Protein 3ZPN (pdb70)

Solvent-accessible surface area: 20932 Å² total; per-residue (Å²): 140,98,1,34,1,19,3,28,142,69,90,78,10,128,31,40,5,47,9,85,25,24,61,38,148,117,2,57,32,2,60,0,61,3,63,0,43,6,0,70,20,24,31,113,24,127,117,155,49,106,1,0,18,0,47,14,132,78,33,77,13,58,12,212,76,26,82,65,75,117,50,71,61,59,43,0,0,8,72,2,29,23,40,0,178,29,52,134,72,4,61,38,0,8,100,0,21,46,31,6,7,55,58,26,19,20,35,220,107,129,0,25,2,17,3,27,136,70,82,72,10,118,9,32,3,27,11,96,31,22,71,30,133,115,2,39,36,4,66,0,36,1,32,0,65,60,0,93,15,26,102,154,29,128,121,156,44,102,1,0,18,0,43,14,132,77,34,72,11,52,10,190,70,27,39,41,8,66,37,72,52,126,40,19,0,4,49,0,22,23,38,0,177,32,34,143,66,6,61,33,2,9,102,0,30,46,46,6,6,60,60,29,17,21,87,172,0,28,1,15,5,70,132,65,95,70,9,126,23,34,3,30,20,82,24,25,67,36,138,116,3,61,33,4,59,0,50,1,31,0,45,49,0,106,15,19,104,110,59,90,106,141,34,86,0,0,24,0,38,16,144,84,32,82,13,61,12,147,72,22,28,31,4,44,34,88,56,126,24,19,3,0,30,0,18,23,44,0,182,31,54,129,70,8,56,38,1,12,100,0,32,49,58,8,10,62,65,27,7,22,80,176,0,32,3,10,6,59,118,61,102,76,15,131,32,43,5,54,11,92,38,25,62,32,151,119,7,67,26,4,61,0,71,6,67,0,51,5,0,62,26,20,26,130,20,115,114,158,28,100,1,0,56,0,32,11,138,80,34,92,14,55,10,196,92,22,76,49,81,125,50,72,62,37,47,2,0,2,54,3,27,26,48,0,178,30,46,129,77,8,55,34,1,15,95,0,28,46,56,12,6,55,67,30,17,19,98

B-factor: mean 29.53, std 12.61, range [10.84, 101.81]

Foldseek 3Di:
DFKFKDQDPPDGKPFDWDWDKAAPPVRQKIKIKTKGQQIPCVVVPDDDGQWMWIQGPVGTDIDRAKDQDDDPRDSRIMMGMDMGRDPVRVVVVVVSVCRVDVVVDDDD/DDKAKDQDPPDGKDFAWDWDKAADPVRQKIKIKTKGFQIPCQVCVPDDGQWMWTQDPVGTDIDRQKDFDDDPRGGGMMMTMDMGRDPVRVVVVVVSVVNVDVVVDDD/DKFKDLDPPDGKDFAWDWDKAADPVRQKIKIKTKGFQIPVQVVPDDDRQWMWTDDPVGIDIDRAKDFDDDPRGGGMMMTMDMGRDPVSVVVVVVSVVVVCVVVDPD/DKAKDQDPPDGKPFDWDWDKAADPVRQKIKIKTKTQQIPVVVPDDDDGQWMWIQDPVGIDIDRAKDFDDDPRRRRIIMGMDMDGDPVRVVVVVVSCVVVDVVVDDD

Structure (mmCIF, N/CA/C/O backbone):
data_3ZPN
#
_entry.id   3ZPN
#
_cell.length_a   57.060
_cell.length_b   57.060
_cell.length_c   183.320
_cell.angle_alpha   90.00
_cell.angle_beta   90.00
_cell.angle_gamma   90.00
#
_symmetry.space_group_name_H-M   'P 43'
#
loop_
_entity.id
_entity.type
_entity.pdbx_description
1 polymer 'PHOTOSYSTEM II REACTION CENTER PSB28 PROTEIN'
2 water water
#
loop_
_atom_site.group_PDB
_atom_site.id
_atom_site.type_symbol
_atom_site.label_atom_id
_atom_site.label_alt_id
_atom_site.label_comp_id
_atom_site.label_asym_id
_atom_site.label_entity_id
_atom_site.label_seq_id
_atom_site.pdbx_PDB_ins_code
_atom_site.Cartn_x
_atom_site.Cartn_y
_atom_site.Cartn_z
_atom_site.occupancy
_atom_site.B_iso_or_equiv
_atom_site.auth_seq_id
_atom_site.auth_comp_id
_atom_site.auth_asym_id
_atom_site.auth_atom_id
_atom_site.pdbx_PDB_model_num
ATOM 1 N N . ALA A 1 20 ? 2.573 -39.960 2.057 1.00 37.31 3 ALA A N 1
ATOM 2 C CA . ALA A 1 20 ? 3.693 -39.420 2.832 1.00 49.67 3 ALA A CA 1
ATOM 3 C C . ALA A 1 20 ? 4.023 -37.981 2.425 1.00 49.37 3 ALA A C 1
ATOM 4 O O . ALA A 1 20 ? 3.960 -37.608 1.246 1.00 49.58 3 ALA A O 1
ATOM 6 N N . MET A 1 21 ? 4.384 -37.187 3.424 1.00 43.76 4 MET A N 1
ATOM 7 C CA . MET A 1 21 ? 4.595 -35.762 3.253 1.00 43.13 4 MET A CA 1
ATOM 8 C C . MET A 1 21 ? 5.753 -35.360 2.316 1.00 36.81 4 MET A C 1
ATOM 9 O O . MET A 1 21 ? 5.516 -34.790 1.253 1.00 34.58 4 MET A O 1
ATOM 14 N N . ALA A 1 22 ? 6.992 -35.648 2.708 1.00 31.91 5 ALA A N 1
ATOM 15 C CA . ALA A 1 22 ? 8.152 -35.226 1.928 1.00 23.00 5 ALA A CA 1
ATOM 16 C C . ALA A 1 22 ? 9.318 -36.211 1.864 1.00 24.32 5 ALA A C 1
ATOM 17 O O . ALA A 1 22 ? 9.666 -36.835 2.861 1.00 25.92 5 ALA A O 1
ATOM 19 N N . GLU A 1 23 ? 9.922 -36.347 0.688 1.00 24.44 6 GLU A N 1
ATOM 20 C CA . GLU A 1 23 ? 11.088 -37.218 0.529 1.00 22.34 6 GLU A CA 1
ATOM 21 C C . GLU A 1 23 ? 12.220 -36.562 -0.294 1.00 18.63 6 GLU A C 1
ATOM 22 O O . GLU A 1 23 ? 11.998 -35.579 -1.008 1.00 17.77 6 GLU A O 1
ATOM 28 N N . ILE A 1 24 ? 13.419 -37.139 -0.208 1.00 16.45 7 ILE A N 1
ATOM 29 C CA . ILE A 1 24 ? 14.555 -36.750 -1.046 1.00 16.45 7 ILE A CA 1
ATOM 30 C C . ILE A 1 24 ? 14.866 -37.889 -2.016 1.00 15.41 7 ILE A C 1
ATOM 31 O O . ILE A 1 24 ? 14.908 -39.044 -1.607 1.00 17.04 7 ILE A O 1
ATOM 36 N N . GLN A 1 25 ? 15.081 -37.566 -3.294 1.00 14.64 8 GLN A N 1
ATOM 37 C CA . GLN A 1 25 ? 15.371 -38.577 -4.329 1.00 14.65 8 GLN A CA 1
ATOM 38 C C . GLN A 1 25 ? 16.644 -38.243 -5.136 1.00 20.04 8 GLN A C 1
ATOM 39 O O . GLN A 1 25 ? 16.852 -37.080 -5.515 1.00 23.35 8 GLN A O 1
ATOM 45 N N . PHE A 1 26 ? 17.527 -39.226 -5.336 1.00 18.70 9 PHE A N 1
ATOM 46 C CA . PHE A 1 26 ? 18.637 -39.107 -6.298 1.00 15.67 9 PHE A CA 1
ATOM 47 C C . PHE A 1 26 ? 18.291 -39.518 -7.742 1.00 17.55 9 PHE A C 1
ATOM 48 O O . PHE A 1 26 ? 18.915 -39.046 -8.713 1.00 22.73 9 PHE A O 1
ATOM 56 N N . ILE A 1 27 ? 17.366 -40.471 -7.856 1.00 15.63 10 ILE A N 1
ATOM 57 C CA . ILE A 1 27 ? 16.753 -40.906 -9.122 1.00 17.91 10 ILE A CA 1
ATOM 58 C C . ILE A 1 27 ? 15.274 -40.612 -8.968 1.00 18.50 10 ILE A C 1
ATOM 59 O O . ILE A 1 27 ? 14.705 -40.997 -7.947 1.00 20.35 10 ILE A O 1
ATOM 64 N N . ARG A 1 28 ? 14.651 -39.906 -9.914 1.00 14.58 11 ARG A N 1
ATOM 65 C CA . ARG A 1 28 ? 13.221 -39.575 -9.765 1.00 17.73 11 ARG A CA 1
ATOM 66 C C . ARG A 1 28 ? 12.335 -40.819 -9.578 1.00 21.48 11 ARG A C 1
ATOM 67 O O . ARG A 1 28 ? 12.431 -41.777 -10.358 1.00 24.87 11 ARG A O 1
ATOM 75 N N . GLY A 1 29 ? 11.480 -40.806 -8.551 1.00 23.20 12 GLY A N 1
ATOM 76 C CA . GLY A 1 29 ? 10.593 -41.933 -8.280 1.00 20.07 12 GLY A CA 1
ATOM 77 C C . GLY A 1 29 ? 11.101 -42.921 -7.243 1.00 23.41 12 GLY A C 1
ATOM 78 O O . GLY A 1 29 ? 10.348 -43.775 -6.794 1.00 27.04 12 GLY A O 1
ATOM 79 N N . ILE A 1 30 ? 12.362 -42.777 -6.833 1.00 23.13 13 ILE A N 1
ATOM 80 C CA . ILE A 1 30 ? 12.974 -43.639 -5.814 1.00 19.30 13 ILE A CA 1
ATOM 81 C C . ILE A 1 30 ? 13.341 -42.804 -4.581 1.00 21.16 13 ILE A C 1
ATOM 82 O O . ILE A 1 30 ? 14.205 -41.921 -4.663 1.00 21.87 13 ILE A O 1
ATOM 87 N N . ASN A 1 31 ? 12.683 -43.049 -3.452 1.00 16.32 14 ASN A N 1
ATOM 88 C CA . ASN A 1 31 ? 13.018 -42.315 -2.244 1.00 18.14 14 ASN A CA 1
ATOM 89 C C . ASN A 1 31 ? 14.298 -42.827 -1.625 1.00 22.90 14 ASN A C 1
ATOM 90 O O . ASN A 1 31 ? 14.509 -44.040 -1.528 1.00 21.38 14 ASN A O 1
ATOM 95 N N . GLU A 1 32 ? 15.186 -41.898 -1.272 1.00 21.67 15 GLU A N 1
ATOM 96 C CA . GLU A 1 32 ? 16.441 -42.264 -0.612 1.00 21.45 15 GLU A CA 1
ATOM 97 C C . GLU A 1 32 ? 16.183 -42.542 0.868 1.00 20.56 15 GLU A C 1
ATOM 98 O O . GLU A 1 32 ? 15.541 -41.733 1.532 1.00 17.57 15 GLU A O 1
ATOM 104 N N . GLU A 1 33 ? 16.674 -43.675 1.378 1.00 21.61 16 GLU A N 1
ATOM 105 C CA . GLU A 1 33 ? 16.470 -44.051 2.792 1.00 22.97 16 GLU A CA 1
ATOM 106 C C . GLU A 1 33 ? 17.407 -43.342 3.767 1.00 20.59 16 GLU A C 1
ATOM 107 O O . GLU A 1 33 ? 17.025 -43.040 4.909 1.00 19.86 16 GLU A O 1
ATOM 113 N N . VAL A 1 34 ? 18.643 -43.108 3.340 1.00 18.48 17 VAL A N 1
ATOM 114 C CA . VAL A 1 34 ? 19.606 -42.442 4.224 1.00 20.44 17 VAL A CA 1
ATOM 115 C C . VAL A 1 34 ? 19.247 -40.968 4.429 1.00 16.50 17 VAL A C 1
ATOM 116 O O . VAL A 1 34 ? 19.000 -40.233 3.469 1.00 14.10 17 VAL A O 1
ATOM 120 N N . VAL A 1 35 ? 19.209 -40.559 5.692 1.00 17.25 18 VAL A N 1
ATOM 121 C CA . VAL A 1 35 ? 18.907 -39.186 6.074 1.00 16.05 18 VAL A CA 1
ATOM 122 C C . VAL A 1 35 ? 20.225 -38.400 6.097 1.00 16.11 18 VAL A C 1
ATOM 123 O O . VAL A 1 35 ? 21.181 -38.831 6.731 1.00 21.04 18 VAL A O 1
ATOM 127 N N . PRO A 1 36 ? 20.292 -37.258 5.399 1.00 14.38 19 PRO A N 1
ATOM 128 C CA . PRO A 1 36 ? 21.554 -36.494 5.355 1.00 14.41 19 PRO A CA 1
ATOM 129 C C . PRO A 1 36 ? 21.831 -35.672 6.612 1.00 16.27 19 PRO A C 1
ATOM 130 O O . PRO A 1 36 ? 20.905 -35.427 7.385 1.00 19.28 19 PRO A O 1
ATOM 134 N N . ASP A 1 37 ? 23.091 -35.299 6.835 1.00 16.63 20 ASP A N 1
ATOM 135 C CA . ASP A 1 37 ? 23.402 -34.162 7.705 1.00 15.41 20 ASP A CA 1
ATOM 136 C C . ASP A 1 37 ? 23.089 -32.919 6.881 1.00 17.05 20 ASP A C 1
ATOM 137 O O . ASP A 1 37 ? 23.441 -32.869 5.697 1.00 16.59 20 ASP A O 1
ATOM 142 N N . VAL A 1 38 ? 22.472 -31.908 7.487 1.00 15.42 21 VAL A N 1
ATOM 143 C CA . VAL A 1 38 ? 2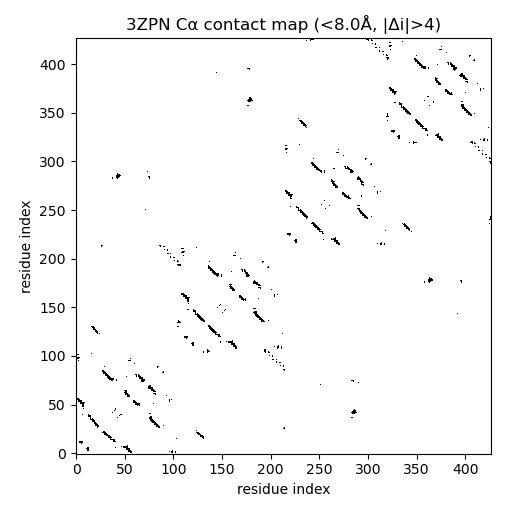2.066 -30.706 6.745 1.00 18.86 21 VAL A CA 1
ATOM 144 C C . VAL A 1 38 ? 22.627 -29.436 7.349 1.00 18.39 21 VAL A C 1
ATOM 145 O O . VAL A 1 38 ? 22.515 -29.223 8.544 1.00 19.08 21 VAL A O 1
ATOM 149 N N . ARG A 1 39 ? 23.270 -28.607 6.537 1.00 20.51 22 ARG A N 1
ATOM 150 C CA . ARG A 1 39 ? 23.742 -27.332 7.061 1.00 22.19 22 ARG A CA 1
ATOM 151 C C . ARG A 1 39 ? 23.057 -26.176 6.345 1.00 21.52 22 ARG A C 1
ATOM 152 O O . ARG A 1 39 ? 23.014 -26.113 5.115 1.00 20.70 22 ARG A O 1
ATOM 160 N N . LEU A 1 40 ? 22.529 -25.252 7.127 1.00 20.43 23 LEU A N 1
ATOM 161 C CA . LEU A 1 40 ? 21.757 -24.158 6.574 1.00 22.81 23 LEU A CA 1
ATOM 162 C C . LEU A 1 40 ? 22.446 -22.838 6.894 1.00 23.34 23 LEU A C 1
ATOM 163 O O . LEU A 1 40 ? 22.752 -22.552 8.062 1.00 23.03 23 LEU A O 1
ATOM 168 N N . THR A 1 41 ? 22.731 -22.060 5.851 1.00 19.59 24 THR A N 1
ATOM 169 C CA . THR A 1 41 ? 23.361 -20.753 6.034 1.00 20.30 24 THR A CA 1
ATOM 170 C C . THR A 1 41 ? 22.553 -19.640 5.379 1.00 20.74 24 THR A C 1
ATOM 171 O O . THR A 1 41 ? 21.740 -19.882 4.485 1.00 21.50 24 THR A O 1
ATOM 175 N N . ARG A 1 42 ? 22.817 -18.418 5.819 1.00 22.57 25 ARG A N 1
ATOM 176 C CA . ARG A 1 42 ? 22.188 -17.227 5.281 1.00 23.69 25 ARG A CA 1
ATOM 177 C C . ARG A 1 42 ? 23.288 -16.199 5.119 1.00 22.06 25 ARG A C 1
ATOM 178 O O . ARG A 1 42 ? 24.080 -16.013 6.028 1.00 21.35 25 ARG A O 1
ATOM 186 N N . ALA A 1 43 ? 23.356 -15.526 3.977 1.00 24.46 26 ALA A N 1
ATOM 187 C CA . ALA A 1 43 ? 24.379 -14.491 3.812 1.00 26.95 26 ALA A CA 1
ATOM 188 C C . ALA A 1 43 ? 24.116 -13.362 4.828 1.00 29.16 26 ALA A C 1
ATOM 189 O O . ALA A 1 43 ? 22.963 -13.130 5.194 1.00 34.26 26 ALA A O 1
ATOM 191 N N . ARG A 1 44 ? 25.158 -12.701 5.340 1.00 34.66 27 ARG A N 1
ATOM 192 C CA . ARG A 1 44 ? 24.924 -11.665 6.368 1.00 43.28 27 ARG A CA 1
ATOM 193 C C . ARG A 1 44 ? 24.000 -10.513 5.927 1.00 37.41 27 ARG A C 1
ATOM 194 O O . ARG A 1 44 ? 23.235 -9.991 6.741 1.00 41.30 27 ARG A O 1
ATOM 202 N N . ASP A 1 45 ? 24.025 -10.159 4.645 1.00 37.32 28 ASP A N 1
ATOM 203 C CA . ASP A 1 45 ? 23.199 -9.061 4.168 1.00 33.85 28 ASP A CA 1
ATOM 204 C C . ASP A 1 45 ? 21.784 -9.510 3.790 1.00 34.45 28 ASP A C 1
ATOM 205 O O . ASP A 1 45 ? 20.982 -8.689 3.341 1.00 31.90 28 ASP A O 1
ATOM 210 N N . GLY A 1 46 ? 21.493 -10.805 3.945 1.00 33.91 29 GLY A N 1
ATOM 211 C CA . GLY A 1 46 ? 20.169 -11.339 3.660 1.00 24.81 29 GLY A CA 1
ATOM 212 C C . GLY A 1 46 ? 19.873 -11.537 2.181 1.00 27.34 29 GLY A C 1
ATOM 213 O O . GLY A 1 46 ? 18.728 -11.786 1.810 1.00 27.43 29 GLY A O 1
ATOM 214 N N . SER A 1 47 ? 20.894 -11.441 1.329 1.00 31.11 30 SER A N 1
ATOM 215 C CA . SER A 1 47 ? 20.685 -11.536 -0.125 1.00 29.02 30 SER A CA 1
ATOM 216 C C . SER A 1 47 ? 20.513 -12.963 -0.658 1.00 28.93 30 SER A C 1
ATOM 217 O O . SER A 1 47 ? 19.805 -13.160 -1.636 1.00 30.76 30 SER A O 1
ATOM 220 N N . SER A 1 48 ? 21.188 -13.942 -0.054 1.00 25.70 31 SER A N 1
ATOM 221 C CA . SER A 1 48 ? 21.091 -15.345 -0.503 1.00 26.62 31 SER A CA 1
ATOM 222 C C . SER A 1 48 ? 21.146 -16.318 0.671 1.00 23.49 31 SER A C 1
ATOM 223 O O . SER A 1 48 ? 21.463 -15.931 1.791 1.00 25.53 31 SER A O 1
ATOM 226 N N . GLY A 1 49 ? 20.831 -17.580 0.412 1.00 21.74 32 GLY A N 1
ATOM 227 C CA . GLY A 1 49 ? 20.981 -18.604 1.424 1.00 18.02 32 GLY A CA 1
ATOM 228 C C . GLY A 1 49 ? 21.411 -19.913 0.795 1.00 19.00 32 GLY A C 1
ATOM 229 O O . GLY A 1 49 ? 21.296 -20.096 -0.415 1.00 20.97 32 GLY A O 1
ATOM 230 N N . GLN A 1 50 ? 21.922 -20.827 1.618 1.00 19.78 33 GLN A N 1
ATOM 231 C CA . GLN A 1 50 ? 22.408 -22.112 1.125 1.00 19.85 33 GLN A CA 1
ATOM 232 C C . GLN A 1 50 ? 22.101 -23.274 2.064 1.00 20.78 33 GLN A C 1
ATOM 233 O O . GLN A 1 50 ? 22.284 -23.166 3.280 1.00 20.92 33 GLN A O 1
ATOM 239 N N . ALA A 1 51 ? 21.677 -24.393 1.489 1.00 15.28 34 ALA A N 1
ATOM 240 C CA . ALA A 1 51 ? 21.561 -25.642 2.239 1.00 18.62 34 ALA A CA 1
ATOM 241 C C . ALA A 1 51 ? 22.521 -26.673 1.643 1.00 19.45 34 ALA A C 1
ATOM 242 O O . ALA A 1 51 ? 22.576 -26.862 0.427 1.00 17.91 34 ALA A O 1
ATOM 244 N N . MET A 1 52 ? 23.313 -27.291 2.509 1.00 17.97 35 MET A N 1
ATOM 245 C CA . MET A 1 52 ? 24.295 -28.289 2.106 1.00 19.53 35 MET A CA 1
ATOM 246 C C . MET A 1 52 ? 23.984 -29.626 2.738 1.00 16.93 35 MET A C 1
ATOM 247 O O . MET A 1 52 ? 23.687 -29.691 3.925 1.00 18.48 35 MET A O 1
ATOM 252 N N . PHE A 1 53 ? 24.091 -30.688 1.948 1.00 15.57 36 PHE A N 1
ATOM 253 C CA . PHE A 1 53 ? 23.640 -32.009 2.366 1.00 16.72 36 PHE A CA 1
ATOM 254 C C . PHE A 1 53 ? 24.772 -33.011 2.316 1.00 15.75 36 PHE A C 1
ATOM 255 O O . PHE A 1 53 ? 25.504 -33.082 1.338 1.00 19.72 36 PHE A O 1
ATOM 263 N N . TYR A 1 54 ? 24.911 -33.790 3.374 1.00 15.62 37 TYR A N 1
ATOM 264 C CA . TYR A 1 54 ? 25.891 -34.860 3.394 1.00 16.45 37 TYR A CA 1
ATOM 265 C C . TYR A 1 54 ? 25.207 -36.179 3.664 1.00 15.04 37 TYR A C 1
ATOM 266 O O . TYR A 1 54 ? 24.595 -36.354 4.705 1.00 15.64 37 TYR A O 1
ATOM 275 N N . PHE A 1 55 ? 25.321 -37.098 2.710 1.00 16.06 38 PHE A N 1
ATOM 276 C CA . PHE A 1 55 ? 24.751 -38.418 2.844 1.00 16.14 38 PHE A CA 1
ATOM 277 C C . PHE A 1 55 ? 25.871 -39.421 3.088 1.00 17.77 38 PHE A C 1
ATOM 278 O O . PHE A 1 55 ? 26.750 -39.582 2.232 1.00 17.23 38 PHE A O 1
ATOM 286 N N . ASP A 1 56 ? 25.798 -40.139 4.213 1.00 15.44 39 ASP A N 1
ATOM 287 C CA . ASP A 1 56 ? 26.786 -41.160 4.524 1.00 20.61 39 ASP A CA 1
ATOM 288 C C . ASP A 1 56 ? 26.331 -42.489 3.932 1.00 21.65 39 ASP A C 1
ATOM 289 O O . ASP A 1 56 ? 25.395 -43.101 4.440 1.00 24.82 39 ASP A O 1
ATOM 294 N N . ASN A 1 57 ? 27.032 -42.938 2.889 1.00 20.90 40 ASN A N 1
ATOM 295 C CA . ASN A 1 57 ? 26.701 -44.165 2.156 1.00 20.69 40 ASN A CA 1
ATOM 296 C C . ASN A 1 57 ? 25.216 -44.381 1.840 1.00 22.38 40 ASN A C 1
ATOM 297 O O . ASN A 1 57 ? 24.613 -45.347 2.323 1.00 20.70 40 ASN A O 1
ATOM 302 N N . PRO A 1 58 ? 24.624 -43.484 1.025 1.00 21.89 41 PRO A N 1
ATOM 303 C CA . PRO A 1 58 ? 23.191 -43.563 0.685 1.00 20.92 41 PRO A CA 1
ATOM 304 C C . PRO A 1 58 ? 22.887 -44.777 -0.189 1.00 20.93 41 PRO A C 1
ATOM 305 O O . PRO A 1 58 ? 23.733 -45.156 -0.997 1.00 21.62 41 PRO A O 1
ATOM 309 N N . LYS A 1 59 ? 21.688 -45.343 -0.064 1.00 23.82 42 LYS A N 1
ATOM 310 C CA . LYS A 1 59 ? 21.341 -46.578 -0.781 1.00 24.67 42 LYS A CA 1
ATOM 311 C C . LYS A 1 59 ? 21.636 -46.527 -2.273 1.00 27.26 42 LYS A C 1
ATOM 312 O O . LYS A 1 59 ? 22.072 -47.524 -2.854 1.00 32.58 42 LYS A O 1
ATOM 318 N N . ILE A 1 60 ? 21.447 -45.358 -2.878 1.00 24.79 43 ILE A N 1
ATOM 319 C CA . ILE A 1 60 ? 21.651 -45.200 -4.308 1.00 21.20 43 ILE A CA 1
ATOM 320 C C . ILE A 1 60 ? 23.102 -45.505 -4.695 1.00 21.26 43 ILE A C 1
ATOM 321 O O . ILE A 1 60 ? 23.380 -45.869 -5.831 1.00 24.98 43 ILE A O 1
ATOM 326 N N . VAL A 1 61 ? 24.027 -45.309 -3.757 1.00 23.56 44 VAL A N 1
ATOM 327 C CA . VAL A 1 61 ? 25.426 -45.651 -3.984 1.00 23.71 44 VAL A CA 1
ATOM 328 C C . VAL A 1 61 ? 25.695 -47.147 -3.709 1.00 23.86 44 VAL A C 1
ATOM 329 O O . VAL A 1 61 ? 26.409 -47.797 -4.457 1.00 26.18 44 VAL A O 1
ATOM 333 N N . GLN A 1 62 ? 25.037 -47.710 -2.701 1.00 23.43 45 GLN A N 1
ATOM 334 C CA . GLN A 1 62 ? 25.275 -49.098 -2.322 1.00 28.14 45 GLN A CA 1
ATOM 335 C C . GLN A 1 62 ? 24.823 -50.059 -3.414 1.00 34.54 45 GLN A C 1
ATOM 336 O O . GLN A 1 62 ? 25.500 -51.046 -3.707 1.00 37.61 45 GLN A O 1
ATOM 342 N N . GLU A 1 63 ? 23.683 -49.746 -4.019 1.00 33.38 46 GLU A N 1
ATOM 343 C CA . GLU A 1 63 ? 23.067 -50.563 -5.058 1.00 36.45 46 GLU A CA 1
ATOM 344 C C . GLU A 1 63 ? 23.725 -50.162 -6.367 1.00 37.54 46 GLU A C 1
ATOM 345 O O . GLU A 1 63 ? 23.878 -50.959 -7.286 1.00 46.48 46 GLU A O 1
ATOM 351 N N . GLY A 1 64 ? 24.019 -48.870 -6.453 1.00 39.08 47 GLY A N 1
ATOM 352 C CA . GLY A 1 64 ? 24.914 -48.287 -7.440 1.00 39.45 47 GLY A CA 1
ATOM 353 C C . GLY A 1 64 ? 24.762 -48.595 -8.908 1.00 46.15 47 GLY A C 1
ATOM 354 O O . GLY A 1 64 ? 25.757 -48.872 -9.586 1.00 53.00 47 GLY A O 1
ATOM 355 N N . ASN A 1 65 ? 23.551 -48.497 -9.436 1.00 46.65 48 ASN A N 1
ATOM 356 C CA . ASN A 1 65 ? 23.404 -48.686 -10.867 1.00 46.48 48 ASN A CA 1
ATOM 357 C C . ASN A 1 65 ? 23.276 -47.368 -11.607 1.00 45.64 48 ASN A C 1
ATOM 358 O O . ASN A 1 65 ? 24.248 -46.876 -12.194 1.00 47.51 48 ASN A O 1
ATOM 363 N N . LEU A 1 66 ? 22.089 -46.774 -11.530 1.00 38.08 49 LEU A N 1
ATOM 364 C CA . LEU A 1 66 ? 21.807 -45.550 -12.269 1.00 36.50 49 LEU A CA 1
ATOM 365 C C . LEU A 1 66 ? 22.683 -44.348 -11.867 1.00 28.26 49 LEU A C 1
ATOM 366 O O . LEU A 1 66 ? 22.952 -44.127 -10.693 1.00 32.79 49 LEU A O 1
ATOM 371 N N . GLU A 1 67 ? 23.144 -43.599 -12.861 1.00 24.26 50 GLU A N 1
ATOM 372 C CA . GLU A 1 67 ? 23.906 -42.365 -12.643 1.00 26.13 50 GLU A CA 1
ATOM 373 C C . GLU A 1 67 ? 23.071 -41.214 -12.089 1.00 23.97 50 GLU A C 1
ATOM 374 O O . GLU A 1 67 ? 22.036 -40.887 -12.651 1.00 23.75 50 GLU A O 1
ATOM 380 N N . VAL A 1 68 ? 23.527 -40.607 -10.993 1.00 19.75 51 VAL A N 1
ATOM 381 C CA . VAL A 1 68 ? 22.840 -39.463 -10.392 1.00 19.03 51 VAL A CA 1
ATOM 382 C C . VAL A 1 68 ? 23.213 -38.129 -11.039 1.00 21.51 51 VAL A C 1
ATOM 383 O O . VAL A 1 68 ? 24.388 -37.732 -11.051 1.00 20.75 51 VAL A O 1
ATOM 387 N N . THR A 1 69 ? 22.217 -37.493 -11.657 1.00 19.39 52 THR A N 1
ATOM 388 C CA . THR A 1 69 ? 22.355 -36.164 -12.259 1.00 17.50 52 THR A CA 1
ATOM 389 C C . THR A 1 69 ? 21.765 -35.003 -11.478 1.00 16.56 52 THR A C 1
ATOM 390 O O . THR A 1 69 ? 21.844 -33.857 -11.916 1.00 18.16 52 THR A O 1
ATOM 394 N N . GLY A 1 70 ? 21.095 -35.296 -10.377 1.00 19.32 53 GLY A N 1
ATOM 395 C CA . GLY A 1 70 ? 20.484 -34.244 -9.586 1.00 18.53 53 GLY A CA 1
ATOM 396 C C . GLY A 1 70 ? 19.915 -34.738 -8.263 1.00 20.75 53 GLY A C 1
ATOM 397 O O . GLY A 1 70 ? 19.808 -35.951 -8.027 1.00 19.07 53 GLY A O 1
ATOM 398 N N . MET A 1 71 ? 19.531 -33.791 -7.408 1.00 17.66 54 MET A N 1
ATOM 399 C CA . MET A 1 71 ? 18.838 -34.117 -6.171 1.00 15.65 54 MET A CA 1
ATOM 400 C C . MET A 1 71 ? 17.442 -33.456 -6.154 1.00 17.80 54 MET A C 1
ATOM 401 O O . MET A 1 71 ? 17.316 -32.237 -6.338 1.00 13.51 54 MET A O 1
ATOM 406 N N . TYR A 1 72 ? 16.414 -34.267 -5.897 1.00 15.60 55 TYR A N 1
ATOM 407 C CA . TYR A 1 72 ? 15.017 -33.838 -6.008 1.00 17.43 55 TYR A CA 1
ATOM 408 C C . TYR A 1 72 ? 14.324 -33.860 -4.647 1.00 16.88 55 TYR A C 1
ATOM 409 O O . TYR A 1 72 ? 14.208 -34.906 -4.004 1.00 16.91 55 TYR A O 1
ATOM 418 N N . MET A 1 73 ? 13.881 -32.695 -4.205 1.00 16.44 56 MET A N 1
ATOM 419 C CA . MET A 1 73 ? 13.173 -32.575 -2.941 1.00 18.61 56 MET A CA 1
ATOM 420 C C . MET A 1 73 ? 11.673 -32.580 -3.190 1.00 19.68 56 MET A C 1
ATOM 421 O O . MET A 1 73 ? 11.128 -31.636 -3.766 1.00 19.55 56 MET A O 1
ATOM 426 N N . VAL A 1 74 ? 11.002 -33.637 -2.768 1.00 18.24 57 VAL A N 1
ATOM 427 C CA . VAL A 1 74 ? 9.641 -33.858 -3.249 1.00 25.36 57 VAL A CA 1
ATOM 428 C C . VAL A 1 74 ? 8.595 -33.823 -2.142 1.00 24.95 57 VAL A C 1
ATOM 429 O O . VAL A 1 74 ? 8.679 -34.597 -1.185 1.00 27.41 57 VAL A O 1
ATOM 433 N N . ASP A 1 75 ? 7.599 -32.950 -2.283 1.00 23.81 58 ASP A N 1
ATOM 434 C CA . ASP A 1 75 ? 6.500 -32.885 -1.308 1.00 28.92 58 ASP A CA 1
ATOM 435 C C . ASP A 1 75 ? 5.138 -32.568 -1.958 1.00 32.30 58 ASP A C 1
ATOM 436 O O . ASP A 1 75 ? 5.008 -32.608 -3.195 1.00 29.28 58 ASP A O 1
ATOM 441 N N . GLU A 1 76 ? 4.131 -32.245 -1.146 1.00 27.54 59 GLU A N 1
ATOM 442 C CA . GLU A 1 76 ? 2.790 -32.072 -1.709 1.00 33.62 59 GLU A CA 1
ATOM 443 C C . GLU A 1 76 ? 2.721 -30.929 -2.728 1.00 29.26 59 GLU A C 1
ATOM 444 O O . GLU A 1 76 ? 1.852 -30.936 -3.598 1.00 29.63 59 GLU A O 1
ATOM 450 N N . GLU A 1 77 ? 3.653 -29.977 -2.662 1.00 31.31 60 GLU A N 1
ATOM 451 C CA . GLU A 1 77 ? 3.591 -28.835 -3.566 1.00 26.34 60 GLU A CA 1
ATOM 452 C C . GLU A 1 77 ? 4.316 -29.097 -4.869 1.00 24.21 60 GLU A C 1
ATOM 453 O O . GLU A 1 77 ? 4.196 -28.320 -5.806 1.00 33.29 60 GLU A O 1
ATOM 459 N N . GLY A 1 78 ? 5.093 -30.166 -4.936 1.00 26.73 61 GLY A N 1
ATOM 460 C CA . GLY A 1 78 ? 5.940 -30.347 -6.104 1.00 27.20 61 GLY A CA 1
ATOM 461 C C . GLY A 1 78 ? 7.365 -30.699 -5.695 1.00 24.29 61 GLY A C 1
ATOM 462 O O . GLY A 1 78 ? 7.614 -31.147 -4.573 1.00 24.16 61 GLY A O 1
ATOM 463 N N . GLU A 1 79 ? 8.306 -30.477 -6.606 1.00 22.07 62 GLU A N 1
ATOM 464 C CA . GLU A 1 79 ? 9.710 -30.734 -6.322 1.00 23.25 62 GLU A CA 1
ATOM 465 C C . GLU A 1 79 ? 10.542 -29.455 -6.252 1.00 23.48 62 GLU A C 1
ATOM 466 O O . GLU A 1 79 ? 10.212 -28.441 -6.867 1.00 25.75 62 GLU A O 1
ATOM 472 N N . ILE A 1 80 ? 11.623 -29.522 -5.484 1.00 20.96 63 ILE A N 1
ATOM 473 C CA . ILE A 1 80 ? 12.676 -28.527 -5.545 1.00 13.63 63 ILE A CA 1
ATOM 474 C C . ILE A 1 80 ? 13.901 -29.308 -6.030 1.00 18.36 63 ILE A C 1
ATOM 475 O O . ILE A 1 80 ? 14.145 -30.461 -5.618 1.00 17.22 63 ILE A O 1
ATOM 480 N N . VAL A 1 81 ? 14.656 -28.697 -6.934 1.00 18.40 64 VAL A N 1
ATOM 481 C CA . VAL A 1 81 ? 15.726 -29.390 -7.640 1.00 16.47 64 VAL A CA 1
ATOM 482 C C . VAL A 1 81 ? 17.048 -28.638 -7.499 1.00 16.12 64 VAL A C 1
ATOM 483 O O . VAL A 1 81 ? 17.060 -27.412 -7.416 1.00 13.85 64 VAL A O 1
ATOM 487 N N . THR A 1 82 ? 18.134 -29.393 -7.331 1.00 15.36 65 THR A N 1
ATOM 488 C CA . THR A 1 82 ? 19.484 -28.870 -7.500 1.00 12.80 65 THR A CA 1
ATOM 489 C C . THR A 1 82 ? 20.338 -29.795 -8.367 1.00 15.23 65 THR A C 1
ATOM 490 O O . THR A 1 82 ? 20.287 -31.026 -8.228 1.00 16.48 65 THR A O 1
ATOM 494 N N . ARG A 1 83 ? 21.138 -29.214 -9.251 1.00 15.93 66 ARG A N 1
ATOM 495 C CA . ARG A 1 83 ? 22.041 -30.021 -10.057 1.00 16.61 66 ARG A CA 1
ATOM 496 C C . ARG A 1 83 ? 23.425 -30.047 -9.429 1.00 17.11 66 ARG A C 1
ATOM 497 O O . ARG A 1 83 ? 24.324 -30.724 -9.929 1.00 16.06 66 ARG A O 1
ATOM 505 N N . ASP A 1 84 ? 23.593 -29.353 -8.306 1.00 16.66 67 ASP A N 1
ATOM 506 C CA . ASP A 1 84 ? 24.918 -29.289 -7.719 1.00 18.07 67 ASP A CA 1
ATOM 507 C C . ASP A 1 84 ? 25.015 -30.442 -6.715 1.00 20.66 67 ASP A C 1
ATOM 508 O O . ASP A 1 84 ? 24.754 -30.264 -5.517 1.00 16.96 67 ASP A O 1
ATOM 513 N N . VAL A 1 85 ? 25.554 -31.570 -7.199 1.00 20.67 68 VAL A N 1
ATOM 514 C CA . VAL A 1 85 ? 25.521 -32.863 -6.512 1.00 16.95 68 VAL A CA 1
ATOM 515 C C . VAL A 1 85 ? 26.802 -33.553 -6.913 1.00 20.26 68 VAL A C 1
ATOM 516 O O . VAL A 1 85 ? 27.101 -33.633 -8.099 1.00 19.27 68 VAL A O 1
ATOM 520 N N . ASN A 1 86 ? 27.513 -34.132 -5.953 1.00 23.48 69 ASN A N 1
ATOM 521 C CA . ASN A 1 86 ? 28.845 -34.686 -6.211 1.00 20.54 69 ASN A CA 1
ATOM 522 C C . ASN A 1 86 ? 29.106 -35.948 -5.461 1.00 17.28 69 ASN A C 1
ATOM 523 O O . ASN A 1 86 ? 28.676 -36.085 -4.312 1.00 18.65 69 ASN A O 1
ATOM 528 N N . ALA A 1 87 ? 29.844 -36.859 -6.079 1.00 17.42 70 ALA A N 1
ATOM 529 C CA . ALA A 1 87 ? 30.277 -38.017 -5.330 1.00 18.46 70 ALA A CA 1
ATOM 530 C C . ALA A 1 87 ? 31.305 -37.494 -4.335 1.00 18.10 70 ALA A C 1
ATOM 531 O O . ALA A 1 87 ? 32.102 -36.614 -4.649 1.00 20.53 70 ALA A O 1
ATOM 533 N N . LYS A 1 88 ? 31.277 -38.022 -3.125 1.00 17.79 71 LYS A N 1
ATOM 534 C CA . LYS A 1 88 ? 32.253 -37.653 -2.119 1.00 19.68 71 LYS A CA 1
ATOM 535 C C . LYS A 1 88 ? 33.174 -38.850 -1.782 1.00 22.29 71 LYS A C 1
ATOM 536 O O . LYS A 1 88 ? 32.702 -39.931 -1.444 1.00 22.40 71 LYS A O 1
ATOM 542 N N . PHE A 1 89 ? 34.487 -38.640 -1.843 1.00 26.50 72 PHE A N 1
ATOM 543 C CA . PHE A 1 89 ? 35.444 -39.732 -1.658 1.00 26.68 72 PHE A CA 1
ATOM 544 C C . PHE A 1 89 ? 35.969 -39.787 -0.246 1.00 28.24 72 PHE A C 1
ATOM 545 O O . PHE A 1 89 ? 36.258 -38.753 0.367 1.00 26.63 72 PHE A O 1
ATOM 553 N N . ILE A 1 90 ? 36.070 -41.013 0.261 1.00 23.34 73 ILE A N 1
ATOM 554 C CA . ILE A 1 90 ? 36.702 -41.279 1.535 1.00 26.89 73 ILE A CA 1
ATOM 555 C C . ILE A 1 90 ? 37.704 -42.395 1.313 1.00 29.33 73 ILE A C 1
ATOM 556 O O . ILE A 1 90 ? 37.338 -43.473 0.843 1.00 29.32 73 ILE A O 1
ATOM 561 N N . ASN A 1 91 ? 38.970 -42.114 1.613 1.00 27.11 74 ASN A N 1
ATOM 562 C CA . ASN A 1 91 ? 40.079 -43.030 1.347 1.00 22.72 74 ASN A CA 1
ATOM 563 C C . ASN A 1 91 ? 40.106 -43.601 -0.075 1.00 23.72 74 ASN A C 1
ATOM 564 O O . ASN A 1 91 ? 40.415 -44.774 -0.266 1.00 27.53 74 ASN A O 1
ATOM 569 N N . GLY A 1 92 ? 39.815 -42.748 -1.062 1.00 26.01 75 GLY A N 1
ATOM 570 C CA . GLY A 1 92 ? 39.896 -43.100 -2.473 1.00 18.44 75 GLY A CA 1
ATOM 571 C C . GLY A 1 92 ? 38.646 -43.727 -3.056 1.00 27.12 75 GLY A C 1
ATOM 572 O O . GLY A 1 92 ? 38.615 -44.087 -4.235 1.00 29.25 75 GLY A O 1
ATOM 573 N N . GLN A 1 93 ? 37.627 -43.878 -2.215 1.00 22.10 76 GLN A N 1
ATOM 574 C CA . GLN A 1 93 ? 36.383 -44.556 -2.569 1.00 24.81 76 GLN A CA 1
ATOM 575 C C . GLN A 1 93 ? 35.149 -43.628 -2.562 1.00 24.96 76 GLN A C 1
ATOM 576 O O . GLN A 1 93 ? 34.877 -42.970 -1.550 1.00 25.73 76 GLN A O 1
ATOM 582 N N . PRO A 1 94 ? 34.398 -43.571 -3.683 1.00 24.14 77 PRO A N 1
ATOM 583 C CA . PRO A 1 94 ? 33.177 -42.752 -3.818 1.00 22.78 77 PRO A CA 1
ATOM 584 C C . PRO A 1 94 ? 32.011 -43.337 -3.030 1.00 22.32 77 PRO A C 1
ATOM 585 O O . PRO A 1 94 ? 31.054 -43.843 -3.614 1.00 19.93 77 PRO A O 1
ATOM 589 N N . VAL A 1 95 ? 32.061 -43.179 -1.718 1.00 23.48 78 VAL A N 1
ATOM 590 C CA . VAL A 1 95 ? 31.112 -43.794 -0.813 1.00 21.23 78 VAL A CA 1
ATOM 591 C C . VAL A 1 95 ? 29.979 -42.845 -0.383 1.00 21.26 78 VAL A C 1
ATOM 592 O O . VAL A 1 95 ? 28.976 -43.266 0.181 1.00 24.55 78 VAL A O 1
ATOM 596 N N . ALA A 1 96 ? 30.068 -41.575 -0.743 1.00 19.25 79 ALA A N 1
ATOM 597 C CA . ALA A 1 96 ? 29.121 -40.623 -0.191 1.00 20.06 79 ALA A CA 1
ATOM 598 C C . ALA A 1 96 ? 28.754 -39.552 -1.209 1.00 19.34 79 ALA A C 1
ATOM 599 O O . ALA A 1 96 ? 29.373 -39.435 -2.260 1.00 19.63 79 ALA A O 1
ATOM 601 N N . ILE A 1 97 ? 27.706 -38.802 -0.907 1.00 20.37 80 ILE A N 1
ATOM 602 C CA . ILE A 1 97 ? 27.261 -37.735 -1.792 1.00 19.03 80 ILE A CA 1
ATOM 603 C C . ILE A 1 97 ? 27.148 -36.407 -1.052 1.00 15.72 80 ILE A C 1
ATOM 604 O O . ILE A 1 97 ? 26.714 -36.374 0.092 1.00 16.33 80 ILE A O 1
ATOM 609 N N . GLU A 1 98 ? 27.596 -35.329 -1.689 1.00 19.46 81 GLU A N 1
ATOM 610 C CA . GLU A 1 98 ? 27.383 -33.967 -1.189 1.00 18.92 81 GLU A CA 1
ATOM 611 C C . GLU A 1 98 ? 26.478 -33.255 -2.177 1.00 17.26 81 GLU A C 1
ATOM 612 O O . GLU A 1 98 ? 26.538 -33.505 -3.379 1.00 18.13 81 GLU A O 1
ATOM 618 N N . ALA A 1 99 ? 25.601 -32.410 -1.656 1.00 15.75 82 ALA A N 1
ATOM 619 C CA . ALA A 1 99 ? 24.720 -31.615 -2.496 1.00 16.93 82 ALA A CA 1
ATOM 620 C C . ALA A 1 99 ? 24.614 -30.201 -1.958 1.00 16.76 82 ALA A C 1
ATOM 621 O O . ALA A 1 99 ? 24.705 -29.984 -0.751 1.00 16.82 82 ALA A O 1
ATOM 623 N N . THR A 1 100 ? 24.474 -29.229 -2.847 1.00 15.35 83 THR A N 1
ATOM 624 C CA . THR A 1 100 ? 24.244 -27.868 -2.404 1.00 16.41 83 THR A CA 1
ATOM 625 C C . THR A 1 100 ? 23.036 -27.267 -3.137 1.00 17.17 83 THR A C 1
ATOM 626 O O . THR A 1 100 ? 22.927 -27.369 -4.358 1.00 12.47 83 THR A O 1
ATOM 630 N N . TYR A 1 101 ? 22.131 -26.656 -2.379 1.00 18.50 84 TYR A N 1
ATOM 631 C CA . TYR A 1 101 ? 20.997 -25.955 -2.953 1.00 15.51 84 TYR A CA 1
ATOM 632 C C . TYR A 1 101 ? 21.078 -24.483 -2.553 1.00 19.72 84 TYR A C 1
ATOM 633 O O . TYR A 1 101 ? 21.109 -24.143 -1.366 1.00 18.69 84 TYR A O 1
ATOM 642 N N . THR A 1 102 ? 21.146 -23.617 -3.557 1.00 17.74 85 THR A N 1
ATOM 643 C CA . THR A 1 102 ? 21.312 -22.192 -3.334 1.00 22.59 85 THR A CA 1
ATOM 644 C C . THR A 1 102 ? 20.015 -21.453 -3.566 1.00 19.08 85 THR A C 1
ATOM 645 O O . THR A 1 102 ? 19.374 -21.659 -4.585 1.00 21.27 85 THR A O 1
ATOM 649 N N . MET A 1 103 ? 19.645 -20.584 -2.633 1.00 20.18 86 MET A N 1
ATOM 650 C CA . MET A 1 103 ? 18.411 -19.818 -2.739 1.00 20.98 86 MET A CA 1
ATOM 651 C C . MET A 1 103 ? 18.744 -18.354 -2.971 1.00 21.08 86 MET A C 1
ATOM 652 O O . MET A 1 103 ? 19.522 -17.765 -2.210 1.00 21.92 86 MET A O 1
ATOM 657 N N . ARG A 1 104 ? 18.258 -17.793 -4.074 1.00 24.99 87 ARG A N 1
ATOM 658 C CA . ARG A 1 104 ? 18.495 -16.374 -4.348 1.00 23.80 87 ARG A CA 1
ATOM 659 C C . ARG A 1 104 ? 17.345 -15.396 -4.127 1.00 28.00 87 ARG A C 1
ATOM 660 O O . ARG A 1 104 ? 17.482 -14.207 -4.384 1.00 27.61 87 ARG A O 1
ATOM 668 N N . SER A 1 105 ? 16.208 -15.892 -3.665 1.00 29.48 88 SER A N 1
ATOM 669 C CA . SER A 1 105 ? 15.042 -15.034 -3.480 1.00 26.76 88 SER A CA 1
ATOM 670 C C . SER A 1 105 ? 14.247 -15.464 -2.261 1.00 29.09 88 SER A C 1
ATOM 671 O O . SER A 1 105 ? 14.352 -16.617 -1.822 1.00 28.46 88 SER A O 1
ATOM 674 N N . PRO A 1 106 ? 13.458 -14.536 -1.703 1.00 23.53 89 PRO A N 1
ATOM 675 C CA . PRO A 1 106 ? 12.517 -14.825 -0.614 1.00 29.92 89 PRO A CA 1
ATOM 676 C C . PRO A 1 106 ? 11.555 -15.974 -0.929 1.00 29.32 89 PRO A C 1
ATOM 677 O O . PRO A 1 106 ? 11.262 -16.786 -0.044 1.00 32.98 89 PRO A O 1
ATOM 681 N N . GLN A 1 107 ? 11.082 -16.042 -2.168 1.00 28.24 90 GLN A N 1
ATOM 682 C CA . GLN A 1 107 ? 10.167 -17.094 -2.600 1.00 25.80 90 GLN A CA 1
ATOM 683 C C . GLN A 1 107 ? 10.817 -18.489 -2.477 1.00 26.16 90 GLN A C 1
ATOM 684 O O . GLN A 1 107 ? 10.204 -19.457 -1.985 1.00 20.82 90 GLN A O 1
ATOM 690 N N . GLU A 1 108 ? 12.078 -18.563 -2.906 1.00 24.25 91 GLU A N 1
ATOM 691 C CA . GLU A 1 108 ? 12.843 -19.807 -2.914 1.00 25.79 91 GLU A CA 1
ATOM 692 C C . GLU A 1 108 ? 13.148 -20.281 -1.495 1.00 24.89 91 GLU A C 1
ATOM 693 O O . GLU A 1 108 ? 13.054 -21.487 -1.198 1.00 25.03 91 GLU A O 1
ATOM 699 N N . TRP A 1 109 ? 13.510 -19.326 -0.632 1.00 22.11 92 TRP A N 1
ATOM 700 C CA . TRP A 1 109 ? 13.750 -19.595 0.787 1.00 20.54 92 TRP A CA 1
ATOM 701 C C . TRP A 1 109 ? 12.496 -20.107 1.499 1.00 24.42 92 TRP A C 1
ATOM 702 O O . TRP A 1 109 ? 12.537 -21.141 2.175 1.00 22.56 92 TRP A O 1
ATOM 713 N N . ASP A 1 110 ? 11.380 -19.399 1.329 1.00 21.47 93 ASP A N 1
ATOM 714 C CA . ASP A 1 110 ? 10.148 -19.764 2.031 1.00 23.66 93 ASP A CA 1
ATOM 715 C C . ASP A 1 110 ? 9.654 -21.137 1.617 1.00 23.64 93 ASP A C 1
ATOM 716 O O . ASP A 1 110 ? 9.205 -21.914 2.467 1.00 24.01 93 ASP A O 1
ATOM 721 N N . ARG A 1 111 ? 9.756 -21.425 0.313 1.00 26.48 94 ARG A N 1
ATOM 722 C CA . ARG A 1 111 ? 9.357 -22.712 -0.280 1.00 17.27 94 ARG A CA 1
ATOM 723 C C . ARG A 1 111 ? 10.249 -23.835 0.232 1.00 20.37 94 ARG A C 1
ATOM 724 O O . ARG A 1 111 ? 9.778 -24.947 0.454 1.00 20.97 94 ARG A O 1
ATOM 732 N N . PHE A 1 112 ? 11.541 -23.546 0.403 1.00 18.94 95 PHE A N 1
ATOM 733 C CA . PHE A 1 112 ? 12.471 -24.570 0.848 1.00 22.83 95 PHE A CA 1
ATOM 734 C C . PHE A 1 112 ? 12.253 -24.894 2.324 1.00 21.51 95 PHE A C 1
ATOM 735 O O . PHE A 1 112 ? 12.332 -26.061 2.741 1.00 18.51 95 PHE A O 1
ATOM 743 N N . ILE A 1 113 ? 11.962 -23.864 3.108 1.00 16.40 96 ILE A N 1
ATOM 744 C CA . ILE A 1 113 ? 11.696 -24.077 4.515 1.00 18.58 96 ILE A CA 1
ATOM 745 C C . ILE A 1 113 ? 10.457 -24.939 4.662 1.00 17.57 96 ILE A C 1
ATOM 746 O O . ILE A 1 113 ? 10.416 -25.782 5.544 1.00 20.87 96 ILE A O 1
ATOM 751 N N . ARG A 1 114 ? 9.458 -24.745 3.798 1.00 20.11 97 ARG A N 1
ATOM 752 C CA . ARG A 1 114 ? 8.249 -25.598 3.820 1.00 20.23 97 ARG A CA 1
ATOM 753 C C . ARG A 1 114 ? 8.608 -27.061 3.563 1.00 19.92 97 ARG A C 1
ATOM 754 O O . ARG A 1 114 ? 8.115 -27.953 4.260 1.00 21.51 97 ARG A O 1
ATOM 762 N N . PHE A 1 115 ? 9.475 -27.311 2.578 1.00 18.45 98 PHE A N 1
ATOM 763 C CA . PHE A 1 115 ? 9.913 -28.686 2.330 1.00 19.00 98 PHE A CA 1
ATOM 764 C C . PHE A 1 115 ? 10.656 -29.234 3.538 1.00 19.18 98 PHE A C 1
ATOM 765 O O . PHE A 1 115 ? 10.342 -30.318 4.030 1.00 20.95 98 PHE A O 1
ATOM 773 N N . MET A 1 116 ? 11.616 -28.465 4.034 1.00 16.81 99 MET A N 1
ATOM 774 C CA . MET A 1 116 ? 12.484 -28.942 5.102 1.00 18.55 99 MET A CA 1
ATOM 775 C C . MET A 1 116 ? 11.693 -29.284 6.378 1.00 23.23 99 MET A C 1
ATOM 776 O O . MET A 1 116 ? 12.015 -30.256 7.065 1.00 23.34 99 MET A O 1
ATOM 781 N N . ASP A 1 117 ? 10.653 -28.505 6.678 1.00 20.57 100 ASP A N 1
ATOM 782 C CA . ASP A 1 117 ? 9.787 -28.804 7.805 1.00 20.98 100 ASP A CA 1
ATOM 783 C C . ASP A 1 117 ? 9.139 -30.166 7.638 1.00 24.29 100 ASP A C 1
ATOM 784 O O . ASP A 1 117 ? 9.208 -31.015 8.537 1.00 25.11 100 ASP A O 1
ATOM 789 N N . ARG A 1 118 ? 8.544 -30.379 6.470 1.00 24.14 101 ARG A N 1
ATOM 790 C CA . ARG A 1 118 ? 7.842 -31.622 6.186 1.00 22.65 101 ARG A CA 1
ATOM 791 C C . ARG A 1 118 ? 8.792 -32.814 6.183 1.00 24.14 101 ARG A C 1
ATOM 792 O O . ARG A 1 118 ? 8.453 -33.914 6.663 1.00 22.73 101 ARG A O 1
ATOM 800 N N . TYR A 1 119 ? 9.990 -32.591 5.648 1.00 23.47 102 TYR A N 1
ATOM 801 C CA . TYR A 1 119 ? 10.963 -33.662 5.585 1.00 19.65 102 TYR A CA 1
ATOM 802 C C . TYR A 1 119 ? 11.441 -34.011 6.987 1.00 20.30 102 TYR A C 1
ATOM 803 O O . TYR A 1 119 ? 11.410 -35.182 7.392 1.00 20.03 102 TYR A O 1
ATOM 812 N N . ALA A 1 120 ? 11.877 -32.993 7.725 1.00 20.14 103 ALA A N 1
ATOM 813 C CA . ALA A 1 120 ? 12.421 -33.219 9.053 1.00 19.49 103 ALA A CA 1
ATOM 814 C C . ALA A 1 120 ? 11.365 -33.775 10.008 1.00 23.14 103 ALA A C 1
ATOM 815 O O . ALA A 1 120 ? 11.663 -34.666 10.812 1.00 26.37 103 ALA A O 1
ATOM 817 N N . ALA A 1 121 ? 10.117 -33.333 9.849 1.00 26.38 104 ALA A N 1
ATOM 818 C CA . ALA A 1 121 ? 9.019 -33.830 10.681 1.00 23.64 104 ALA A CA 1
ATOM 819 C C . ALA A 1 121 ? 8.681 -35.292 10.394 1.00 21.66 104 ALA A C 1
ATOM 820 O O . ALA A 1 121 ? 8.263 -35.994 11.296 1.00 24.02 104 ALA A O 1
ATOM 822 N N . SER A 1 122 ? 8.854 -35.746 9.147 1.00 25.79 105 SER A N 1
ATOM 823 C CA . SER A 1 122 ? 8.557 -37.149 8.799 1.00 23.07 105 SER A CA 1
ATOM 824 C C . SER A 1 122 ? 9.781 -38.068 8.857 1.00 23.43 105 SER A C 1
ATOM 825 O O . SER A 1 122 ? 9.696 -39.264 8.618 1.00 25.19 105 SER A O 1
ATOM 828 N N . HIS A 1 123 ? 10.934 -37.470 9.075 1.00 24.77 106 HIS A N 1
ATOM 829 C CA . HIS A 1 123 ? 12.203 -38.173 9.275 1.00 22.92 106 HIS A CA 1
ATOM 830 C C . HIS A 1 123 ? 12.744 -38.210 10.717 1.00 24.51 106 HIS A C 1
ATOM 831 O O . HIS A 1 123 ? 13.964 -38.189 10.911 1.00 22.01 106 HIS A O 1
ATOM 838 N N . GLY A 1 124 ? 11.867 -38.000 11.697 1.00 20.90 107 GLY A N 1
ATOM 839 C CA . GLY A 1 124 ? 12.284 -37.874 13.090 1.00 20.15 107 GLY A CA 1
ATOM 840 C C . GLY A 1 124 ? 12.757 -39.113 13.844 1.00 21.38 107 GLY A C 1
ATOM 841 O O . GLY A 1 124 ? 13.156 -40.114 13.246 1.00 20.04 107 GLY A O 1
ATOM 842 N N . LEU A 1 125 ? 12.791 -38.994 15.174 1.00 24.93 108 LEU A N 1
ATOM 843 C CA . LEU A 1 125 ? 13.353 -40.013 16.070 1.00 23.89 108 LEU A CA 1
ATOM 844 C C . LEU A 1 125 ? 12.445 -41.195 16.445 1.00 31.15 108 LEU A C 1
ATOM 845 O O . LEU A 1 125 ? 11.206 -41.091 16.449 1.00 25.79 108 LEU A O 1
ATOM 850 N N . GLY A 1 126 ? 13.096 -42.312 16.777 1.00 32.49 109 GLY A N 1
ATOM 851 C CA . GLY A 1 126 ? 12.439 -43.494 17.318 1.00 35.62 109 GLY A CA 1
ATOM 852 C C . GLY A 1 126 ? 12.859 -43.654 18.772 1.00 43.22 109 GLY A C 1
ATOM 853 O O . GLY A 1 126 ? 13.247 -42.669 19.404 1.00 45.77 109 GLY A O 1
ATOM 854 N N . PHE A 1 127 ? 12.801 -44.869 19.317 1.00 61.08 110 PHE A N 1
ATOM 855 C CA . PHE A 1 127 ? 13.164 -45.055 20.729 1.00 57.67 110 PHE A CA 1
ATOM 856 C C . PHE A 1 127 ? 14.461 -45.820 20.937 1.00 53.68 110 PHE A C 1
ATOM 857 O O . PHE A 1 127 ? 15.363 -45.330 21.613 1.00 52.28 110 PHE A O 1
ATOM 865 N N . ALA B 1 20 ? 4.275 -17.441 14.066 1.00 44.41 3 ALA B N 1
ATOM 866 C CA . ALA B 1 20 ? 4.544 -16.004 14.104 1.00 51.26 3 ALA B CA 1
ATOM 867 C C . ALA B 1 20 ? 5.967 -15.700 14.598 1.00 46.04 3 ALA B C 1
ATOM 868 O O . ALA B 1 20 ? 6.948 -15.998 13.910 1.00 33.26 3 ALA B O 1
ATOM 870 N N . MET B 1 21 ? 6.053 -15.056 15.764 1.00 43.42 4 MET B N 1
ATOM 871 C CA . MET B 1 21 ? 7.326 -14.655 16.360 1.00 37.32 4 MET B CA 1
ATOM 872 C C . MET B 1 21 ? 8.156 -15.820 16.937 1.00 39.93 4 MET B C 1
ATOM 873 O O . MET B 1 21 ? 7.707 -16.539 17.835 1.00 40.13 4 MET B O 1
ATOM 878 N N . ALA B 1 22 ? 9.378 -15.976 16.456 1.00 29.17 5 ALA B N 1
ATOM 879 C CA . ALA B 1 22 ? 10.264 -16.990 16.984 1.00 25.69 5 ALA B CA 1
ATOM 880 C C . ALA B 1 22 ? 11.632 -16.344 17.072 1.00 25.51 5 ALA B C 1
ATOM 881 O O . ALA B 1 22 ? 12.107 -15.773 16.086 1.00 25.09 5 ALA B O 1
ATOM 883 N N . GLU B 1 23 ? 12.275 -16.428 18.232 1.00 21.45 6 GLU B N 1
ATOM 884 C CA . GLU B 1 23 ? 13.583 -15.796 18.375 1.00 19.23 6 GLU B CA 1
ATOM 885 C C . GLU B 1 23 ? 14.586 -16.644 19.163 1.00 20.55 6 GLU B C 1
ATOM 886 O O . GLU B 1 23 ? 14.213 -17.590 19.857 1.00 16.58 6 GLU B O 1
ATOM 892 N N . ILE B 1 24 ? 15.863 -16.283 19.046 1.00 19.73 7 ILE B N 1
ATOM 893 C CA . ILE B 1 24 ? 16.922 -16.872 19.835 1.00 16.04 7 ILE B CA 1
ATOM 894 C C . ILE B 1 24 ? 17.509 -15.806 20.752 1.00 18.67 7 ILE B C 1
ATOM 895 O O . ILE B 1 24 ? 17.779 -14.690 20.307 1.00 18.49 7 ILE B O 1
ATOM 900 N N . GLN B 1 25 ? 17.707 -16.153 22.022 1.00 16.90 8 GLN B N 1
ATOM 901 C CA . GLN B 1 25 ? 18.248 -15.224 23.015 1.00 13.35 8 GLN B CA 1
ATOM 902 C C . GLN B 1 25 ? 19.425 -15.846 23.775 1.00 18.18 8 GLN B C 1
ATOM 903 O O . GLN B 1 25 ? 19.384 -17.035 24.132 1.00 18.67 8 GLN B O 1
ATOM 909 N N . PHE B 1 26 ? 20.509 -15.091 23.936 1.00 15.92 9 PHE B N 1
ATOM 910 C CA . PHE B 1 26 ? 21.573 -15.460 24.878 1.00 15.86 9 PHE B CA 1
ATOM 911 C C . PHE B 1 26 ? 21.355 -14.964 26.324 1.00 18.76 9 PHE B C 1
ATOM 912 O O . PHE B 1 26 ? 21.811 -15.601 27.281 1.00 20.39 9 PHE B O 1
ATOM 920 N N . ILE B 1 27 ? 20.716 -13.808 26.473 1.00 12.56 10 ILE B N 1
ATOM 921 C CA . ILE B 1 27 ? 20.259 -13.338 27.770 1.00 15.54 10 ILE B CA 1
ATOM 922 C C . ILE B 1 27 ? 18.737 -13.252 27.633 1.00 21.81 10 ILE B C 1
ATOM 923 O O . ILE B 1 27 ? 18.242 -12.747 26.622 1.00 24.33 10 ILE B O 1
ATOM 928 N N . ARG B 1 28 ? 17.987 -13.808 28.580 1.00 17.38 11 ARG B N 1
ATOM 929 C CA . ARG B 1 28 ? 16.520 -13.764 28.478 1.00 19.73 11 ARG B CA 1
ATOM 930 C C . ARG B 1 28 ? 15.944 -12.342 28.327 1.00 20.75 11 ARG B C 1
ATOM 931 O O . ARG B 1 28 ? 16.339 -11.418 29.049 1.00 19.14 11 ARG B O 1
ATOM 939 N N . GLY B 1 29 ? 15.031 -12.166 27.377 1.00 20.95 12 GLY B N 1
ATOM 940 C CA . GLY B 1 29 ? 14.405 -10.871 27.186 1.00 17.46 12 GLY B CA 1
ATOM 941 C C . GLY B 1 29 ? 15.089 -10.049 26.109 1.00 21.34 12 GLY B C 1
ATOM 942 O O . GLY B 1 29 ? 14.613 -8.980 25.720 1.00 21.27 12 GLY B O 1
ATOM 943 N N . ILE B 1 30 ? 16.229 -10.530 25.638 1.00 19.31 13 ILE B N 1
ATOM 944 C CA . ILE B 1 30 ? 16.947 -9.843 24.572 1.00 17.46 13 ILE B CA 1
ATOM 945 C C . ILE B 1 30 ? 17.057 -10.729 23.341 1.00 20.97 13 ILE B C 1
ATOM 946 O O . ILE B 1 30 ? 17.680 -11.802 23.390 1.00 21.32 13 ILE B O 1
ATOM 951 N N . ASN B 1 31 ? 16.422 -10.321 22.249 1.00 19.34 14 ASN B N 1
ATOM 952 C CA . ASN B 1 31 ? 16.526 -11.083 21.012 1.00 17.75 14 ASN B CA 1
ATOM 953 C C . ASN B 1 31 ? 17.885 -10.823 20.296 1.00 21.85 14 ASN B C 1
ATOM 954 O O . ASN B 1 31 ? 18.298 -9.675 20.075 1.00 25.11 14 ASN B O 1
ATOM 959 N N . GLU B 1 32 ? 18.568 -11.897 19.926 1.00 19.98 15 GLU B N 1
ATOM 960 C CA . GLU B 1 32 ? 19.822 -11.810 19.186 1.00 19.77 15 GLU B CA 1
ATOM 961 C C . GLU B 1 32 ? 19.562 -11.494 17.709 1.00 20.80 15 GLU B C 1
ATOM 962 O O . GLU B 1 32 ? 18.706 -12.107 17.068 1.00 21.51 15 GLU B O 1
ATOM 968 N N . GLU B 1 33 ? 20.280 -10.511 17.184 1.00 21.19 16 GLU B N 1
ATOM 969 C CA . GLU B 1 33 ? 20.086 -10.058 15.809 1.00 24.28 16 GLU B CA 1
ATOM 970 C C . GLU B 1 33 ? 20.788 -10.912 14.763 1.00 22.60 16 GLU B C 1
ATOM 971 O O . GLU B 1 33 ? 20.260 -11.166 13.672 1.00 19.86 16 GLU B O 1
ATOM 977 N N . VAL B 1 34 ? 21.969 -11.388 15.121 1.00 22.54 17 VAL B N 1
ATOM 978 C CA . VAL B 1 34 ? 22.778 -12.186 14.216 1.00 21.58 17 VAL B CA 1
ATOM 979 C C . VAL B 1 34 ? 22.090 -13.520 14.008 1.00 19.74 17 VAL B C 1
ATOM 980 O O . VAL B 1 34 ? 21.575 -14.087 14.963 1.00 20.27 17 VAL B O 1
ATOM 984 N N . VAL B 1 35 ? 21.979 -13.947 12.753 1.00 18.32 18 VAL B N 1
ATOM 985 C CA . VAL B 1 35 ? 21.423 -15.246 12.402 1.00 16.79 18 VAL B CA 1
ATOM 986 C C . VAL B 1 35 ? 22.556 -16.261 12.335 1.00 20.56 18 VAL B C 1
ATOM 987 O O . VAL B 1 35 ? 23.574 -16.001 11.691 1.00 21.51 18 VAL B O 1
ATOM 991 N N . PRO B 1 36 ? 22.414 -17.396 13.034 1.00 14.61 19 PRO B N 1
ATOM 992 C CA . PRO B 1 36 ? 23.462 -18.421 13.078 1.00 15.08 19 PRO B CA 1
ATOM 993 C C . PRO B 1 36 ? 23.503 -19.313 11.834 1.00 19.23 19 PRO B C 1
ATOM 994 O O . PRO B 1 36 ? 22.541 -19.322 11.064 1.00 19.96 19 PRO B O 1
ATOM 998 N N . ASP B 1 37 ? 24.626 -19.992 11.606 1.00 16.74 20 ASP B N 1
ATOM 999 C CA . ASP B 1 37 ? 24.632 -21.180 10.750 1.00 18.91 20 ASP B CA 1
ATOM 1000 C C . ASP B 1 37 ? 24.047 -22.329 11.570 1.00 19.07 20 ASP B C 1
ATOM 1001 O O . ASP B 1 37 ? 24.322 -22.460 12.753 1.00 17.25 20 ASP B O 1
ATOM 1006 N N . VAL B 1 38 ? 23.231 -23.161 10.955 1.00 19.80 21 VAL B N 1
ATOM 1007 C CA . VAL B 1 38 ? 22.601 -24.213 11.717 1.00 19.82 21 VAL B CA 1
ATOM 1008 C C . VAL B 1 38 ? 22.926 -25.544 11.056 1.00 21.12 21 VAL B C 1
ATOM 1009 O O . VAL B 1 38 ? 22.772 -25.708 9.845 1.00 23.65 21 VAL B O 1
ATOM 1013 N N . ARG B 1 39 ? 23.424 -26.478 11.846 1.00 15.48 22 ARG B N 1
ATOM 1014 C CA . ARG B 1 39 ? 23.671 -27.824 11.362 1.00 19.01 22 ARG B CA 1
ATOM 1015 C C . ARG B 1 39 ? 22.784 -28.836 12.103 1.00 18.02 22 ARG B C 1
ATOM 1016 O O . ARG B 1 39 ? 22.678 -28.822 13.330 1.00 13.80 22 ARG B O 1
ATOM 1024 N N . LEU B 1 40 ? 22.116 -29.688 11.340 1.00 17.42 23 LEU B N 1
ATOM 1025 C CA . LEU B 1 40 ? 21.179 -30.632 11.915 1.00 17.13 23 LEU B CA 1
ATOM 1026 C C . LEU B 1 40 ? 21.620 -32.053 11.577 1.00 14.97 23 LEU B C 1
ATOM 1027 O O . LEU B 1 40 ? 21.857 -32.384 10.425 1.00 13.46 23 LEU B O 1
ATOM 1032 N N . THR B 1 41 ? 21.775 -32.874 12.602 1.00 16.04 24 THR B N 1
ATOM 1033 C CA . THR B 1 41 ? 22.170 -34.253 12.397 1.00 15.54 24 THR B CA 1
ATOM 1034 C C . THR B 1 41 ? 21.180 -35.188 13.065 1.00 16.71 24 THR B C 1
ATOM 1035 O O . THR B 1 41 ? 20.536 -34.823 14.036 1.00 18.23 24 THR B O 1
ATOM 1039 N N . ARG B 1 42 ? 21.136 -36.426 12.595 1.00 18.65 25 ARG B N 1
ATOM 1040 C CA . ARG B 1 42 ? 20.262 -37.451 13.150 1.00 19.83 25 ARG B CA 1
ATOM 1041 C C . ARG B 1 42 ? 21.129 -38.708 13.320 1.00 18.99 25 ARG B C 1
ATOM 1042 O O . ARG B 1 42 ? 21.926 -39.049 12.445 1.00 19.45 25 ARG B O 1
ATOM 1050 N N . ALA B 1 43 ? 20.996 -39.366 14.465 1.00 18.46 26 ALA B N 1
ATOM 1051 C CA . ALA B 1 43 ? 21.775 -40.561 14.751 1.00 20.53 26 ALA B CA 1
ATOM 1052 C C . ALA B 1 43 ? 21.423 -41.661 13.771 1.00 22.79 26 ALA B C 1
ATOM 1053 O O . ALA B 1 43 ? 20.306 -41.710 13.238 1.00 21.60 26 ALA B O 1
ATOM 1055 N N . ARG B 1 44 ? 22.400 -42.508 13.484 1.00 27.97 27 ARG B N 1
ATOM 1056 C CA . ARG B 1 44 ? 22.227 -43.561 12.492 1.00 30.17 27 ARG B CA 1
ATOM 1057 C C . ARG B 1 44 ? 21.040 -44.495 12.805 1.00 26.07 27 ARG B C 1
ATOM 1058 O O . ARG B 1 44 ? 20.302 -44.914 11.902 1.00 22.22 27 ARG B O 1
ATOM 1066 N N . ASP B 1 45 ? 20.839 -44.775 14.087 1.00 21.58 28 ASP B N 1
ATOM 1067 C CA . ASP B 1 45 ? 19.795 -45.694 14.496 1.00 28.19 28 ASP B CA 1
ATOM 1068 C C . ASP B 1 45 ? 18.490 -44.960 14.752 1.00 26.77 28 ASP B C 1
ATOM 1069 O O . ASP B 1 45 ? 17.505 -45.574 15.137 1.00 27.16 28 ASP B O 1
ATOM 1074 N N . GLY B 1 46 ? 18.505 -43.644 14.564 1.00 24.86 29 GLY B N 1
ATOM 1075 C CA . GLY B 1 46 ? 17.323 -42.819 14.744 1.00 22.12 29 GLY B CA 1
ATOM 1076 C C . GLY B 1 46 ? 16.995 -42.561 16.205 1.00 21.04 29 GLY B C 1
ATOM 1077 O O . GLY B 1 46 ? 15.920 -42.062 16.524 1.00 24.78 29 GLY B O 1
ATOM 1078 N N . SER B 1 47 ? 17.922 -42.901 17.094 1.00 22.57 30 SER B N 1
ATOM 1079 C CA . SER B 1 47 ? 17.703 -42.793 18.541 1.00 25.03 30 SER B CA 1
ATOM 1080 C C . SER B 1 47 ? 17.832 -41.368 19.099 1.00 25.59 30 SER B C 1
ATOM 1081 O O . SER B 1 47 ? 17.150 -41.007 20.063 1.00 27.23 30 SER B O 1
ATOM 1084 N N . SER B 1 48 ? 18.715 -40.572 18.496 1.00 24.57 31 SER B N 1
ATOM 1085 C CA . SER B 1 48 ? 18.978 -39.195 18.939 1.00 25.65 31 SER B CA 1
ATOM 1086 C C . SER B 1 48 ? 19.257 -38.234 17.766 1.00 22.19 31 SER B C 1
ATOM 1087 O O . SER B 1 48 ? 19.512 -38.675 16.644 1.00 20.09 31 SER B O 1
ATOM 1090 N N . GLY B 1 49 ? 19.238 -36.929 18.038 1.00 18.28 32 GLY B N 1
ATOM 1091 C CA . GLY B 1 49 ? 19.601 -35.923 17.049 1.00 15.88 32 GLY B CA 1
ATOM 1092 C C . GLY B 1 49 ? 20.312 -34.710 17.673 1.00 20.64 32 GLY B C 1
ATOM 1093 O O . GLY B 1 49 ? 20.304 -34.531 18.901 1.00 20.33 32 GLY B O 1
ATOM 1094 N N . GLN B 1 50 ? 20.950 -33.885 16.839 1.00 19.55 33 GLN B N 1
ATOM 1095 C CA . GLN B 1 50 ? 21.666 -32.705 17.327 1.00 19.58 33 GLN B CA 1
ATOM 1096 C C . GLN B 1 50 ? 21.475 -31.487 16.418 1.00 18.38 33 GLN B C 1
ATOM 1097 O O . GLN B 1 50 ? 21.598 -31.562 15.193 1.00 16.76 33 GLN B O 1
ATOM 1103 N N . ALA B 1 51 ? 21.254 -30.344 17.038 1.00 13.01 34 ALA B N 1
ATOM 1104 C CA . ALA B 1 51 ? 21.263 -29.100 16.300 1.00 17.45 34 ALA B CA 1
ATOM 1105 C C . ALA B 1 51 ? 22.442 -28.259 16.791 1.00 17.97 34 ALA B C 1
ATOM 1106 O O . ALA B 1 51 ? 22.587 -28.014 17.992 1.00 16.26 34 ALA B O 1
ATOM 1108 N N . MET B 1 52 ? 23.272 -27.811 15.857 1.00 15.63 35 MET B N 1
ATOM 1109 C CA . MET B 1 52 ? 24.430 -27.005 16.192 1.00 14.80 35 MET B CA 1
ATOM 1110 C C . MET B 1 52 ? 24.265 -25.603 15.607 1.00 13.98 35 MET B C 1
ATOM 1111 O O . MET B 1 52 ? 23.887 -25.449 14.456 1.00 17.87 35 MET B O 1
ATOM 1116 N N . PHE B 1 53 ? 24.558 -24.582 16.397 1.00 16.03 36 PHE B N 1
ATOM 1117 C CA . PHE B 1 53 ? 24.371 -23.187 15.981 1.00 15.79 36 PHE B CA 1
ATOM 1118 C C . PHE B 1 53 ? 25.719 -22.501 16.048 1.00 18.03 36 PHE B C 1
ATOM 1119 O O . PHE B 1 53 ? 26.425 -22.624 17.054 1.00 17.21 36 PHE B O 1
ATOM 1127 N N . TYR B 1 54 ? 26.100 -21.783 14.996 1.00 14.74 37 TYR B N 1
ATOM 1128 C CA . TYR B 1 54 ? 27.351 -21.050 15.092 1.00 17.14 37 TYR B CA 1
ATOM 1129 C C . TYR B 1 54 ? 27.087 -19.591 14.759 1.00 17.98 37 TYR B C 1
ATOM 1130 O O . TYR B 1 54 ? 26.662 -19.272 13.643 1.00 19.17 37 TYR B O 1
ATOM 1139 N N . PHE B 1 55 ? 27.346 -18.710 15.724 1.00 16.81 38 PHE B N 1
ATOM 1140 C CA . PHE B 1 55 ? 27.084 -17.279 15.560 1.00 16.80 38 PHE B CA 1
ATOM 1141 C C . PHE B 1 55 ? 28.380 -16.526 15.335 1.00 22.45 38 PHE B C 1
ATOM 1142 O O . PHE B 1 55 ? 29.291 -16.596 16.170 1.00 18.96 38 PHE B O 1
ATOM 1150 N N . ASP B 1 56 ? 28.434 -15.797 14.220 1.00 21.69 39 ASP B N 1
ATOM 1151 C CA . ASP B 1 56 ? 29.568 -14.954 13.841 1.00 24.01 39 ASP B CA 1
ATOM 1152 C C . ASP B 1 56 ? 29.384 -13.531 14.396 1.00 23.42 39 ASP B C 1
ATOM 1153 O O . ASP B 1 56 ? 28.457 -12.820 14.016 1.00 20.47 39 ASP B O 1
ATOM 1158 N N . ASN B 1 57 ? 30.257 -13.144 15.320 1.00 21.75 40 ASN B N 1
ATOM 1159 C CA . ASN B 1 57 ? 30.157 -11.847 15.998 1.00 26.67 40 ASN B CA 1
ATOM 1160 C C . ASN B 1 57 ? 28.752 -11.446 16.458 1.00 24.33 40 ASN B C 1
ATOM 1161 O O . ASN B 1 57 ? 28.237 -10.417 16.031 1.00 27.20 40 ASN B O 1
ATOM 1166 N N . PRO B 1 58 ? 28.145 -12.243 17.358 1.00 25.30 41 PRO B N 1
ATOM 1167 C CA . PRO B 1 58 ? 26.792 -11.923 17.801 1.00 21.25 41 PRO B CA 1
ATOM 1168 C C . PRO B 1 58 ? 26.796 -10.680 18.648 1.00 25.88 41 PRO B C 1
ATOM 1169 O O . PRO B 1 58 ? 27.802 -10.407 19.323 1.00 24.05 41 PRO B O 1
ATOM 1173 N N . LYS B 1 59 ? 25.674 -9.957 18.602 1.00 27.72 42 LYS B N 1
ATOM 1174 C CA . LYS B 1 59 ? 2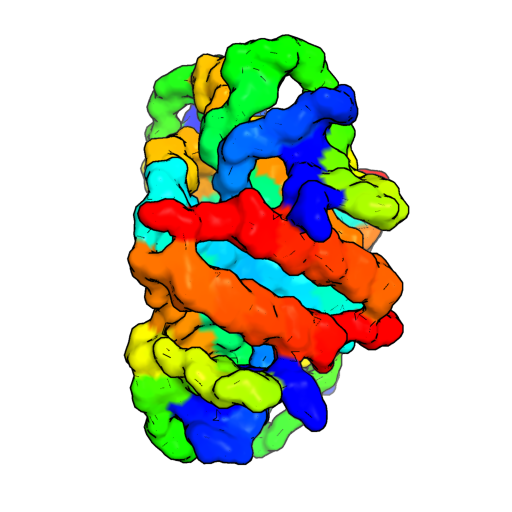5.488 -8.704 19.320 1.00 26.57 42 LYS B CA 1
ATOM 1175 C C . LYS B 1 59 ? 25.763 -8.820 20.820 1.00 29.68 42 LYS B C 1
ATOM 1176 O O . LYS B 1 59 ? 26.272 -7.884 21.434 1.00 38.53 42 LYS B O 1
ATOM 1182 N N . ILE B 1 60 ? 25.418 -9.968 21.404 1.00 26.21 43 ILE B N 1
ATOM 1183 C CA . ILE B 1 60 ? 25.558 -10.196 22.842 1.00 26.29 43 ILE B CA 1
ATOM 1184 C C . ILE B 1 60 ? 27.018 -10.162 23.344 1.00 33.22 43 ILE B C 1
ATOM 1185 O O . ILE B 1 60 ? 27.277 -9.958 24.526 1.00 32.94 43 ILE B O 1
ATOM 1190 N N . VAL B 1 61 ? 27.947 -10.429 22.432 1.00 31.67 44 VAL B N 1
ATOM 1191 C CA . VAL B 1 61 ? 29.394 -10.358 22.661 1.00 36.44 44 VAL B CA 1
ATOM 1192 C C . VAL B 1 61 ? 29.956 -8.923 22.562 1.00 46.73 44 VAL B C 1
ATOM 1193 O O . VAL B 1 61 ? 31.001 -8.601 23.146 1.00 49.98 44 VAL B O 1
ATOM 1197 N N . GLN B 1 62 ? 29.205 -8.060 21.877 1.00 48.78 45 GLN B N 1
ATOM 1198 C CA . GLN B 1 62 ? 29.529 -6.652 21.586 1.00 52.10 45 GLN B CA 1
ATOM 1199 C C . GLN B 1 62 ? 29.432 -5.835 22.897 1.00 58.18 45 GLN B C 1
ATOM 1200 O O . GLN B 1 62 ? 29.092 -4.645 22.858 1.00 58.40 45 GLN B O 1
ATOM 1206 N N . GLU B 1 63 ? 29.672 -6.519 24.033 1.00 60.30 46 GLU B N 1
ATOM 1207 C CA . GLU B 1 63 ? 29.402 -6.103 25.429 1.00 63.54 46 GLU B CA 1
ATOM 1208 C C . GLU B 1 63 ? 27.922 -6.199 25.759 1.00 64.54 46 GLU B C 1
ATOM 1209 O O . GLU B 1 63 ? 27.177 -5.212 25.789 1.00 65.82 46 GLU B O 1
ATOM 1215 N N . GLY B 1 64 ? 27.536 -7.452 25.993 1.00 63.74 47 GLY B N 1
ATOM 1216 C CA . GLY B 1 64 ? 26.200 -7.847 26.389 1.00 52.75 47 GLY B CA 1
ATOM 1217 C C . GLY B 1 64 ? 25.445 -7.057 27.432 1.00 59.64 47 GLY B C 1
ATOM 1218 O O . GLY B 1 64 ? 24.270 -6.789 27.181 1.00 61.23 47 GLY B O 1
ATOM 1219 N N . ASN B 1 65 ? 26.024 -6.694 28.583 1.00 57.86 48 ASN B N 1
ATOM 1220 C CA . ASN B 1 65 ? 27.359 -7.049 29.058 1.00 49.36 48 ASN B CA 1
ATOM 1221 C C . ASN B 1 65 ? 27.330 -8.276 29.979 1.00 44.80 48 ASN B C 1
ATOM 1222 O O . ASN B 1 65 ? 28.375 -8.815 30.358 1.00 43.50 48 ASN B O 1
ATOM 1227 N N . LEU B 1 66 ? 26.120 -8.697 30.340 1.00 42.14 49 LEU B N 1
ATOM 1228 C CA . LEU B 1 66 ? 25.886 -9.802 31.274 1.00 31.59 49 LEU B CA 1
ATOM 1229 C C . LEU B 1 66 ? 26.448 -11.145 30.775 1.00 26.02 49 LEU B C 1
ATOM 1230 O O . LEU B 1 66 ? 26.398 -11.446 29.587 1.00 25.33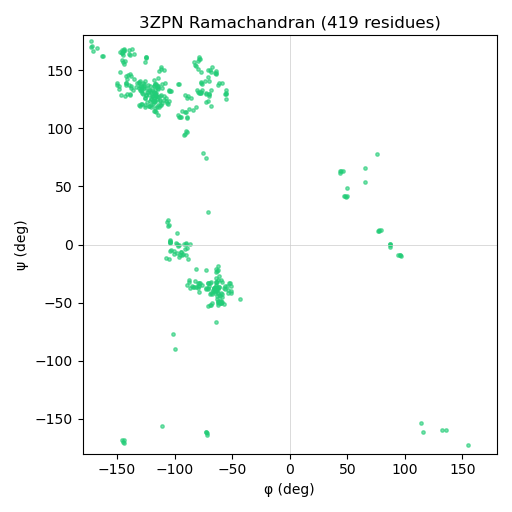 49 LEU B O 1
ATOM 1235 N N . GLU B 1 67 ? 27.051 -11.907 31.677 1.00 25.49 50 GLU B N 1
ATOM 1236 C CA . GLU B 1 67 ? 27.520 -13.273 31.395 1.00 27.57 50 GLU B CA 1
ATOM 1237 C C . GLU B 1 67 ? 26.437 -14.250 30.854 1.00 21.68 50 GLU B C 1
ATOM 1238 O O . GLU B 1 67 ? 25.377 -14.420 31.455 1.00 20.02 50 GLU B O 1
ATOM 1244 N N . VAL B 1 68 ? 26.717 -14.864 29.709 1.00 21.97 51 VAL B N 1
ATOM 1245 C CA . VAL B 1 68 ? 25.816 -15.829 29.085 1.00 19.39 51 VAL B CA 1
ATOM 1246 C C . VAL B 1 68 ? 25.925 -17.224 29.687 1.00 19.02 51 VAL B C 1
ATOM 1247 O O . VAL B 1 68 ? 27.000 -17.795 29.707 1.00 19.61 51 VAL B O 1
ATOM 1251 N N . THR B 1 69 ? 24.828 -17.716 30.272 1.00 20.07 52 THR B N 1
ATOM 1252 C CA . THR B 1 69 ? 24.758 -19.089 30.814 1.00 19.19 52 THR B CA 1
ATOM 1253 C C . THR B 1 69 ? 23.984 -20.162 29.993 1.00 19.65 52 THR B C 1
ATOM 1254 O O . THR B 1 69 ? 23.973 -21.349 30.345 1.00 17.53 52 THR B O 1
ATOM 1258 N N . GLY B 1 70 ? 23.338 -19.746 28.910 1.00 16.17 53 GLY B N 1
ATOM 1259 C CA . GLY B 1 70 ? 22.539 -20.658 28.111 1.00 17.51 53 GLY B CA 1
ATOM 1260 C C . GLY B 1 70 ? 22.062 -19.992 26.832 1.00 16.32 53 GLY B C 1
ATOM 1261 O O . GLY B 1 70 ? 22.342 -18.819 26.614 1.00 17.84 53 GLY B O 1
ATOM 1262 N N . MET B 1 71 ? 21.401 -20.756 25.967 1.00 11.56 54 MET B N 1
ATOM 1263 C CA . MET B 1 71 ? 20.717 -20.232 24.778 1.00 13.13 54 MET B CA 1
ATOM 1264 C C . MET B 1 71 ? 19.207 -20.547 24.835 1.00 15.55 54 MET B C 1
ATOM 1265 O O . MET B 1 71 ? 18.810 -21.648 25.172 1.00 17.37 54 MET B O 1
ATOM 1270 N N . TYR B 1 72 ? 18.369 -19.565 24.555 1.00 16.04 55 TYR B N 1
ATOM 1271 C CA . TYR B 1 72 ? 16.943 -19.744 24.723 1.00 12.35 55 TYR B CA 1
ATOM 1272 C C . TYR B 1 72 ? 16.222 -19.626 23.382 1.00 15.45 55 TYR B C 1
ATOM 1273 O O . TYR B 1 72 ? 16.254 -18.577 22.742 1.00 16.36 55 TYR B O 1
ATOM 1282 N N . MET B 1 73 ? 15.575 -20.715 22.969 1.00 17.12 56 MET B N 1
ATOM 1283 C CA . MET B 1 73 ? 14.788 -20.741 21.746 1.00 16.01 56 MET B CA 1
ATOM 1284 C C . MET B 1 73 ? 13.336 -20.449 22.144 1.00 20.69 56 MET B C 1
ATOM 1285 O O . MET B 1 73 ? 12.676 -21.287 22.765 1.00 20.30 56 MET B O 1
ATOM 1290 N N . VAL B 1 74 ? 12.852 -19.265 21.765 1.00 15.68 57 VAL B N 1
ATOM 1291 C CA . VAL B 1 74 ? 11.616 -18.706 22.298 1.00 18.37 57 VAL B CA 1
ATOM 1292 C C . VAL B 1 74 ? 10.546 -18.507 21.206 1.00 23.10 57 VAL B C 1
ATOM 1293 O O . VAL B 1 74 ? 10.789 -17.789 20.219 1.00 22.19 57 VAL B O 1
ATOM 1297 N N . ASP B 1 75 ? 9.374 -19.131 21.400 1.00 20.25 58 ASP B N 1
ATOM 1298 C CA . ASP B 1 75 ? 8.235 -19.024 20.479 1.00 20.65 58 ASP B CA 1
ATOM 1299 C C . ASP B 1 75 ? 6.895 -19.065 21.233 1.00 22.98 58 ASP B C 1
ATOM 1300 O O . ASP B 1 75 ? 6.864 -18.978 22.464 1.00 21.24 58 ASP B O 1
ATOM 1305 N N . GLU B 1 76 ? 5.796 -19.216 20.499 1.00 21.55 59 GLU B N 1
ATOM 1306 C CA . GLU B 1 76 ? 4.461 -19.188 21.109 1.00 25.69 59 GLU B CA 1
ATOM 1307 C C . GLU B 1 76 ? 4.229 -20.315 22.135 1.00 27.28 59 GLU B C 1
ATOM 1308 O O . GLU B 1 76 ? 3.306 -20.242 22.947 1.00 26.77 59 GLU B O 1
ATOM 1314 N N . GLU B 1 77 ? 5.043 -21.367 22.079 1.00 26.57 60 GLU B N 1
ATOM 1315 C CA . GLU B 1 77 ? 4.904 -22.520 22.977 1.00 22.20 60 GLU B CA 1
ATOM 1316 C C . GLU B 1 77 ? 5.719 -22.388 24.257 1.00 23.99 60 GLU B C 1
ATOM 1317 O O . GLU B 1 77 ? 5.624 -23.256 25.128 1.00 26.14 60 GLU B O 1
ATOM 1323 N N . GLY B 1 78 ? 6.510 -21.322 24.391 1.00 18.11 61 GLY B N 1
ATOM 1324 C CA . GLY B 1 78 ? 7.467 -21.302 25.478 1.00 20.35 61 GLY B CA 1
ATOM 1325 C C . GLY B 1 78 ? 8.902 -21.329 24.985 1.00 25.25 61 GLY B C 1
ATOM 1326 O O . GLY B 1 78 ? 9.215 -20.822 23.906 1.00 24.55 61 GLY B O 1
ATOM 1327 N N . GLU B 1 79 ? 9.790 -21.842 25.826 1.00 24.52 62 GLU B N 1
ATOM 1328 C CA . GLU B 1 79 ? 11.215 -21.926 25.531 1.00 19.56 62 GLU B CA 1
ATOM 1329 C C . GLU B 1 79 ? 11.762 -23.322 25.269 1.00 22.54 62 GLU B C 1
ATOM 1330 O O . GLU B 1 79 ? 11.285 -24.294 25.839 1.00 23.92 62 GLU B O 1
ATOM 1336 N N . ILE B 1 80 ? 12.805 -23.403 24.447 1.00 21.87 63 ILE B N 1
ATOM 1337 C CA . ILE B 1 80 ? 13.654 -24.587 24.424 1.00 18.72 63 ILE B CA 1
ATOM 1338 C C . ILE B 1 80 ? 15.034 -24.082 24.831 1.00 18.47 63 ILE B C 1
ATOM 1339 O O . ILE B 1 80 ? 15.505 -23.023 24.357 1.00 15.23 63 ILE B O 1
ATOM 1344 N N . VAL B 1 81 ? 15.676 -24.849 25.710 1.00 19.78 64 VAL B N 1
ATOM 1345 C CA . VAL B 1 81 ? 16.891 -24.416 26.401 1.00 17.39 64 VAL B CA 1
ATOM 1346 C C . VAL B 1 81 ? 18.061 -25.408 26.266 1.00 19.80 64 VAL B C 1
ATOM 1347 O O . VAL B 1 81 ? 17.914 -26.633 26.433 1.00 16.52 64 VAL B O 1
ATOM 1351 N N . THR B 1 82 ? 19.236 -24.866 25.984 1.00 18.40 65 THR B N 1
ATOM 1352 C CA . THR B 1 82 ? 20.462 -25.644 26.073 1.00 15.78 65 THR B CA 1
ATOM 1353 C C . THR B 1 82 ? 21.517 -24.889 26.870 1.00 16.48 65 THR B C 1
ATOM 1354 O O . THR B 1 82 ? 21.626 -23.656 26.773 1.00 14.34 65 THR B O 1
ATOM 1358 N N . ARG B 1 83 ? 22.248 -25.625 27.696 1.00 13.96 66 ARG B N 1
ATOM 1359 C CA . ARG B 1 83 ? 23.345 -25.034 28.425 1.00 15.40 66 ARG B CA 1
ATOM 1360 C C . ARG B 1 83 ? 24.665 -25.283 27.716 1.00 17.37 66 ARG B C 1
ATOM 1361 O O . ARG B 1 83 ? 25.708 -24.805 28.172 1.00 15.54 66 ARG B O 1
ATOM 1369 N N . ASP B 1 84 ? 24.651 -26.002 26.593 1.00 16.16 67 ASP B N 1
ATOM 1370 C CA . ASP B 1 84 ? 25.944 -26.285 25.994 1.00 16.34 67 ASP B CA 1
ATOM 1371 C C . ASP B 1 84 ? 26.207 -25.150 25.010 1.00 17.79 67 ASP B C 1
ATOM 1372 O O . ASP B 1 84 ? 25.870 -25.207 23.821 1.00 14.75 67 ASP B O 1
ATOM 1377 N N . VAL B 1 85 ? 26.939 -24.171 25.518 1.00 13.76 68 VAL B N 1
ATOM 1378 C CA . VAL B 1 85 ? 27.085 -22.893 24.873 1.00 16.55 68 VAL B CA 1
ATOM 1379 C C . VAL B 1 85 ? 28.482 -22.433 25.197 1.00 17.40 68 VAL B C 1
ATOM 1380 O O . VAL B 1 85 ? 28.832 -22.356 26.370 1.00 15.93 68 VAL B O 1
ATOM 1384 N N . ASN B 1 86 ? 29.250 -22.043 24.184 1.00 16.72 69 ASN B N 1
ATOM 1385 C CA . ASN B 1 86 ? 30.625 -21.613 24.404 1.00 16.12 69 ASN B CA 1
ATOM 1386 C C . ASN B 1 86 ? 31.024 -20.457 23.498 1.00 19.82 69 ASN B C 1
ATOM 1387 O O . ASN B 1 86 ? 30.924 -20.550 22.272 1.00 16.82 69 ASN B O 1
ATOM 1392 N N . ALA B 1 87 ? 31.546 -19.397 24.113 1.00 19.02 70 ALA B N 1
ATOM 1393 C CA . ALA B 1 87 ? 32.113 -18.276 23.390 1.00 18.30 70 ALA B CA 1
ATOM 1394 C C . ALA B 1 87 ? 33.499 -18.651 22.860 1.00 19.41 70 ALA B C 1
ATOM 1395 O O . ALA B 1 87 ? 34.184 -19.456 23.482 1.00 18.64 70 ALA B O 1
ATOM 1397 N N . LYS B 1 88 ? 33.884 -18.090 21.706 1.00 21.35 71 LYS B N 1
ATOM 1398 C CA . LYS B 1 88 ? 35.214 -18.280 21.122 1.00 18.21 71 LYS B CA 1
ATOM 1399 C C . LYS B 1 88 ? 36.016 -16.983 21.235 1.00 25.68 71 LYS B C 1
ATOM 1400 O O . LYS B 1 88 ? 35.535 -15.891 20.896 1.00 22.90 71 LYS B O 1
ATOM 1406 N N . PHE B 1 89 ? 37.215 -17.112 21.789 1.00 24.67 72 PHE B N 1
ATOM 1407 C CA . PHE B 1 89 ? 38.095 -15.986 22.039 1.00 20.86 72 PHE B CA 1
ATOM 1408 C C . PHE B 1 89 ? 39.338 -15.961 21.154 1.00 21.07 72 PHE B C 1
ATOM 1409 O O . PHE B 1 89 ? 39.998 -16.977 20.978 1.00 21.32 72 PHE B O 1
ATOM 1417 N N . ILE B 1 90 ? 39.688 -14.783 20.663 1.00 22.13 73 ILE B N 1
ATOM 1418 C CA . ILE B 1 90 ? 40.967 -14.569 19.989 1.00 24.95 73 ILE B CA 1
ATOM 1419 C C . ILE B 1 90 ? 41.614 -13.375 20.644 1.00 21.70 73 ILE B C 1
ATOM 1420 O O . ILE B 1 90 ? 41.005 -12.311 20.719 1.00 21.22 73 ILE B O 1
ATOM 1425 N N . ASN B 1 91 ? 42.805 -13.576 21.195 1.00 26.47 74 ASN B N 1
ATOM 1426 C CA . ASN B 1 91 ? 43.487 -12.514 21.917 1.00 26.67 74 ASN B CA 1
ATOM 1427 C C . ASN B 1 91 ? 42.625 -11.774 22.947 1.00 23.87 74 ASN B C 1
ATOM 1428 O O . ASN B 1 91 ? 42.664 -10.551 23.027 1.00 21.38 74 ASN B O 1
ATOM 1433 N N . GLY B 1 92 ? 41.821 -12.505 23.707 1.00 22.82 75 GLY B N 1
ATOM 1434 C CA . GLY B 1 92 ? 41.022 -11.897 24.760 1.00 19.25 75 GLY B CA 1
ATOM 1435 C C . GLY B 1 92 ? 39.668 -11.352 24.344 1.00 23.30 75 GLY B C 1
ATOM 1436 O O . GLY B 1 92 ? 38.942 -10.834 25.186 1.00 26.27 75 GLY B O 1
ATOM 1437 N N . GLN B 1 93 ? 39.321 -11.460 23.061 1.00 24.25 76 GLN B N 1
ATOM 1438 C CA . GLN B 1 93 ? 38.038 -10.934 22.560 1.00 27.03 76 GLN B CA 1
ATOM 1439 C C . GLN B 1 93 ? 37.084 -12.036 22.108 1.00 25.47 76 GLN B C 1
ATOM 1440 O O . GLN B 1 93 ? 37.448 -12.867 21.256 1.00 19.96 76 GLN B O 1
ATOM 1446 N N . PRO B 1 94 ? 35.861 -12.058 22.682 1.00 29.33 77 PRO B N 1
ATOM 1447 C CA . PRO B 1 94 ? 34.902 -13.062 22.201 1.00 26.75 77 PRO B CA 1
ATOM 1448 C C . PRO B 1 94 ? 34.518 -12.670 20.781 1.00 26.05 77 PRO B C 1
ATOM 1449 O O . PRO B 1 94 ? 34.128 -11.538 20.521 1.00 27.90 77 PRO B O 1
ATOM 1453 N N . VAL B 1 95 ? 34.804 -13.565 19.853 1.00 25.25 78 VAL B N 1
ATOM 1454 C CA . VAL B 1 95 ? 34.546 -13.346 18.447 1.00 25.80 78 VAL B CA 1
ATOM 1455 C C . VAL B 1 95 ? 33.354 -14.170 17.855 1.00 28.49 78 VAL B C 1
ATOM 1456 O O . VAL B 1 95 ? 32.918 -13.959 16.715 1.00 27.82 78 VAL B O 1
ATOM 1460 N N . ALA B 1 96 ? 32.870 -15.146 18.619 1.00 22.31 79 ALA B N 1
ATOM 1461 C CA . ALA B 1 96 ? 31.837 -16.069 18.124 1.00 25.39 79 ALA B CA 1
ATOM 1462 C C . ALA B 1 96 ? 31.131 -16.824 19.248 1.00 21.32 79 ALA B C 1
ATOM 1463 O O . ALA B 1 96 ? 31.652 -16.894 20.359 1.00 19.81 79 ALA B O 1
ATOM 1465 N N . ILE B 1 97 ? 29.965 -17.398 18.961 1.00 16.74 80 ILE B N 1
ATOM 1466 C CA . ILE B 1 97 ? 29.345 -18.330 19.901 1.00 18.35 80 ILE B CA 1
ATOM 1467 C C . ILE B 1 97 ? 28.908 -19.633 19.208 1.00 18.55 80 ILE B C 1
ATOM 1468 O O . ILE B 1 97 ? 28.268 -19.617 18.138 1.00 15.06 80 ILE B O 1
ATOM 1473 N N . GLU B 1 98 ? 29.223 -20.754 19.840 1.00 14.61 81 GLU B N 1
ATOM 1474 C CA . GLU B 1 98 ? 28.739 -22.039 19.370 1.00 16.93 81 GLU B CA 1
ATOM 1475 C C . GLU B 1 98 ? 27.781 -22.651 20.388 1.00 15.08 81 GLU B C 1
ATOM 1476 O O . GLU B 1 98 ? 28.056 -22.656 21.577 1.00 15.38 81 GLU B O 1
ATOM 1482 N N . ALA B 1 99 ? 26.675 -23.205 19.913 1.00 15.70 82 ALA B N 1
ATOM 1483 C CA . ALA B 1 99 ? 25.725 -23.846 20.811 1.00 14.17 82 ALA B CA 1
ATOM 1484 C C . ALA B 1 99 ? 25.277 -25.169 20.239 1.00 16.44 82 ALA B C 1
ATOM 1485 O O . ALA B 1 99 ? 25.010 -25.279 19.050 1.00 18.03 82 ALA B O 1
ATOM 1487 N N . THR B 1 100 ? 25.106 -26.148 21.112 1.00 13.95 83 THR B N 1
ATOM 1488 C CA . THR B 1 100 ? 24.649 -27.458 20.697 1.00 18.92 83 THR B CA 1
ATOM 1489 C C . THR B 1 100 ? 23.394 -27.819 21.490 1.00 18.64 83 THR B C 1
ATOM 1490 O O . THR B 1 100 ? 23.360 -27.644 22.714 1.00 18.57 83 THR B O 1
ATOM 1494 N N . TYR B 1 101 ? 22.357 -28.274 20.784 1.00 16.15 84 TYR B N 1
ATOM 1495 C CA . TYR B 1 101 ? 21.126 -28.745 21.429 1.00 15.37 84 TYR B CA 1
ATOM 1496 C C . TYR B 1 101 ? 20.895 -30.201 21.047 1.00 13.75 84 TYR B C 1
ATOM 1497 O O . TYR B 1 101 ? 20.747 -30.530 19.869 1.00 15.12 84 TYR B O 1
ATOM 1506 N N . THR B 1 102 ? 20.885 -31.074 22.046 1.00 13.46 85 THR B N 1
ATOM 1507 C CA . THR B 1 102 ? 20.755 -32.517 21.808 1.00 18.34 85 THR B CA 1
ATOM 1508 C C . THR B 1 102 ? 19.336 -32.999 22.137 1.00 13.72 85 THR B C 1
ATOM 1509 O O . THR B 1 102 ? 18.788 -32.658 23.164 1.00 14.02 85 THR B O 1
ATOM 1513 N N . MET B 1 103 ? 18.757 -33.769 21.232 1.00 15.75 86 MET B N 1
ATOM 1514 C CA . MET B 1 103 ? 17.404 -34.278 21.364 1.00 16.25 86 MET B CA 1
ATOM 1515 C C . MET B 1 103 ? 17.424 -35.779 21.555 1.00 19.47 86 MET B C 1
ATOM 1516 O O . MET B 1 103 ? 17.980 -36.516 20.724 1.00 19.47 86 MET B O 1
ATOM 1521 N N . ARG B 1 104 ? 16.880 -36.228 22.681 1.00 22.47 87 ARG B N 1
ATOM 1522 C CA . ARG B 1 104 ? 16.831 -37.655 22.996 1.00 21.72 87 ARG B CA 1
ATOM 1523 C C . ARG B 1 104 ? 15.480 -38.388 22.844 1.00 25.31 87 ARG B C 1
ATOM 1524 O O . ARG B 1 104 ? 15.379 -39.559 23.189 1.00 24.52 87 ARG B O 1
ATOM 1532 N N . SER B 1 105 ? 14.438 -37.699 22.387 1.00 21.98 88 SER B N 1
ATOM 1533 C CA . SER B 1 105 ? 13.124 -38.335 22.217 1.00 20.06 88 SER B CA 1
ATOM 1534 C C . SER B 1 105 ? 12.380 -37.761 21.015 1.00 23.21 88 SER B C 1
ATOM 1535 O O . SER B 1 105 ? 12.696 -36.665 20.551 1.00 22.24 88 SER B O 1
ATOM 1538 N N . PRO B 1 106 ? 11.408 -38.521 20.480 1.00 26.74 89 PRO B N 1
ATOM 1539 C CA . PRO B 1 106 ? 10.530 -38.024 19.409 1.00 21.69 89 PRO B CA 1
ATOM 1540 C C . PRO B 1 106 ? 9.886 -36.670 19.719 1.00 23.05 89 PRO B C 1
ATOM 1541 O O . PRO B 1 106 ? 9.834 -35.793 18.856 1.00 27.26 89 PRO B O 1
ATOM 1545 N N . GLN B 1 107 ? 9.440 -36.495 20.955 1.00 25.30 90 GLN B N 1
ATOM 1546 C CA . GLN B 1 107 ? 8.818 -35.255 21.396 1.00 22.47 90 GLN B CA 1
ATOM 1547 C C . GLN B 1 107 ? 9.788 -34.070 21.310 1.00 21.42 90 GLN B C 1
ATOM 1548 O O . GLN B 1 107 ? 9.405 -32.976 20.911 1.00 22.01 90 GLN B O 1
ATOM 1554 N N . GLU B 1 108 ? 11.038 -34.280 21.709 1.00 21.81 91 GLU B N 1
ATOM 1555 C CA . GLU B 1 108 ? 12.029 -33.204 21.669 1.00 22.57 91 GLU B CA 1
ATOM 1556 C C . GLU B 1 108 ? 12.366 -32.808 20.220 1.00 20.63 91 GLU B C 1
ATOM 1557 O O . GLU B 1 108 ? 12.418 -31.613 19.881 1.00 20.45 91 GLU B O 1
ATOM 1563 N N . TRP B 1 109 ? 12.530 -33.812 19.366 1.00 15.28 92 TRP B N 1
ATOM 1564 C CA . TRP B 1 109 ? 12.755 -33.584 17.949 1.00 16.74 92 TRP B CA 1
ATOM 1565 C C . TRP B 1 109 ? 11.587 -32.815 17.327 1.00 19.74 92 TRP B C 1
ATOM 1566 O O . TRP B 1 109 ? 11.814 -31.834 16.614 1.00 19.12 92 TRP B O 1
ATOM 1577 N N . ASP B 1 110 ? 10.351 -33.254 17.590 1.00 17.64 93 ASP B N 1
ATOM 1578 C CA . ASP B 1 110 ? 9.181 -32.580 17.030 1.00 19.88 93 ASP B CA 1
ATOM 1579 C C . ASP B 1 110 ? 9.017 -31.138 17.554 1.00 20.09 93 ASP B C 1
ATOM 1580 O O . ASP B 1 110 ? 8.668 -30.223 16.796 1.00 20.31 93 ASP B O 1
ATOM 1585 N N . ARG B 1 111 ? 9.289 -30.939 18.840 1.00 18.65 94 AR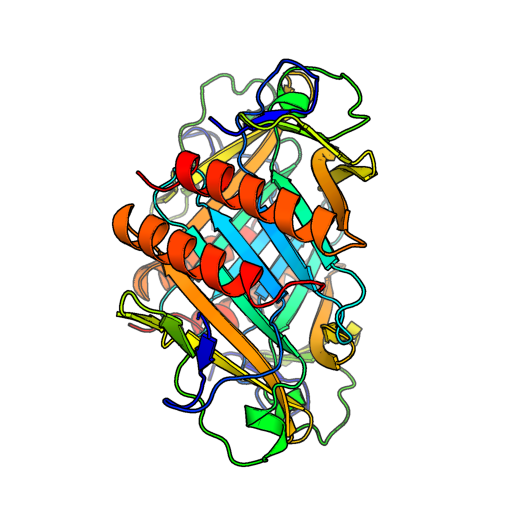G B N 1
ATOM 1586 C CA . ARG B 1 111 ? 9.191 -29.620 19.449 1.00 17.04 94 ARG B CA 1
ATOM 1587 C C . ARG B 1 111 ? 10.208 -28.705 18.805 1.00 17.75 94 ARG B C 1
ATOM 1588 O O . ARG B 1 111 ? 9.924 -27.539 18.528 1.00 17.35 94 ARG B O 1
ATOM 1596 N N . PHE B 1 112 ? 11.391 -29.248 18.536 1.00 19.63 95 PHE B N 1
ATOM 1597 C CA . PHE B 1 112 ? 12.454 -28.415 18.005 1.00 19.49 95 PHE B CA 1
ATOM 1598 C C . PHE B 1 112 ? 12.245 -28.015 16.569 1.00 16.28 95 PHE B C 1
ATOM 1599 O O . PHE B 1 112 ? 12.590 -26.901 16.172 1.00 19.68 95 PHE B O 1
ATOM 1607 N N . ILE B 1 113 ? 11.708 -28.926 15.781 1.00 18.22 96 ILE B N 1
ATOM 1608 C CA . ILE B 1 113 ? 11.441 -28.614 14.388 1.00 17.83 96 ILE B CA 1
ATOM 1609 C C . ILE B 1 113 ? 10.377 -27.549 14.258 1.00 18.06 96 ILE B C 1
ATOM 1610 O O . ILE B 1 113 ? 10.499 -26.658 13.417 1.00 21.74 96 ILE B O 1
ATOM 1615 N N . ARG B 1 114 ? 9.372 -27.601 15.128 1.00 18.47 97 ARG B N 1
ATOM 1616 C CA . ARG B 1 114 ? 8.346 -26.565 15.136 1.00 22.83 97 ARG B CA 1
ATOM 1617 C C . ARG B 1 114 ? 8.965 -25.195 15.387 1.00 18.61 97 ARG B C 1
ATOM 1618 O O . ARG B 1 114 ? 8.671 -24.246 14.665 1.00 24.18 97 ARG B O 1
ATOM 1626 N N . PHE B 1 115 ? 9.872 -25.105 16.357 1.00 17.93 98 PHE B N 1
ATOM 1627 C CA . PHE B 1 115 ? 10.546 -23.834 16.616 1.00 20.84 98 PHE B CA 1
ATOM 1628 C C . PHE B 1 115 ? 11.339 -23.353 15.392 1.00 20.64 98 PHE B C 1
ATOM 1629 O O . PHE B 1 115 ? 11.235 -22.197 14.975 1.00 20.43 98 PHE B O 1
ATOM 1637 N N . MET B 1 116 ? 12.124 -24.265 14.825 1.00 18.26 99 MET B N 1
ATOM 1638 C CA . MET B 1 116 ? 13.019 -23.937 13.731 1.00 19.53 99 MET B CA 1
ATOM 1639 C C . MET B 1 116 ? 12.274 -23.438 12.504 1.00 19.52 99 MET B C 1
ATOM 1640 O O . MET B 1 116 ? 12.747 -22.552 11.790 1.00 19.43 99 MET B O 1
ATOM 1645 N N . ASP B 1 117 ? 11.110 -24.022 12.261 1.00 21.46 100 ASP B N 1
ATOM 1646 C CA . ASP B 1 117 ? 10.251 -23.572 11.184 1.00 22.56 100 ASP B CA 1
ATOM 1647 C C . ASP B 1 117 ? 9.837 -22.123 11.378 1.00 21.24 100 ASP B C 1
ATOM 1648 O O . ASP B 1 117 ? 9.985 -21.304 10.467 1.00 24.81 100 ASP B O 1
ATOM 1653 N N . ARG B 1 118 ? 9.348 -21.807 12.570 1.00 18.42 101 ARG B N 1
ATOM 1654 C CA . ARG B 1 118 ? 8.905 -20.457 12.865 1.00 18.52 101 ARG B CA 1
ATOM 1655 C C . ARG B 1 118 ? 10.093 -19.523 12.782 1.00 21.66 101 ARG B C 1
ATOM 1656 O O . ARG B 1 118 ? 9.954 -18.369 12.374 1.00 23.63 101 ARG B O 1
ATOM 1664 N N . TYR B 1 119 ? 11.260 -20.011 13.201 1.00 19.34 102 TYR B N 1
ATOM 1665 C CA . TYR B 1 119 ? 12.443 -19.161 13.177 1.00 22.15 102 TYR B CA 1
ATOM 1666 C C . TYR B 1 119 ? 12.938 -18.877 11.760 1.00 21.00 102 TYR B C 1
ATOM 1667 O O . TYR B 1 119 ? 13.129 -17.715 11.396 1.00 21.96 102 TYR B O 1
ATOM 1676 N N . ALA B 1 120 ? 13.145 -19.931 10.972 1.00 21.18 103 ALA B N 1
ATOM 1677 C CA . ALA B 1 120 ? 13.668 -19.785 9.607 1.00 22.69 103 ALA B CA 1
ATOM 1678 C C . ALA B 1 120 ? 12.716 -19.006 8.692 1.00 25.23 103 ALA B C 1
ATOM 1679 O O . ALA B 1 120 ? 13.158 -18.268 7.793 1.00 22.66 103 ALA B O 1
ATOM 1681 N N . ALA B 1 121 ? 11.415 -19.150 8.932 1.00 20.52 104 ALA B N 1
ATOM 1682 C CA . ALA B 1 121 ? 10.434 -18.408 8.151 1.00 22.97 104 ALA B CA 1
ATOM 1683 C C . ALA B 1 121 ? 10.418 -16.888 8.425 1.00 24.97 104 ALA B C 1
ATOM 1684 O O . ALA B 1 121 ? 10.156 -16.110 7.515 1.00 28.54 104 ALA B O 1
ATOM 1686 N N . SER B 1 122 ? 10.697 -16.476 9.665 1.00 25.40 105 SER B N 1
ATOM 1687 C CA . SER B 1 122 ? 10.715 -15.055 10.053 1.00 22.16 105 SER B CA 1
ATOM 1688 C C . SER B 1 122 ? 12.116 -14.440 9.979 1.00 23.90 105 SER B C 1
ATOM 1689 O O . SER B 1 122 ? 12.335 -13.266 10.306 1.00 20.03 105 SER B O 1
ATOM 1692 N N . HIS B 1 123 ? 13.079 -15.304 9.712 1.00 21.87 106 HIS B N 1
ATOM 1693 C CA . HIS B 1 123 ? 14.472 -14.941 9.449 1.00 19.62 106 HIS B CA 1
ATOM 1694 C C . HIS B 1 123 ? 14.990 -15.034 8.004 1.00 22.15 106 HIS B C 1
ATOM 1695 O O . HIS B 1 123 ? 16.179 -15.296 7.799 1.00 27.73 106 HIS B O 1
ATOM 1702 N N . GLY B 1 124 ? 14.078 -15.041 7.033 1.00 22.67 107 GLY B N 1
ATOM 1703 C CA . GLY B 1 124 ? 14.415 -15.276 5.636 1.00 24.11 107 GLY B CA 1
ATOM 1704 C C . GLY B 1 124 ? 15.141 -14.188 4.851 1.00 26.67 107 GLY B C 1
ATOM 1705 O O . GLY B 1 124 ? 15.848 -13.360 5.426 1.00 27.42 107 GLY B O 1
ATOM 1706 N N . LEU B 1 125 ? 15.072 -14.295 3.522 1.00 24.94 108 LEU B N 1
ATOM 1707 C CA . LEU B 1 125 ? 15.800 -13.436 2.569 1.00 28.21 108 LEU B CA 1
ATOM 1708 C C . LEU B 1 125 ? 15.150 -12.068 2.237 1.00 34.07 108 LEU B C 1
ATOM 1709 O O . LEU B 1 125 ? 13.936 -11.883 2.378 1.00 27.99 108 LEU B O 1
ATOM 1714 N N . GLY B 1 126 ? 15.970 -11.118 1.791 1.00 32.11 109 GLY B N 1
ATOM 1715 C CA . GLY B 1 126 ? 15.477 -9.839 1.303 1.00 37.39 109 GLY B CA 1
ATOM 1716 C C . GLY B 1 126 ? 15.731 -9.636 -0.188 1.00 49.75 109 GLY B C 1
ATOM 1717 O O . GLY B 1 126 ? 16.841 -9.288 -0.622 1.00 47.95 109 GLY B O 1
ATOM 1718 N N . MET C 1 21 ? 50.298 -59.502 22.495 1.00 50.32 4 MET C N 1
ATOM 1719 C CA . MET C 1 21 ? 49.080 -59.883 21.769 1.00 60.30 4 MET C CA 1
ATOM 1720 C C . MET C 1 21 ? 47.843 -59.011 21.968 1.00 53.04 4 MET C C 1
ATOM 1721 O O . MET C 1 21 ? 47.212 -59.014 23.030 1.00 50.46 4 MET C O 1
ATOM 1726 N N . ALA C 1 22 ? 47.530 -58.246 20.928 1.00 46.57 5 ALA C N 1
ATOM 1727 C CA . ALA C 1 22 ? 46.296 -57.483 20.864 1.00 36.55 5 ALA C CA 1
ATOM 1728 C C . ALA C 1 22 ? 45.800 -57.550 19.430 1.00 35.45 5 ALA C C 1
ATOM 1729 O O . ALA C 1 22 ? 46.544 -57.266 18.491 1.00 36.94 5 ALA C O 1
ATOM 1731 N N . GLU C 1 23 ? 44.539 -57.913 19.252 1.00 36.00 6 GLU C N 1
ATOM 1732 C CA . GLU C 1 23 ? 43.997 -58.027 17.911 1.00 33.32 6 GLU C CA 1
ATOM 1733 C C . GLU C 1 23 ? 42.594 -57.452 17.848 1.00 31.48 6 GLU C C 1
ATOM 1734 O O . GLU C 1 23 ? 41.941 -57.226 18.874 1.00 30.42 6 GLU C O 1
ATOM 1740 N N . ILE C 1 24 ? 42.153 -57.197 16.627 1.00 31.59 7 ILE C N 1
ATOM 1741 C CA . ILE C 1 24 ? 40.803 -56.757 16.363 1.00 27.32 7 ILE C CA 1
ATOM 1742 C C . ILE C 1 24 ? 40.127 -57.823 15.519 1.00 29.87 7 ILE C C 1
ATOM 1743 O O . ILE C 1 24 ? 40.707 -58.307 14.531 1.00 25.96 7 ILE C O 1
ATOM 1748 N N . GLN C 1 25 ? 38.907 -58.188 15.906 1.00 30.45 8 GLN C N 1
ATOM 1749 C CA . GLN C 1 25 ? 38.154 -59.204 15.187 1.00 37.08 8 GLN C CA 1
ATOM 1750 C C . GLN C 1 25 ? 36.752 -58.729 14.859 1.00 38.95 8 GLN C C 1
ATOM 1751 O O . GLN C 1 25 ? 36.094 -58.125 15.707 1.00 35.01 8 GLN C O 1
ATOM 1757 N N . PHE C 1 26 ? 36.345 -58.940 13.607 1.00 41.25 9 PHE C N 1
ATOM 1758 C CA . PHE C 1 26 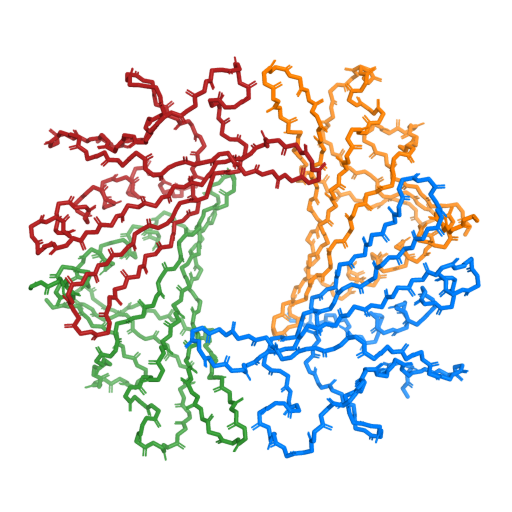? 34.944 -58.824 13.180 1.00 42.82 9 PHE C CA 1
ATOM 1759 C C . PHE C 1 26 ? 34.133 -60.116 13.371 1.00 45.16 9 PHE C C 1
ATOM 1760 O O . PHE C 1 26 ? 32.949 -60.078 13.722 1.00 46.16 9 PHE C O 1
ATOM 1768 N N . ILE C 1 27 ? 34.806 -61.245 13.127 1.00 44.96 10 ILE C N 1
ATOM 1769 C CA . ILE C 1 27 ? 34.309 -62.595 13.404 1.00 43.13 10 ILE C CA 1
ATOM 1770 C C . ILE C 1 27 ? 35.240 -63.221 14.435 1.00 40.95 10 ILE C C 1
ATOM 1771 O O . ILE C 1 27 ? 36.438 -63.362 14.184 1.00 39.76 10 ILE C O 1
ATOM 1776 N N . ARG C 1 28 ? 34.684 -63.653 15.561 1.00 39.48 11 ARG C N 1
ATOM 1777 C CA . ARG C 1 28 ? 35.487 -64.160 16.671 1.00 36.58 11 ARG C CA 1
ATOM 1778 C C . ARG C 1 28 ? 36.426 -65.316 16.278 1.00 40.36 11 ARG C C 1
ATOM 1779 O O . ARG C 1 28 ? 36.018 -66.267 15.587 1.00 35.70 11 ARG C O 1
ATOM 1787 N N . GLY C 1 29 ? 37.697 -65.187 16.667 1.00 33.62 12 GLY C N 1
ATOM 1788 C CA . GLY C 1 29 ? 38.694 -66.188 16.362 1.00 25.34 12 GLY C CA 1
ATOM 1789 C C . GLY C 1 29 ? 39.445 -65.866 15.089 1.00 32.69 12 GLY C C 1
ATOM 1790 O O . GLY C 1 29 ? 40.451 -66.502 14.779 1.00 32.02 12 GLY C O 1
ATOM 1791 N N . ILE C 1 30 ? 38.979 -64.859 14.358 1.00 34.65 13 ILE C N 1
ATOM 1792 C CA . ILE C 1 30 ? 39.649 -64.458 13.123 1.00 33.52 13 ILE C CA 1
ATOM 1793 C C . ILE C 1 30 ? 40.221 -63.048 13.283 1.00 34.36 13 ILE C C 1
ATOM 1794 O O . ILE C 1 30 ? 39.491 -62.055 13.393 1.00 37.13 13 ILE C O 1
ATOM 1799 N N . ASN C 1 31 ? 41.540 -62.957 13.305 1.00 36.31 14 ASN C N 1
ATOM 1800 C CA . ASN C 1 31 ? 42.165 -61.657 13.448 1.00 37.27 14 ASN C CA 1
ATOM 1801 C C . ASN C 1 31 ? 42.139 -60.875 12.131 1.00 37.82 14 ASN C C 1
ATOM 1802 O O . ASN C 1 31 ? 42.514 -61.396 11.065 1.00 34.11 14 ASN C O 1
ATOM 1807 N N . GLU C 1 32 ? 41.683 -59.626 12.202 1.00 34.29 15 GLU C N 1
ATOM 1808 C CA . GLU C 1 32 ? 41.691 -58.778 11.016 1.00 34.79 15 GLU C CA 1
ATOM 1809 C C . GLU C 1 32 ? 43.107 -58.260 10.767 1.00 30.81 15 GLU C C 1
ATOM 1810 O O . GLU C 1 32 ? 43.766 -57.785 11.698 1.00 30.00 15 GLU C O 1
ATOM 1816 N N . GLU C 1 33 ? 43.575 -58.381 9.523 1.00 31.89 16 GLU C N 1
ATOM 1817 C CA . GLU C 1 33 ? 44.919 -57.933 9.163 1.00 35.56 16 GLU C CA 1
ATOM 1818 C C . GLU C 1 33 ? 45.034 -56.433 8.928 1.00 37.31 16 GLU C C 1
ATOM 1819 O O . GLU C 1 33 ? 46.049 -55.818 9.276 1.00 37.20 16 GLU C O 1
ATOM 1825 N N . VAL C 1 34 ? 44.004 -55.840 8.335 1.00 35.42 17 VAL C N 1
ATOM 1826 C CA . VAL C 1 34 ? 44.072 -54.424 8.023 1.00 28.26 17 VAL C CA 1
ATOM 1827 C C . VAL C 1 34 ? 44.023 -53.600 9.304 1.00 26.57 17 VAL C C 1
ATOM 1828 O O . VAL C 1 34 ? 43.147 -53.804 10.147 1.00 27.86 17 VAL C O 1
ATOM 1832 N N . VAL C 1 35 ? 44.979 -52.680 9.441 1.00 24.32 18 VAL C N 1
ATOM 1833 C CA . VAL C 1 35 ? 45.034 -51.761 10.570 1.00 26.85 18 VAL C CA 1
ATOM 1834 C C . VAL C 1 35 ? 44.142 -50.563 10.207 1.00 27.82 18 VAL C C 1
ATOM 1835 O O . VAL C 1 35 ? 44.310 -49.962 9.135 1.00 28.88 18 VAL C O 1
ATOM 1839 N N . PRO C 1 36 ? 43.173 -50.227 11.084 1.00 25.06 19 PRO C N 1
ATOM 1840 C CA . PRO C 1 36 ? 42.200 -49.169 10.777 1.00 23.13 19 PRO C CA 1
ATOM 1841 C C . PRO C 1 36 ? 42.777 -47.764 10.980 1.00 25.19 19 PRO C C 1
ATOM 1842 O O . PRO C 1 36 ? 43.734 -47.612 11.733 1.00 24.01 19 PRO C O 1
ATOM 1846 N N . ASP C 1 37 ? 42.176 -46.754 10.354 1.00 24.68 20 ASP C N 1
ATOM 1847 C CA . ASP C 1 37 ? 42.391 -45.386 10.793 1.00 23.04 20 ASP C CA 1
ATOM 1848 C C . ASP C 1 37 ? 41.614 -45.247 12.081 1.00 25.20 20 ASP C C 1
ATOM 1849 O O . ASP C 1 37 ? 40.515 -45.798 12.200 1.00 26.37 20 ASP C O 1
ATOM 1854 N N . VAL C 1 38 ? 42.194 -44.536 13.047 1.00 23.49 21 VAL C N 1
ATOM 1855 C CA . VAL C 1 38 ? 41.592 -44.372 14.361 1.00 21.74 21 VAL C CA 1
ATOM 1856 C C . VAL C 1 38 ? 41.456 -42.900 14.756 1.00 25.76 21 VAL C C 1
ATOM 1857 O O . VAL C 1 38 ? 42.429 -42.158 14.755 1.00 25.28 21 VAL C O 1
ATOM 1861 N N . ARG C 1 39 ? 40.247 -42.490 15.123 1.00 26.45 22 ARG C N 1
ATOM 1862 C CA . ARG C 1 39 ? 39.990 -41.135 15.612 1.00 23.34 22 ARG C CA 1
ATOM 1863 C C . ARG C 1 39 ? 39.508 -41.144 17.054 1.00 26.68 22 ARG C C 1
ATOM 1864 O O . ARG C 1 39 ? 38.543 -41.827 17.381 1.00 30.42 22 ARG C O 1
ATOM 1872 N N . LEU C 1 40 ? 40.147 -40.359 17.913 1.00 24.79 23 LEU C N 1
ATOM 1873 C CA . LEU C 1 40 ? 39.814 -40.377 19.328 1.00 22.02 23 LEU C CA 1
ATOM 1874 C C . LEU C 1 40 ? 39.377 -38.984 19.806 1.00 24.55 23 LEU C C 1
ATOM 1875 O O . LEU C 1 40 ? 40.109 -38.008 19.660 1.00 21.43 23 LEU C O 1
ATOM 1880 N N . THR C 1 41 ? 38.178 -38.901 20.381 1.00 25.74 24 THR C N 1
ATOM 1881 C CA . THR C 1 41 ? 37.640 -37.630 20.858 1.00 23.57 24 THR C CA 1
ATOM 1882 C C . THR C 1 41 ? 37.248 -37.722 22.322 1.00 24.10 24 THR C C 1
ATOM 1883 O O . THR C 1 41 ? 37.084 -38.810 22.871 1.00 22.54 24 THR C O 1
ATOM 1887 N N . ARG C 1 42 ? 37.123 -36.560 22.948 1.00 19.89 25 ARG C N 1
ATOM 1888 C CA . ARG C 1 42 ? 36.721 -36.457 24.332 1.00 23.02 25 ARG C CA 1
ATOM 1889 C C . ARG C 1 42 ? 35.730 -35.310 24.431 1.00 26.08 25 ARG C C 1
ATOM 1890 O O . ARG C 1 42 ? 35.948 -34.250 23.836 1.00 21.66 25 ARG C O 1
ATOM 1898 N N . ALA C 1 43 ? 34.631 -35.524 25.153 1.00 26.94 26 ALA C N 1
ATOM 1899 C CA . ALA C 1 43 ? 33.632 -34.477 25.330 1.00 27.48 26 ALA C CA 1
ATOM 1900 C C . ALA C 1 43 ? 34.255 -33.316 26.111 1.00 25.16 26 ALA C C 1
ATOM 1901 O O . ALA C 1 43 ? 35.113 -33.537 26.955 1.00 27.54 26 ALA C O 1
ATOM 1903 N N . ARG C 1 44 ? 33.830 -32.088 25.830 1.00 27.25 27 ARG C N 1
ATOM 1904 C CA . ARG C 1 44 ? 34.441 -30.896 26.434 1.00 29.90 27 ARG C CA 1
ATOM 1905 C C . ARG C 1 44 ? 34.427 -30.922 27.969 1.00 32.56 27 ARG C C 1
ATOM 1906 O O . ARG C 1 44 ? 35.373 -30.453 28.608 1.00 32.88 27 ARG C O 1
ATOM 1914 N N . ASP C 1 45 ? 33.367 -31.483 28.549 1.00 35.55 28 ASP C N 1
ATOM 1915 C CA . ASP C 1 45 ? 33.234 -31.552 30.001 1.00 34.64 28 ASP C CA 1
ATOM 1916 C C . ASP C 1 45 ? 33.839 -32.827 30.600 1.00 37.21 28 ASP C C 1
ATOM 1917 O O . ASP C 1 45 ? 33.719 -33.063 31.803 1.00 39.91 28 ASP C O 1
ATOM 1922 N N . GLY C 1 46 ? 34.419 -33.675 29.753 1.00 33.58 29 GLY C N 1
ATOM 1923 C CA . GLY C 1 46 ? 35.095 -34.875 30.219 1.00 33.14 29 GLY C CA 1
ATOM 1924 C C . GLY C 1 46 ? 34.207 -36.042 30.607 1.00 39.23 29 GLY C C 1
ATOM 1925 O O . GLY C 1 46 ? 34.682 -37.020 31.186 1.00 36.63 29 GLY C O 1
ATOM 1926 N N . SER C 1 47 ? 32.929 -35.964 30.255 1.00 37.15 30 SER C N 1
ATOM 1927 C CA . SER C 1 47 ? 31.960 -36.983 30.645 1.00 34.80 30 SER C CA 1
ATOM 1928 C C . SER C 1 47 ? 32.068 -38.268 29.830 1.00 34.44 30 SER C C 1
ATOM 1929 O O . SER C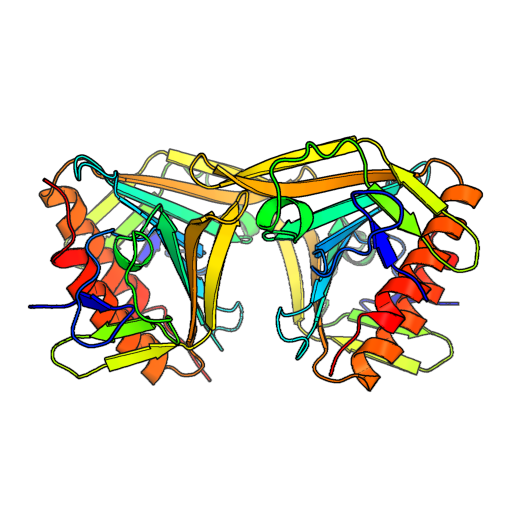 1 47 ? 31.853 -39.375 30.342 1.00 36.41 30 SER C O 1
ATOM 1932 N N . SER C 1 48 ? 32.407 -38.114 28.558 1.00 29.98 31 SER C N 1
ATOM 1933 C CA . SER C 1 48 ? 32.478 -39.250 27.650 1.00 31.73 31 SER C CA 1
ATOM 1934 C C . SER C 1 48 ? 33.600 -39.111 26.640 1.00 29.10 31 SER C C 1
ATOM 1935 O O . SER C 1 48 ? 34.155 -38.033 26.450 1.00 27.76 31 SER C O 1
ATOM 1938 N N . GLY C 1 49 ? 33.896 -40.205 25.961 1.00 26.11 32 GLY C N 1
ATOM 1939 C CA . GLY C 1 49 ? 34.859 -40.187 24.884 1.00 27.84 32 GLY C CA 1
ATOM 1940 C C . GLY C 1 49 ? 34.435 -41.165 23.804 1.00 27.90 32 GLY C C 1
ATOM 1941 O O . GLY C 1 49 ? 33.567 -42.016 24.014 1.00 31.46 32 GLY C O 1
ATOM 1942 N N . GLN C 1 50 ? 35.040 -41.043 22.633 1.00 29.10 33 GLN C N 1
ATOM 1943 C CA . GLN C 1 50 ? 34.665 -41.890 21.522 1.00 27.56 33 GLN C CA 1
ATOM 1944 C C . GLN C 1 50 ? 35.889 -42.299 20.701 1.00 24.68 33 GLN C C 1
ATOM 1945 O O . GLN C 1 50 ? 36.788 -41.494 20.473 1.00 31.23 33 GLN C O 1
ATOM 1951 N N . ALA C 1 51 ? 35.919 -43.555 20.278 1.00 21.85 34 ALA C N 1
ATOM 1952 C CA . ALA C 1 51 ? 36.897 -44.029 19.325 1.00 20.63 34 ALA C CA 1
ATOM 1953 C C . ALA C 1 51 ? 36.204 -44.532 18.069 1.00 23.24 34 ALA C C 1
ATOM 1954 O O . ALA C 1 51 ? 35.324 -45.392 18.155 1.00 26.94 34 ALA C O 1
ATOM 1956 N N . MET C 1 52 ? 36.628 -44.034 16.909 1.00 23.53 35 MET C N 1
ATOM 1957 C CA . MET C 1 52 ? 36.066 -44.460 15.630 1.00 25.97 35 MET C CA 1
ATOM 1958 C C . MET C 1 52 ? 37.123 -45.177 14.812 1.00 23.09 35 MET C C 1
ATOM 1959 O O . MET C 1 52 ? 38.252 -44.719 14.732 1.00 28.17 35 MET C O 1
ATOM 1964 N N . PHE C 1 53 ? 36.749 -46.285 14.186 1.00 20.72 36 PHE C N 1
ATOM 1965 C CA . PHE C 1 53 ? 37.687 -47.123 13.455 1.00 21.36 36 PHE C CA 1
ATOM 1966 C C . PHE C 1 53 ? 37.172 -47.164 12.031 1.00 23.22 36 PHE C C 1
ATOM 1967 O O . PHE C 1 53 ? 35.989 -47.401 11.811 1.00 26.75 36 PHE C O 1
ATOM 1975 N N . TYR C 1 54 ? 38.048 -46.921 11.061 1.00 22.75 37 TYR C N 1
ATOM 1976 C CA . TYR C 1 54 ? 37.650 -47.033 9.677 1.00 20.02 37 TYR C CA 1
ATOM 1977 C C . TYR C 1 54 ? 38.624 -47.985 8.999 1.00 19.97 37 TYR C C 1
ATOM 1978 O O . TYR C 1 54 ? 39.828 -47.739 8.983 1.00 22.75 37 TYR C O 1
ATOM 1987 N N . PHE C 1 55 ? 38.101 -49.080 8.462 1.00 21.63 38 PHE C N 1
ATOM 1988 C CA . PHE C 1 55 ? 38.925 -50.105 7.823 1.00 22.90 38 PHE C CA 1
ATOM 1989 C C . PHE C 1 55 ? 38.756 -49.994 6.325 1.00 26.72 38 PHE C C 1
ATOM 1990 O O . PHE C 1 55 ? 37.654 -50.139 5.792 1.00 26.68 38 PHE C O 1
ATOM 1998 N N . ASP C 1 56 ? 39.862 -49.771 5.641 1.00 30.10 39 ASP C N 1
ATOM 1999 C CA . ASP C 1 56 ? 39.824 -49.643 4.201 1.00 35.76 39 ASP C CA 1
ATOM 2000 C C . ASP C 1 56 ? 40.036 -51.024 3.599 1.00 33.76 39 ASP C C 1
ATOM 2001 O O . ASP C 1 56 ? 41.101 -51.611 3.756 1.00 31.10 39 ASP C O 1
ATOM 2006 N N . ASN C 1 57 ? 39.002 -51.541 2.938 1.00 33.94 40 ASN C N 1
ATOM 2007 C CA . ASN C 1 57 ? 39.039 -52.879 2.356 1.00 34.22 40 ASN C CA 1
ATOM 2008 C C . ASN C 1 57 ? 39.591 -53.978 3.273 1.00 36.81 40 ASN C C 1
ATOM 2009 O O . ASN C 1 57 ? 40.635 -54.566 2.990 1.00 39.38 40 ASN C O 1
ATOM 2014 N N . PRO C 1 58 ? 38.912 -54.236 4.396 1.00 35.91 41 PRO C N 1
ATOM 2015 C CA . PRO C 1 58 ? 39.427 -55.236 5.332 1.00 34.33 41 PRO C CA 1
ATOM 2016 C C . PRO C 1 58 ? 39.289 -56.633 4.776 1.00 40.44 41 PRO C C 1
ATOM 2017 O O . PRO C 1 58 ? 38.358 -56.872 4.013 1.00 40.54 41 PRO C O 1
ATOM 2021 N N . LYS C 1 59 ? 40.199 -57.524 5.172 1.00 43.83 42 LYS C N 1
ATOM 2022 C CA . LYS C 1 59 ? 40.232 -58.914 4.721 1.00 43.22 42 LYS C CA 1
ATOM 2023 C C . LYS C 1 59 ? 38.875 -59.628 4.905 1.00 50.29 42 LYS C C 1
ATOM 2024 O O . LYS C 1 59 ? 38.512 -60.487 4.097 1.00 58.75 42 LYS C O 1
ATOM 2030 N N . ILE C 1 60 ? 38.125 -59.262 5.949 1.00 46.23 43 ILE C N 1
ATOM 2031 C CA . ILE C 1 60 ? 36.818 -59.871 6.235 1.00 43.58 43 ILE C CA 1
ATOM 2032 C C . ILE C 1 60 ? 35.849 -59.668 5.066 1.00 55.22 43 ILE C C 1
ATOM 2033 O O . ILE C 1 60 ? 34.997 -60.507 4.778 1.00 63.86 43 ILE C O 1
ATOM 2038 N N . VAL C 1 61 ? 36.038 -58.565 4.359 1.00 52.96 44 VAL C N 1
ATOM 2039 C CA . VAL C 1 61 ? 35.262 -58.235 3.176 1.00 54.33 44 VAL C CA 1
ATOM 2040 C C . VAL C 1 61 ? 35.748 -58.909 1.886 1.00 63.95 44 VAL C C 1
ATOM 2041 O O . VAL C 1 61 ? 34.941 -59.243 1.016 1.00 67.37 44 VAL C O 1
ATOM 2045 N N . GLN C 1 62 ? 37.054 -59.150 1.789 1.00 61.33 45 GLN C N 1
ATOM 2046 C CA . GLN C 1 62 ? 37.657 -59.701 0.576 1.00 62.86 45 GLN C CA 1
ATOM 2047 C C . GLN C 1 62 ? 37.133 -61.092 0.298 1.00 74.42 45 GLN C C 1
ATOM 2048 O O . GLN C 1 62 ? 37.121 -61.541 -0.849 1.00 73.30 45 GLN C O 1
ATOM 2054 N N . GLU C 1 63 ? 36.763 -61.785 1.372 1.00 79.12 46 GLU C N 1
ATOM 2055 C CA . GLU C 1 63 ? 36.297 -63.166 1.315 1.00 83.10 46 GLU C CA 1
ATOM 2056 C C . GLU C 1 63 ? 34.893 -63.211 0.707 1.00 80.75 46 GLU C C 1
ATOM 2057 O O . GLU C 1 63 ? 34.456 -64.227 0.167 1.00 79.90 46 GLU C O 1
ATOM 2063 N N . GLY C 1 64 ? 34.204 -62.079 0.785 1.00 79.47 47 GLY C N 1
ATOM 2064 C CA . GLY C 1 64 ? 32.910 -61.931 0.157 1.00 81.41 47 GLY C CA 1
ATOM 2065 C C . GLY C 1 64 ? 31.851 -62.824 0.764 1.00 84.77 47 GLY C C 1
ATOM 2066 O O . GLY C 1 64 ? 31.199 -63.592 0.058 1.00 84.16 47 GLY C O 1
ATOM 2067 N N . ASN C 1 65 ? 31.672 -62.741 2.077 1.00 87.75 48 ASN C N 1
ATOM 2068 C CA . ASN C 1 65 ? 30.467 -63.321 2.640 1.00 88.14 48 ASN C CA 1
ATOM 2069 C C . ASN C 1 65 ? 29.411 -62.237 2.911 1.00 83.94 48 ASN C C 1
ATOM 2070 O O . ASN C 1 65 ? 28.590 -61.971 2.033 1.00 80.77 48 ASN C O 1
ATOM 2075 N N . LEU C 1 66 ? 29.439 -61.665 4.119 1.00 78.63 49 LEU C N 1
ATOM 2076 C CA . LEU C 1 66 ? 28.629 -60.537 4.633 1.00 70.75 49 LEU C CA 1
ATOM 2077 C C . LEU C 1 66 ? 28.581 -60.698 6.148 1.00 69.69 49 LEU C C 1
ATOM 2078 O O . LEU C 1 66 ? 29.296 -61.530 6.708 1.00 71.23 49 LEU C O 1
ATOM 2083 N N . GLU C 1 67 ? 27.766 -59.876 6.798 1.00 73.61 50 GLU C N 1
ATOM 2084 C CA . GLU C 1 67 ? 27.446 -60.039 8.222 1.00 77.04 50 GLU C CA 1
ATOM 2085 C C . GLU C 1 67 ? 28.564 -59.855 9.254 1.00 74.39 50 GLU C C 1
ATOM 2086 O O . GLU C 1 67 ? 29.004 -60.803 9.914 1.00 75.35 50 GLU C O 1
ATOM 2092 N N . VAL C 1 68 ? 29.064 -58.630 9.339 1.00 71.15 51 VAL C N 1
ATOM 2093 C CA . VAL C 1 68 ? 29.798 -58.208 10.514 1.00 63.57 51 VAL C CA 1
ATOM 2094 C C . VAL C 1 68 ? 28.749 -57.545 11.400 1.00 61.41 51 VAL C C 1
ATOM 2095 O O . VAL C 1 68 ? 28.162 -56.531 11.002 1.00 56.11 51 VAL C O 1
ATOM 2099 N N . THR C 1 69 ? 28.465 -58.122 12.563 1.00 59.41 52 THR C N 1
ATOM 2100 C CA . THR C 1 69 ? 27.545 -57.475 13.500 1.00 63.93 52 THR C CA 1
ATOM 2101 C C . THR C 1 69 ? 28.294 -56.751 14.630 1.00 61.29 52 THR C C 1
ATOM 2102 O O . THR C 1 69 ? 27.707 -56.000 15.424 1.00 57.03 52 THR C O 1
ATOM 2106 N N . GLY C 1 70 ? 29.613 -56.908 14.660 1.00 53.90 53 GLY C N 1
ATOM 2107 C CA . GLY C 1 70 ? 30.369 -56.293 15.732 1.00 48.19 53 GLY C CA 1
ATOM 2108 C C . GLY C 1 70 ? 31.872 -56.261 15.559 1.00 40.62 53 GLY C C 1
ATOM 2109 O O . GLY C 1 70 ? 32.444 -56.856 14.647 1.00 40.39 53 GLY C O 1
ATOM 2110 N N . MET C 1 71 ? 32.509 -55.503 16.433 1.00 35.35 54 MET C N 1
ATOM 2111 C CA . MET C 1 71 ? 33.953 -55.460 16.478 1.00 34.67 54 MET C CA 1
ATOM 2112 C C . MET C 1 71 ? 34.410 -55.845 17.867 1.00 36.32 54 MET C C 1
ATOM 2113 O O . MET C 1 71 ? 33.910 -55.317 18.874 1.00 33.26 54 MET C O 1
ATOM 2118 N N . TYR C 1 72 ? 35.366 -56.767 17.909 1.00 33.58 55 TYR C N 1
ATOM 2119 C CA . TYR C 1 72 ? 35.838 -57.318 19.158 1.00 36.25 55 TYR C CA 1
ATOM 2120 C C . TYR C 1 72 ? 37.290 -56.883 19.322 1.00 34.35 55 TYR C C 1
ATOM 2121 O O . TYR C 1 72 ? 38.135 -57.162 18.458 1.00 36.32 55 TYR C O 1
ATOM 2130 N N . MET C 1 73 ? 37.560 -56.149 20.397 1.00 30.05 56 MET C N 1
ATOM 2131 C CA . MET C 1 73 ? 38.913 -55.728 20.708 1.00 30.38 56 MET C CA 1
ATOM 2132 C C . MET C 1 73 ? 39.460 -56.735 21.705 1.00 34.81 56 MET C C 1
ATOM 2133 O O . MET C 1 73 ? 39.032 -56.761 22.863 1.00 36.79 56 MET C O 1
ATOM 2138 N N . VAL C 1 74 ? 40.414 -57.554 21.263 1.00 33.44 57 VAL C N 1
ATOM 2139 C CA . VAL C 1 74 ? 40.786 -58.750 22.029 1.00 38.72 57 VAL C CA 1
ATOM 2140 C C . VAL C 1 74 ? 42.239 -58.721 22.480 1.00 35.95 57 VAL C C 1
ATOM 2141 O O . VAL C 1 74 ? 43.141 -58.591 21.659 1.00 36.86 57 VAL C O 1
ATOM 2145 N N . ASP C 1 75 ? 42.461 -58.841 23.785 1.00 39.42 58 ASP C N 1
ATOM 2146 C CA . ASP C 1 75 ? 43.814 -58.919 24.333 1.00 43.84 58 ASP C CA 1
ATOM 2147 C C . ASP C 1 75 ? 43.883 -59.855 25.541 1.00 43.43 58 ASP C C 1
ATOM 2148 O O . ASP C 1 75 ? 42.923 -60.562 25.825 1.00 45.17 58 ASP C O 1
ATOM 2153 N N . GLU C 1 76 ? 45.012 -59.849 26.246 1.00 46.43 59 GLU C N 1
ATOM 2154 C CA . GLU C 1 76 ? 45.221 -60.750 27.383 1.00 55.56 59 GLU C CA 1
ATOM 2155 C C . GLU C 1 76 ? 44.262 -60.490 28.540 1.00 53.49 59 GLU C C 1
ATOM 2156 O O . GLU C 1 76 ? 44.043 -61.351 29.389 1.00 56.58 59 GLU C O 1
ATOM 2162 N N . GLU C 1 77 ? 43.710 -59.289 28.577 1.00 49.68 60 GLU C N 1
ATOM 2163 C CA . GLU C 1 77 ? 42.903 -58.867 29.698 1.00 45.58 60 GLU C CA 1
ATOM 2164 C C . GLU C 1 77 ? 41.426 -59.209 29.494 1.00 45.21 60 GLU C C 1
ATOM 2165 O O . GLU C 1 77 ? 40.627 -59.081 30.418 1.00 52.74 60 GLU C O 1
ATOM 2171 N N . GLY C 1 78 ? 41.054 -59.661 28.296 1.00 43.31 61 GLY C N 1
ATOM 2172 C CA . GLY C 1 78 ? 39.644 -59.888 28.001 1.00 44.52 61 GLY C CA 1
ATOM 2173 C C . GLY C 1 78 ? 39.179 -59.389 26.638 1.00 49.16 61 GLY C C 1
ATOM 2174 O O . GLY C 1 78 ? 39.983 -59.234 25.712 1.00 49.60 61 GLY C O 1
ATOM 2175 N N . GLU C 1 79 ? 37.868 -59.194 26.492 1.00 46.48 62 GLU C N 1
ATOM 2176 C CA . GLU C 1 79 ? 37.308 -58.626 25.265 1.00 46.56 62 GLU C CA 1
ATOM 2177 C C . GLU C 1 79 ? 36.688 -57.248 25.542 1.00 46.64 62 GLU C C 1
ATOM 2178 O O . GLU C 1 79 ? 36.217 -56.995 26.647 1.00 47.28 62 GLU C O 1
ATOM 2184 N N . ILE C 1 80 ? 36.714 -56.354 24.552 1.00 46.00 63 ILE C N 1
ATOM 2185 C CA . ILE C 1 80 ? 35.888 -55.144 24.574 1.00 36.99 63 ILE C CA 1
ATOM 2186 C C . ILE C 1 80 ? 35.045 -55.180 23.316 1.00 35.90 63 ILE C C 1
ATOM 2187 O O . ILE C 1 80 ? 35.544 -55.527 22.239 1.00 36.42 63 ILE C O 1
ATOM 2192 N N . VAL C 1 81 ? 33.767 -54.847 23.433 1.00 34.19 64 VAL C N 1
ATOM 2193 C CA . VAL C 1 81 ? 32.866 -55.063 22.306 1.00 36.34 64 VAL C CA 1
ATOM 2194 C C . VAL C 1 81 ? 32.089 -53.815 21.944 1.00 34.42 64 VAL C C 1
ATOM 2195 O O . VAL C 1 81 ? 31.644 -53.070 22.829 1.00 36.02 64 VAL C O 1
ATOM 2199 N N . THR C 1 82 ? 31.943 -53.566 20.650 1.00 28.52 65 THR C N 1
ATOM 2200 C CA . THR C 1 82 ? 30.958 -52.590 20.241 1.00 28.45 65 THR C CA 1
ATOM 2201 C C . THR C 1 82 ? 30.099 -53.184 19.135 1.00 28.50 65 THR C C 1
ATOM 2202 O O . THR C 1 82 ? 30.594 -53.883 18.229 1.00 26.57 65 THR C O 1
ATOM 2206 N N . ARG C 1 83 ? 28.801 -52.915 19.226 1.00 31.03 66 ARG C N 1
ATOM 2207 C CA . ARG C 1 83 ? 27.879 -53.397 18.215 1.00 35.25 66 ARG C CA 1
ATOM 2208 C C . ARG C 1 83 ? 27.549 -52.337 17.178 1.00 28.67 66 ARG C C 1
ATOM 2209 O O . ARG C 1 83 ? 26.829 -52.617 16.224 1.00 30.95 66 ARG C O 1
ATOM 2217 N N . ASP C 1 84 ? 28.128 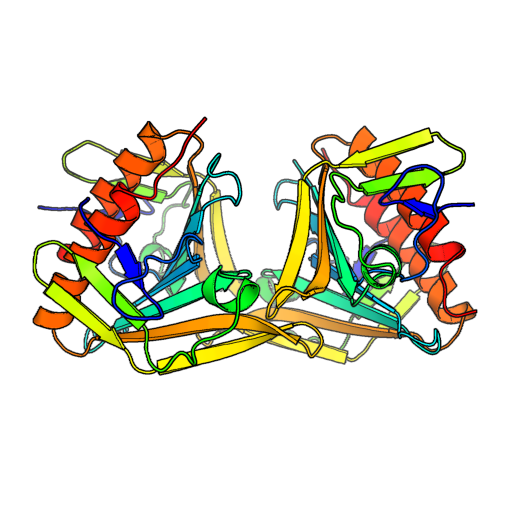-51.145 17.319 1.00 27.91 67 ASP C N 1
ATOM 2218 C CA . ASP C 1 84 ? 27.843 -50.064 16.375 1.00 28.37 67 ASP C CA 1
ATOM 2219 C C . ASP C 1 84 ? 28.855 -50.163 15.250 1.00 28.38 67 ASP C C 1
ATOM 2220 O O . ASP C 1 84 ? 29.952 -49.618 15.332 1.00 31.57 67 ASP C O 1
ATOM 2225 N N . VAL C 1 85 ? 28.435 -50.784 14.156 1.00 28.72 68 VAL C N 1
ATOM 2226 C CA . VAL C 1 85 ? 29.339 -51.190 13.093 1.00 28.88 68 VAL C CA 1
ATOM 2227 C C . VAL C 1 85 ? 28.585 -51.170 11.782 1.00 29.40 68 VAL C C 1
ATOM 2228 O O . VAL C 1 85 ? 27.397 -51.480 11.759 1.00 32.66 68 VAL C O 1
ATOM 2232 N N . ASN C 1 86 ? 29.214 -50.685 10.717 1.00 26.09 69 ASN C N 1
ATOM 2233 C CA . ASN C 1 86 ? 28.569 -50.706 9.413 1.00 23.37 69 ASN C CA 1
ATOM 2234 C C . ASN C 1 86 ? 29.562 -50.872 8.293 1.00 25.77 69 ASN C C 1
ATOM 2235 O O . ASN C 1 86 ? 30.609 -50.230 8.289 1.00 25.38 69 ASN C O 1
ATOM 2240 N N . ALA C 1 87 ? 29.219 -51.724 7.336 1.00 23.51 70 ALA C N 1
ATOM 2241 C CA . ALA C 1 87 ? 29.957 -51.854 6.094 1.00 26.27 70 ALA C CA 1
ATOM 2242 C C . ALA C 1 87 ? 29.570 -50.728 5.143 1.00 24.74 70 ALA C C 1
ATOM 2243 O O . ALA C 1 87 ? 28.452 -50.229 5.199 1.00 26.38 70 ALA C O 1
ATOM 2245 N N . LYS C 1 88 ? 30.482 -50.321 4.275 1.00 25.72 71 LYS C N 1
ATOM 2246 C CA . LYS C 1 88 ? 30.137 -49.333 3.265 1.00 27.09 71 LYS C CA 1
ATOM 2247 C C . LYS C 1 88 ? 30.069 -50.048 1.926 1.00 27.79 71 LYS C C 1
ATOM 2248 O O . LYS C 1 88 ? 31.010 -50.748 1.544 1.00 29.56 71 LYS C O 1
ATOM 2254 N N . PHE C 1 89 ? 28.951 -49.899 1.226 1.00 26.42 72 PHE C N 1
ATOM 2255 C CA . PHE C 1 89 ? 28.755 -50.609 -0.034 1.00 29.46 72 PHE C CA 1
ATOM 2256 C C . PHE C 1 89 ? 28.826 -49.703 -1.271 1.00 30.38 72 PHE C C 1
ATOM 2257 O O . PHE C 1 89 ? 28.316 -48.579 -1.255 1.00 27.78 72 PHE C O 1
ATOM 2265 N N . ILE C 1 90 ? 29.469 -50.188 -2.333 1.00 30.06 73 ILE C N 1
ATOM 2266 C CA . ILE C 1 90 ? 29.418 -49.527 -3.641 1.00 32.88 73 ILE C CA 1
ATOM 2267 C C . ILE C 1 90 ? 29.058 -50.548 -4.736 1.00 36.82 73 ILE C C 1
ATOM 2268 O O . ILE C 1 90 ? 29.792 -51.523 -4.924 1.00 37.32 73 ILE C O 1
ATOM 2273 N N . ASN C 1 91 ? 27.934 -50.331 -5.429 1.00 37.63 74 ASN C N 1
ATOM 2274 C CA . ASN C 1 91 ? 27.414 -51.260 -6.450 1.00 36.51 74 ASN C CA 1
ATOM 2275 C C . ASN C 1 91 ? 27.402 -52.725 -5.982 1.00 36.01 74 ASN C C 1
ATOM 2276 O O . ASN C 1 91 ? 27.772 -53.628 -6.733 1.00 37.24 74 ASN C O 1
ATOM 2281 N N . GLY C 1 92 ? 26.991 -52.934 -4.731 1.00 34.04 75 GLY C N 1
ATOM 2282 C CA . GLY C 1 92 ? 26.867 -54.252 -4.128 1.00 32.79 75 GLY C CA 1
ATOM 2283 C C . GLY C 1 92 ? 28.118 -54.822 -3.463 1.00 35.58 75 GLY C C 1
ATOM 2284 O O . GLY C 1 92 ? 28.055 -55.866 -2.823 1.00 36.77 75 GLY C O 1
ATOM 2285 N N . GLN C 1 93 ? 29.236 -54.108 -3.524 1.00 38.62 76 GLN C N 1
ATOM 2286 C CA . GLN C 1 93 ? 30.493 -54.616 -2.969 1.00 37.99 76 GLN C CA 1
ATOM 2287 C C . GLN C 1 93 ? 30.864 -53.831 -1.727 1.00 36.37 76 GLN C C 1
ATOM 2288 O O . GLN C 1 93 ? 30.934 -52.599 -1.788 1.00 35.46 76 GLN C O 1
ATOM 2294 N N . PRO C 1 94 ? 31.070 -54.520 -0.587 1.00 36.72 77 PRO C N 1
ATOM 2295 C CA . PRO C 1 94 ? 31.531 -53.764 0.587 1.00 31.59 77 PRO C CA 1
ATOM 2296 C C . PRO C 1 94 ? 32.984 -53.318 0.401 1.00 35.53 77 PRO C C 1
ATOM 2297 O O . PRO C 1 94 ? 33.828 -54.155 0.093 1.00 38.71 77 PRO C O 1
ATOM 2301 N N . VAL C 1 95 ? 33.265 -52.021 0.492 1.00 29.84 78 VAL C N 1
ATOM 2302 C CA . VAL C 1 95 ? 34.643 -51.583 0.327 1.00 28.35 78 VAL C CA 1
ATOM 2303 C C . VAL C 1 95 ? 35.322 -51.199 1.645 1.00 25.07 78 VAL C C 1
ATOM 2304 O O . VAL C 1 95 ? 36.531 -50.998 1.691 1.00 29.92 78 VAL C O 1
ATOM 2308 N N . ALA C 1 96 ? 34.532 -51.065 2.705 1.00 25.41 79 ALA C N 1
ATOM 2309 C CA . ALA C 1 96 ? 35.055 -50.559 3.970 1.00 24.65 79 ALA C CA 1
ATOM 2310 C C . ALA C 1 96 ? 34.178 -50.860 5.184 1.00 23.18 79 ALA C C 1
ATOM 2311 O O . ALA C 1 96 ? 32.979 -51.110 5.059 1.00 23.69 79 ALA C O 1
ATOM 2313 N N . ILE C 1 97 ? 34.764 -50.758 6.365 1.00 18.48 80 ILE C N 1
ATOM 2314 C CA . ILE C 1 97 ? 34.001 -50.920 7.583 1.00 21.56 80 ILE C CA 1
ATOM 2315 C C . ILE C 1 97 ? 34.268 -49.754 8.540 1.00 22.87 80 ILE C C 1
ATOM 2316 O O . ILE C 1 97 ? 35.410 -49.312 8.720 1.00 20.53 80 ILE C O 1
ATOM 2321 N N . GLU C 1 98 ? 33.202 -49.245 9.136 1.00 21.15 81 GLU C N 1
ATOM 2322 C CA . GLU C 1 98 ? 33.307 -48.232 10.157 1.00 23.65 81 GLU C CA 1
ATOM 2323 C C . GLU C 1 98 ? 32.746 -48.799 11.457 1.00 21.37 81 GLU C C 1
ATOM 2324 O O . GLU C 1 98 ? 31.706 -49.445 11.443 1.00 26.24 81 GLU C O 1
ATOM 2330 N N . ALA C 1 99 ? 33.416 -48.541 12.574 1.00 18.99 82 ALA C N 1
ATOM 2331 C CA . ALA C 1 99 ? 32.928 -48.975 13.871 1.00 22.11 82 ALA C CA 1
ATOM 2332 C C . ALA C 1 99 ? 33.135 -47.848 14.855 1.00 23.48 82 ALA C C 1
ATOM 2333 O O . ALA C 1 99 ? 34.117 -47.129 14.760 1.00 25.03 82 ALA C O 1
ATOM 2335 N N . THR C 1 100 ? 32.212 -47.702 15.800 1.00 24.53 83 THR C N 1
ATOM 2336 C CA . THR C 1 100 ? 32.312 -46.681 16.838 1.00 27.06 83 THR C CA 1
ATOM 2337 C C . THR C 1 100 ? 32.141 -47.290 18.232 1.00 26.95 83 THR C C 1
ATOM 2338 O O . THR C 1 100 ? 31.192 -48.028 18.470 1.00 30.44 83 THR C O 1
ATOM 2342 N N . TYR C 1 101 ? 33.062 -46.965 19.137 1.00 29.64 84 TYR C N 1
ATOM 2343 C CA . TYR C 1 101 ? 33.008 -47.405 20.527 1.00 25.08 84 TYR C CA 1
ATOM 2344 C C . TYR C 1 101 ? 32.967 -46.213 21.479 1.00 29.54 84 TYR C C 1
ATOM 2345 O O . TYR C 1 101 ? 33.880 -45.378 21.506 1.00 29.68 84 TYR C O 1
ATOM 2354 N N . THR C 1 102 ? 31.902 -46.142 22.265 1.00 31.81 85 THR C N 1
ATOM 2355 C CA . THR C 1 102 ? 31.673 -45.002 23.145 1.00 31.09 85 THR C CA 1
ATOM 2356 C C . THR C 1 102 ? 31.978 -45.336 24.597 1.00 32.39 85 THR C C 1
ATOM 2357 O O . THR C 1 102 ? 31.567 -46.389 25.086 1.00 34.23 85 THR C O 1
ATOM 2361 N N . MET C 1 103 ? 32.716 -44.453 25.272 1.00 33.12 86 MET C N 1
ATOM 2362 C CA . MET C 1 103 ? 33.091 -44.659 26.669 1.00 30.94 86 MET C CA 1
ATOM 2363 C C . MET C 1 103 ? 32.427 -43.652 27.609 1.00 34.20 86 MET C C 1
ATOM 2364 O O . MET C 1 103 ? 32.577 -42.448 27.434 1.00 32.37 86 MET C O 1
ATOM 2369 N N . ARG C 1 104 ? 31.643 -44.139 28.568 1.00 38.74 87 ARG C N 1
ATOM 2370 C CA . ARG C 1 104 ? 31.003 -43.252 29.551 1.00 35.00 87 ARG C CA 1
ATOM 2371 C C . ARG C 1 104 ? 31.590 -43.202 30.967 1.00 36.08 87 ARG C C 1
ATOM 2372 O O . ARG C 1 104 ? 31.068 -42.502 31.823 1.00 41.33 87 ARG C O 1
ATOM 2380 N N . SER C 1 105 ? 32.671 -43.936 31.214 1.00 40.95 88 SER C N 1
ATOM 2381 C CA . SER C 1 105 ? 33.268 -43.990 32.553 1.00 36.02 88 SER C CA 1
ATOM 2382 C C . SER C 1 105 ? 34.792 -44.052 32.497 1.00 43.46 88 SER C C 1
ATOM 2383 O O . SER C 1 105 ? 35.364 -44.468 31.478 1.00 40.46 88 SER C O 1
ATOM 2386 N N . PRO C 1 106 ? 35.457 -43.647 33.597 1.00 40.54 89 PRO C N 1
ATOM 2387 C CA . PRO C 1 106 ? 36.912 -43.774 33.731 1.00 36.67 89 PRO C CA 1
ATOM 2388 C C . PRO C 1 106 ? 37.436 -45.189 33.484 1.00 40.72 89 PRO C C 1
ATOM 2389 O O . PRO C 1 106 ? 38.477 -45.359 32.838 1.00 41.66 89 PRO C O 1
ATOM 2393 N N . GLN C 1 107 ? 36.731 -46.193 33.993 1.00 43.16 90 GLN C N 1
ATOM 2394 C CA . GLN C 1 107 ? 37.172 -47.570 33.809 1.00 42.55 90 GLN C CA 1
ATOM 2395 C C . GLN C 1 107 ? 37.163 -47.951 32.348 1.00 42.66 90 GLN C C 1
ATOM 2396 O O . GLN C 1 107 ? 38.132 -48.530 31.857 1.00 44.16 90 GLN C O 1
ATOM 2402 N N . GLU C 1 108 ? 36.093 -47.579 31.649 1.00 41.38 91 GLU C N 1
ATOM 2403 C CA . GLU C 1 108 ? 35.940 -47.923 30.233 1.00 39.58 91 GLU C CA 1
ATOM 2404 C C . GLU C 1 108 ? 37.014 -47.237 29.413 1.00 35.39 91 GLU C C 1
ATOM 2405 O O . GLU C 1 108 ? 37.547 -47.815 28.470 1.00 30.77 91 GLU C O 1
ATOM 2411 N N . TRP C 1 109 ? 37.299 -45.987 29.774 1.00 38.80 92 TRP C N 1
ATOM 2412 C CA . TRP C 1 109 ? 38.361 -45.219 29.143 1.00 33.79 92 TRP C CA 1
ATOM 2413 C C . TRP C 1 109 ? 39.718 -45.882 29.369 1.00 36.37 92 TRP C C 1
ATOM 2414 O O . TRP C 1 109 ? 40.436 -46.171 28.406 1.00 34.70 92 TRP C O 1
ATOM 2425 N N . ASP C 1 110 ? 40.037 -46.180 30.627 1.00 38.61 93 ASP C N 1
ATOM 2426 C CA . ASP C 1 110 ? 41.326 -46.774 30.977 1.00 36.05 93 ASP C CA 1
ATOM 2427 C C . ASP C 1 110 ? 41.514 -48.165 30.411 1.00 37.47 93 ASP C C 1
ATOM 2428 O O . ASP C 1 110 ? 42.617 -48.540 30.003 1.00 37.37 93 ASP C O 1
ATOM 2433 N N . ARG C 1 111 ? 40.436 -48.935 30.403 1.00 33.46 94 ARG C N 1
ATOM 2434 C CA . ARG C 1 111 ? 40.482 -50.279 29.862 1.00 35.91 94 ARG C CA 1
ATOM 2435 C C . ARG C 1 111 ? 40.766 -50.216 28.371 1.00 36.92 94 ARG C C 1
ATOM 2436 O O . ARG C 1 111 ? 41.507 -51.046 27.829 1.00 37.71 94 ARG C O 1
ATOM 2444 N N . PHE C 1 112 ? 40.180 -49.225 27.707 1.00 34.65 95 PHE C N 1
ATOM 2445 C CA . PHE C 1 112 ? 40.361 -49.091 26.271 1.00 34.14 95 PHE C CA 1
ATOM 2446 C C . PHE C 1 112 ? 41.780 -48.637 25.907 1.00 34.17 95 PHE C C 1
ATOM 2447 O O . PHE C 1 112 ? 42.352 -49.117 24.921 1.00 33.32 95 PHE C O 1
ATOM 2455 N N . ILE C 1 113 ? 42.353 -47.740 26.708 1.00 32.49 96 ILE C N 1
ATOM 2456 C CA . ILE C 1 113 ? 43.702 -47.255 26.437 1.00 34.51 96 ILE C CA 1
ATOM 2457 C C . ILE C 1 113 ? 44.750 -48.374 26.571 1.00 38.05 96 ILE C C 1
ATOM 2458 O O . ILE C 1 113 ? 45.664 -48.488 25.745 1.00 36.67 96 ILE C O 1
ATOM 2463 N N . ARG C 1 114 ? 44.590 -49.222 27.579 1.00 35.97 97 ARG C N 1
ATOM 2464 C CA . ARG C 1 114 ? 45.481 -50.359 27.736 1.00 37.99 97 ARG C CA 1
ATOM 2465 C C . ARG C 1 114 ? 45.428 -51.235 26.497 1.00 36.01 97 ARG C C 1
ATOM 2466 O O . ARG C 1 114 ? 46.455 -51.704 26.023 1.00 37.58 97 ARG C O 1
ATOM 2474 N N . PHE C 1 115 ? 44.227 -51.455 25.973 1.00 35.56 98 PHE C N 1
ATOM 2475 C CA . PHE C 1 115 ? 44.098 -52.200 24.725 1.00 34.75 98 PHE C CA 1
ATOM 2476 C C . PHE C 1 115 ? 44.759 -51.495 23.544 1.00 33.87 98 PHE C C 1
ATOM 2477 O O . PHE C 1 115 ? 45.419 -52.116 22.715 1.00 33.33 98 PHE C O 1
ATOM 2485 N N . MET C 1 116 ? 44.481 -50.206 23.421 1.00 34.06 99 MET C N 1
ATOM 2486 C CA . MET C 1 116 ? 44.964 -49.439 22.294 1.00 39.01 99 MET C CA 1
ATOM 2487 C C . MET C 1 116 ? 46.488 -49.420 22.328 1.00 37.57 99 MET C C 1
ATOM 2488 O O . MET C 1 116 ? 47.148 -49.538 21.297 1.00 40.19 99 MET C O 1
ATOM 2493 N N . ASP C 1 117 ? 47.035 -49.339 23.533 1.00 36.88 100 ASP C N 1
ATOM 2494 C CA . ASP C 1 117 ? 48.475 -49.392 23.736 1.00 36.79 100 ASP C CA 1
ATOM 2495 C C . ASP C 1 117 ? 49.041 -50.722 23.198 1.00 38.95 100 ASP C C 1
ATOM 2496 O O . ASP C 1 117 ? 49.988 -50.729 22.405 1.00 42.95 100 ASP C O 1
ATOM 2501 N N . ARG C 1 118 ? 48.441 -51.845 23.596 1.00 36.92 101 ARG C N 1
ATOM 2502 C CA . ARG C 1 118 ? 48.908 -53.164 23.158 1.00 35.24 101 ARG C CA 1
ATOM 2503 C C . ARG C 1 118 ? 48.756 -53.391 21.649 1.00 36.33 101 ARG C C 1
ATOM 2504 O O . ARG C 1 118 ? 49.638 -53.968 20.991 1.00 32.55 101 ARG C O 1
ATOM 2512 N N . TYR C 1 119 ? 47.657 -52.897 21.093 1.00 33.95 102 TYR C N 1
ATOM 2513 C CA . TYR C 1 119 ? 47.396 -53.092 19.675 1.00 35.81 102 TYR C CA 1
ATOM 2514 C C . TYR C 1 119 ? 48.406 -52.326 18.833 1.00 37.50 102 TYR C C 1
ATOM 2515 O O . TYR C 1 119 ? 49.013 -52.897 17.912 1.00 38.43 102 TYR C O 1
ATOM 2524 N N . ALA C 1 120 ? 48.573 -51.042 19.148 1.00 35.78 103 ALA C N 1
ATOM 2525 C CA . ALA C 1 120 ? 49.448 -50.162 18.381 1.00 37.66 103 ALA C CA 1
ATOM 2526 C C . ALA C 1 120 ? 50.905 -50.605 18.449 1.00 38.09 103 ALA C C 1
ATOM 2527 O O . ALA C 1 120 ? 51.658 -50.428 17.488 1.00 42.22 103 ALA C O 1
ATOM 2529 N N . ALA C 1 121 ? 51.293 -51.192 19.576 1.00 37.88 104 ALA C N 1
ATOM 2530 C CA . ALA C 1 121 ? 52.647 -51.714 19.730 1.00 37.68 104 ALA C CA 1
ATOM 2531 C C . ALA C 1 121 ? 52.908 -52.962 18.892 1.00 37.53 104 ALA C C 1
ATOM 2532 O O . ALA C 1 121 ? 54.032 -53.173 18.436 1.00 43.68 104 ALA C O 1
ATOM 2534 N N . SER C 1 122 ? 51.892 -53.797 18.693 1.00 34.56 105 SER C N 1
ATOM 2535 C CA . SER C 1 122 ? 52.091 -55.004 17.885 1.00 35.57 105 SER C CA 1
ATOM 2536 C C . SER C 1 122 ? 51.714 -54.748 16.438 1.00 37.88 105 SER C C 1
ATOM 2537 O O . SER C 1 122 ? 51.879 -55.611 15.566 1.00 37.79 105 SER C O 1
ATOM 2540 N N . HIS C 1 123 ? 51.122 -53.579 16.220 1.00 36.01 106 HIS C N 1
ATOM 2541 C CA . HIS C 1 123 ? 50.779 -53.078 14.887 1.00 35.36 106 HIS C CA 1
ATOM 2542 C C . HIS C 1 123 ? 51.597 -51.946 14.244 1.00 36.27 106 HIS C C 1
ATOM 2543 O O . HIS C 1 123 ? 51.108 -51.271 13.338 1.00 38.00 106 HIS C O 1
ATOM 2550 N N . GLY C 1 124 ? 52.782 -51.674 14.785 1.00 40.00 107 GLY C N 1
ATOM 2551 C CA . GLY C 1 124 ? 53.594 -50.538 14.371 1.00 37.18 107 GLY C CA 1
ATOM 2552 C C . GLY C 1 124 ? 54.286 -50.603 13.016 1.00 37.95 107 GLY C C 1
ATOM 2553 O O . GLY C 1 124 ? 53.899 -51.361 12.126 1.00 33.74 107 GLY C O 1
ATOM 2554 N N . LEU C 1 125 ? 55.299 -49.763 12.842 1.00 40.31 108 LEU C N 1
ATOM 2555 C CA . LEU C 1 125 ? 55.938 -49.625 11.537 1.00 43.69 108 LEU C CA 1
ATOM 2556 C C . LEU C 1 125 ? 56.893 -50.782 11.288 1.00 42.13 108 LEU C C 1
ATOM 2557 O O . LEU C 1 125 ? 57.000 -51.306 10.172 1.00 40.99 108 LEU C O 1
ATOM 2562 N N . GLY C 1 126 ? 57.608 -51.145 12.343 1.00 46.82 109 GLY C N 1
ATOM 2563 C CA . GLY C 1 126 ? 58.425 -52.339 12.361 1.00 49.40 109 GLY C CA 1
ATOM 2564 C C . GLY C 1 126 ? 57.872 -53.275 13.414 1.00 54.25 109 GLY C C 1
ATOM 2565 O O . GLY C 1 126 ? 57.284 -52.817 14.396 1.00 52.39 109 GLY C O 1
ATOM 2566 N N . MET D 1 21 ? 52.737 -37.866 34.111 1.00 52.56 4 MET D N 1
ATOM 2567 C CA . MET D 1 21 ? 52.670 -36.485 33.620 1.00 56.47 4 MET D CA 1
ATOM 2568 C C . MET D 1 21 ? 53.003 -36.364 32.138 1.00 50.78 4 MET D C 1
ATOM 2569 O O . MET D 1 21 ? 54.166 -36.480 31.752 1.00 52.62 4 MET D O 1
ATOM 2574 N N . ALA D 1 22 ? 51.990 -36.106 31.316 1.00 45.47 5 ALA D N 1
ATOM 2575 C CA . ALA D 1 22 ? 52.189 -35.916 29.884 1.00 34.72 5 ALA D CA 1
ATOM 2576 C C . ALA D 1 22 ? 51.307 -34.757 29.451 1.00 37.50 5 ALA D C 1
ATOM 2577 O O . ALA D 1 22 ? 50.114 -34.722 29.793 1.00 36.16 5 ALA D O 1
ATOM 2579 N N . GLU D 1 23 ? 51.899 -33.797 28.735 1.00 30.32 6 GLU D N 1
ATOM 2580 C CA . GLU D 1 23 ? 51.173 -32.603 28.283 1.00 24.53 6 GLU D CA 1
ATOM 2581 C C . GLU D 1 23 ? 51.530 -32.173 26.858 1.00 23.35 6 GLU D C 1
ATOM 2582 O O . GLU D 1 23 ? 52.507 -32.652 26.260 1.00 26.13 6 GLU D O 1
ATOM 2588 N N . ILE D 1 24 ? 50.712 -31.274 26.318 1.00 22.90 7 ILE D N 1
ATOM 2589 C CA . ILE D 1 24 ? 50.958 -30.655 25.024 1.00 21.09 7 ILE D CA 1
ATOM 2590 C C . ILE D 1 24 ? 51.196 -29.176 25.199 1.00 20.87 7 ILE D C 1
ATOM 2591 O O . ILE D 1 24 ? 50.497 -28.533 25.969 1.00 20.49 7 ILE D O 1
ATOM 2596 N N . GLN D 1 25 ? 52.211 -28.644 24.516 1.00 25.75 8 GLN D N 1
ATOM 2597 C CA . GLN D 1 25 ? 52.548 -27.223 24.614 1.00 22.83 8 GLN D CA 1
ATOM 2598 C C . GLN D 1 25 ? 52.666 -26.567 23.236 1.00 22.98 8 GLN D C 1
ATOM 2599 O O . GLN D 1 25 ? 53.126 -27.197 22.279 1.00 23.16 8 GLN D O 1
ATOM 2605 N N . PHE D 1 26 ? 52.074 -25.384 23.102 1.00 21.70 9 PHE D N 1
ATOM 2606 C CA . PHE D 1 26 ? 52.316 -24.487 21.980 1.00 24.07 9 PHE D CA 1
ATOM 2607 C C . PHE D 1 26 ? 53.467 -23.496 22.175 1.00 33.29 9 PHE D C 1
ATOM 2608 O O . PHE D 1 26 ? 54.152 -23.120 21.233 1.00 35.53 9 PHE D O 1
ATOM 2616 N N . ILE D 1 27 ? 53.627 -23.047 23.412 1.00 29.10 10 ILE D N 1
ATOM 2617 C CA . ILE D 1 27 ? 54.774 -22.266 23.823 1.00 27.62 10 ILE D CA 1
ATOM 2618 C C . ILE D 1 27 ? 55.465 -23.102 24.882 1.00 31.81 10 ILE D C 1
ATOM 2619 O O . ILE D 1 27 ? 54.864 -23.456 25.906 1.00 31.68 10 ILE D O 1
ATOM 2624 N N . ARG D 1 28 ? 56.740 -23.392 24.644 1.00 32.84 11 ARG D N 1
ATOM 2625 C CA . ARG D 1 28 ? 57.491 -24.286 25.513 1.00 32.21 11 ARG D CA 1
ATOM 2626 C C . ARG D 1 28 ? 57.468 -23.814 26.967 1.00 34.84 11 ARG D C 1
ATOM 2627 O O . ARG D 1 28 ? 57.725 -22.642 27.271 1.00 30.15 11 ARG D O 1
ATOM 2635 N N . GLY D 1 29 ? 57.128 -24.745 27.850 1.00 35.71 12 GLY D N 1
ATOM 2636 C CA . GLY D 1 29 ? 57.016 -24.456 29.263 1.00 35.11 12 GLY D CA 1
ATOM 2637 C C . GLY D 1 29 ? 55.585 -24.160 29.674 1.00 37.44 12 GLY D C 1
ATOM 2638 O O . GLY D 1 29 ? 55.281 -24.105 30.865 1.00 43.93 12 GLY D O 1
ATOM 2639 N N . ILE D 1 30 ? 54.695 -24.008 28.700 1.00 34.38 13 ILE D N 1
ATOM 2640 C CA . ILE D 1 30 ? 53.290 -23.732 29.000 1.00 32.29 13 ILE D CA 1
ATOM 2641 C C . ILE D 1 30 ? 52.354 -24.833 28.512 1.00 32.44 13 ILE D C 1
ATOM 2642 O O . ILE D 1 30 ? 52.202 -25.044 27.297 1.00 31.49 13 ILE D O 1
ATOM 2647 N N . ASN D 1 31 ? 51.709 -25.512 29.460 1.00 27.28 14 ASN D N 1
ATOM 2648 C CA . ASN D 1 31 ? 50.774 -26.585 29.132 1.00 28.15 14 ASN D CA 1
ATOM 2649 C C . ASN D 1 31 ? 49.459 -26.051 28.555 1.00 28.06 14 ASN D C 1
ATOM 2650 O O . ASN D 1 31 ? 48.834 -25.156 29.120 1.00 27.37 14 ASN D O 1
ATOM 2655 N N . GLU D 1 32 ? 49.049 -26.595 27.416 1.00 25.52 15 GLU D N 1
ATOM 2656 C CA . GLU D 1 32 ? 47.781 -26.211 26.808 1.00 26.31 15 GLU D CA 1
ATOM 2657 C C . GLU D 1 32 ? 46.644 -26.934 27.529 1.00 22.20 15 GLU D C 1
ATOM 2658 O O . GLU D 1 32 ? 46.710 -28.145 27.738 1.00 23.04 15 GLU D O 1
ATOM 2664 N N . GLU D 1 33 ? 45.614 -26.187 27.914 1.00 20.90 16 GLU D N 1
ATOM 2665 C CA . GLU D 1 33 ? 44.472 -26.765 28.625 1.00 21.75 16 GLU D CA 1
ATOM 2666 C C . GLU D 1 33 ? 43.491 -27.479 27.695 1.00 21.16 16 GLU D C 1
ATOM 2667 O O . GLU D 1 33 ? 42.855 -28.445 28.090 1.00 23.57 16 GLU D O 1
ATOM 2673 N N . VAL D 1 34 ? 43.333 -26.995 26.473 1.00 18.85 17 VAL D N 1
ATOM 2674 C CA . VAL D 1 34 ? 42.374 -27.619 25.575 1.00 20.99 17 VAL D CA 1
ATOM 2675 C C . VAL D 1 34 ? 42.861 -28.984 25.063 1.00 19.70 17 VAL D C 1
ATOM 2676 O O . VAL D 1 34 ? 43.983 -29.124 24.567 1.00 22.93 17 VAL D O 1
ATOM 2680 N N . VAL D 1 35 ? 41.994 -29.980 25.173 1.00 17.15 18 VAL D N 1
ATOM 2681 C CA . VAL D 1 35 ? 42.280 -31.328 24.709 1.00 18.29 18 VAL D CA 1
ATOM 2682 C C . VAL D 1 35 ? 41.876 -31.505 23.249 1.00 21.01 18 VAL D C 1
ATOM 2683 O O . VAL D 1 35 ? 40.743 -31.188 22.862 1.00 21.10 18 VAL D O 1
ATOM 2687 N N . PRO D 1 36 ? 42.823 -31.971 22.414 1.00 19.37 19 PRO D N 1
ATOM 2688 C CA . PRO D 1 36 ? 42.563 -32.093 20.970 1.00 19.98 19 PRO D CA 1
ATOM 2689 C C . PRO D 1 36 ? 41.766 -33.328 20.548 1.00 18.67 19 PRO D C 1
ATOM 2690 O O . PRO D 1 36 ? 41.785 -34.321 21.267 1.00 18.52 19 PRO D O 1
ATOM 2694 N N . ASP D 1 37 ? 41.120 -33.271 19.382 1.00 18.01 20 ASP D N 1
ATOM 2695 C CA . ASP D 1 37 ? 40.738 -34.489 18.675 1.00 20.53 20 ASP D CA 1
ATOM 2696 C C . ASP D 1 37 ? 41.971 -35.050 18.001 1.00 19.04 20 ASP D C 1
ATOM 2697 O O . ASP D 1 37 ? 42.758 -34.302 17.441 1.00 21.83 20 ASP D O 1
ATOM 2702 N N . VAL D 1 38 ? 42.137 -36.365 18.035 1.00 20.25 21 VAL D N 1
ATOM 2703 C CA . VAL D 1 38 ? 43.338 -36.981 17.483 1.00 18.82 21 VAL D CA 1
ATOM 2704 C C . VAL D 1 38 ? 43.005 -38.045 16.457 1.00 24.00 21 VAL D C 1
ATOM 2705 O O . VAL D 1 38 ? 42.255 -38.979 16.746 1.00 27.40 21 VAL D O 1
ATOM 2709 N N . ARG D 1 39 ? 43.571 -37.922 15.261 1.00 22.00 22 ARG D N 1
ATOM 2710 C CA . ARG D 1 39 ? 43.398 -38.961 14.249 1.00 23.61 22 ARG D CA 1
ATOM 2711 C C . ARG D 1 39 ? 44.756 -39.611 13.916 1.00 28.02 22 ARG D C 1
ATOM 2712 O O . ARG D 1 39 ? 45.749 -38.930 13.615 1.00 27.62 22 ARG D O 1
ATOM 2720 N N . LEU D 1 40 ? 44.780 -40.937 13.976 1.00 25.09 23 LEU D N 1
ATOM 2721 C CA . LEU D 1 40 ? 45.998 -41.718 13.815 1.00 25.87 23 LEU D CA 1
ATOM 2722 C C . LEU D 1 40 ? 45.873 -42.678 12.638 1.00 25.94 23 LEU D C 1
ATOM 2723 O O . LEU D 1 40 ? 44.923 -43.450 12.552 1.00 26.63 23 LEU D O 1
ATOM 2728 N N . THR D 1 41 ? 46.821 -42.601 11.717 1.00 28.16 24 THR D N 1
ATOM 2729 C CA . THR D 1 41 ? 46.822 -43.449 10.537 1.00 24.35 24 THR D CA 1
ATOM 2730 C C . THR D 1 41 ? 48.125 -44.215 10.404 1.00 28.93 24 THR D C 1
ATOM 2731 O O . THR D 1 41 ? 49.130 -43.857 11.008 1.00 33.69 24 THR D O 1
ATOM 2735 N N . ARG D 1 42 ? 48.088 -45.281 9.615 1.00 29.86 25 ARG D N 1
ATOM 2736 C CA . ARG D 1 42 ? 49.254 -46.091 9.326 1.00 29.95 25 ARG D CA 1
ATOM 2737 C C . ARG D 1 42 ? 49.222 -46.414 7.837 1.00 31.91 25 ARG D C 1
ATOM 2738 O O . ARG D 1 42 ? 48.169 -46.727 7.296 1.00 31.53 25 ARG D O 1
ATOM 2746 N N . ALA D 1 43 ? 50.363 -46.307 7.166 1.00 37.19 26 ALA D N 1
ATOM 2747 C CA . ALA D 1 43 ? 50.438 -46.632 5.738 1.00 43.11 26 ALA D CA 1
ATOM 2748 C C . ALA D 1 43 ? 50.157 -48.112 5.493 1.00 39.38 26 ALA D C 1
ATOM 2749 O O . ALA D 1 43 ? 50.491 -48.964 6.320 1.00 37.84 26 ALA D O 1
ATOM 2751 N N . ARG D 1 44 ? 49.558 -48.397 4.338 1.00 45.48 27 ARG D N 1
ATOM 2752 C CA . ARG D 1 44 ? 49.089 -49.736 3.973 1.00 41.16 27 ARG D CA 1
ATOM 2753 C C . ARG D 1 44 ? 50.228 -50.762 4.039 1.00 45.87 27 ARG D C 1
ATOM 2754 O O . ARG D 1 44 ? 50.029 -51.906 4.478 1.00 42.40 27 ARG D O 1
ATOM 2762 N N . ASP D 1 45 ? 51.422 -50.328 3.625 1.00 43.96 28 ASP D N 1
ATOM 2763 C CA . ASP D 1 45 ? 52.606 -51.186 3.577 1.00 40.43 28 ASP D CA 1
ATOM 2764 C C . ASP D 1 45 ? 53.455 -51.146 4.848 1.00 43.24 28 ASP D C 1
ATOM 2765 O O . ASP D 1 45 ? 54.507 -51.777 4.923 1.00 43.01 28 ASP D O 1
ATOM 2770 N N . GLY D 1 46 ? 53.016 -50.367 5.829 1.00 44.77 29 GLY D N 1
ATOM 2771 C CA . GLY D 1 46 ? 53.723 -50.267 7.092 1.00 43.05 29 GLY D CA 1
ATOM 2772 C C . GLY D 1 46 ? 54.952 -49.367 7.110 1.00 41.14 29 GLY D C 1
ATOM 2773 O O . GLY D 1 46 ? 55.706 -49.402 8.079 1.00 39.02 29 GLY D O 1
ATOM 2774 N N . SER D 1 47 ? 55.145 -48.555 6.069 1.00 38.21 30 SER D N 1
ATOM 2775 C CA . SER D 1 47 ? 56.345 -47.721 5.967 1.00 39.26 30 SER D CA 1
ATOM 2776 C C . SER D 1 47 ? 56.308 -46.456 6.823 1.00 42.90 30 SER D C 1
ATOM 2777 O O . SER D 1 47 ? 57.331 -46.025 7.352 1.00 42.17 30 SER D O 1
ATOM 2780 N N . SER D 1 48 ? 55.129 -45.859 6.945 1.00 39.67 31 SER D N 1
ATOM 2781 C CA . SER D 1 48 ? 54.967 -44.615 7.698 1.00 39.38 31 SER D CA 1
ATOM 2782 C C . SER D 1 48 ? 53.608 -44.533 8.417 1.00 35.41 31 SER D C 1
ATOM 2783 O O . SER D 1 48 ? 52.718 -45.347 8.185 1.00 38.07 31 SER D O 1
ATOM 2786 N N . GLY D 1 49 ? 53.481 -43.567 9.319 1.00 35.01 32 GLY D N 1
ATOM 2787 C CA . GLY D 1 49 ? 52.235 -43.294 10.010 1.00 31.18 32 GLY D CA 1
ATOM 2788 C C . GLY D 1 49 ? 52.098 -41.809 10.305 1.00 35.54 32 GLY D C 1
ATOM 2789 O O . GLY D 1 49 ? 53.069 -41.049 10.204 1.00 36.90 32 GLY D O 1
ATOM 2790 N N . GLN D 1 50 ? 50.889 -41.392 10.663 1.00 29.52 33 GLN D N 1
ATOM 2791 C CA . GLN D 1 50 ? 50.590 -39.994 10.944 1.00 26.44 33 GLN D CA 1
ATOM 2792 C C . GLN D 1 50 ? 49.634 -39.845 12.114 1.00 32.23 33 GLN D C 1
ATOM 2793 O O . GLN D 1 50 ? 48.723 -40.660 12.290 1.00 28.50 33 GLN D O 1
ATOM 2799 N N . ALA D 1 51 ? 49.868 -38.812 12.915 1.00 27.21 34 ALA D N 1
ATOM 2800 C CA . ALA D 1 51 ? 48.932 -38.397 13.935 1.00 24.72 34 ALA D CA 1
ATOM 2801 C C . ALA D 1 51 ? 48.457 -37.002 13.580 1.00 27.20 34 ALA D C 1
ATOM 2802 O O . ALA D 1 51 ? 49.272 -36.111 13.332 1.00 23.86 34 ALA D O 1
ATOM 2804 N N . MET D 1 52 ? 47.141 -36.810 13.535 1.00 25.32 35 MET D N 1
ATOM 2805 C CA . MET D 1 52 ? 46.593 -35.496 13.216 1.00 25.13 35 MET D CA 1
ATOM 2806 C C . MET D 1 52 ? 45.793 -34.944 14.397 1.00 23.27 35 MET D C 1
ATOM 2807 O O . MET D 1 52 ? 45.104 -35.678 15.091 1.00 26.13 35 MET D O 1
ATOM 2812 N N . PHE D 1 53 ? 45.962 -33.655 14.661 1.00 23.49 36 PHE D N 1
ATOM 2813 C CA . PHE D 1 53 ? 45.417 -33.037 15.854 1.00 17.79 36 PHE D CA 1
ATOM 2814 C C . PHE D 1 53 ? 44.536 -31.844 15.490 1.00 20.15 36 PHE D C 1
ATOM 2815 O O . PHE D 1 53 ? 44.910 -31.036 14.648 1.00 23.25 36 PHE D O 1
ATOM 2823 N N . TYR D 1 54 ? 43.363 -31.744 16.111 1.00 17.80 37 TYR D N 1
ATOM 2824 C CA . TYR D 1 54 ? 42.497 -30.569 15.987 1.00 18.33 37 TYR D CA 1
ATOM 2825 C C . TYR D 1 54 ? 42.162 -29.976 17.347 1.00 21.02 37 TYR D C 1
ATOM 2826 O O . TYR D 1 54 ? 41.631 -30.664 18.222 1.00 23.69 37 TYR D O 1
ATOM 2835 N N . PHE D 1 55 ? 42.497 -28.709 17.526 1.00 15.52 38 PHE D N 1
ATOM 2836 C CA . PHE D 1 55 ? 42.205 -28.002 18.761 1.00 17.38 38 PHE D CA 1
ATOM 2837 C C . PHE D 1 55 ? 41.080 -27.007 18.514 1.00 21.13 38 PHE D C 1
ATOM 2838 O O . PHE D 1 55 ? 41.204 -26.117 17.663 1.00 18.46 38 PHE D O 1
ATOM 2846 N N . ASP D 1 56 ? 40.007 -27.138 19.293 1.00 21.92 39 ASP D N 1
ATOM 2847 C CA . ASP D 1 56 ? 38.894 -26.216 19.224 1.00 18.14 39 ASP D CA 1
ATOM 2848 C C . ASP D 1 56 ? 39.164 -25.075 20.188 1.00 16.41 39 ASP D C 1
ATOM 2849 O O . ASP D 1 56 ? 39.067 -25.232 21.400 1.00 19.02 39 ASP D O 1
ATOM 2854 N N . ASN D 1 57 ? 39.454 -23.907 19.623 1.00 16.59 40 ASN D N 1
ATOM 2855 C CA . ASN D 1 57 ? 39.775 -22.703 20.395 1.00 16.20 40 ASN D CA 1
ATOM 2856 C C . ASN D 1 57 ? 40.751 -22.892 21.576 1.00 17.71 40 ASN D C 1
ATOM 2857 O O . ASN D 1 57 ? 40.387 -22.665 22.737 1.00 20.00 40 ASN D O 1
ATOM 2862 N N . PRO D 1 58 ? 42.002 -23.287 21.284 1.00 15.70 41 PRO D N 1
ATOM 2863 C CA . PRO D 1 58 ? 42.988 -23.541 22.355 1.00 20.26 41 PRO D CA 1
ATOM 2864 C C . PRO D 1 58 ? 43.393 -22.256 23.105 1.00 20.86 41 PRO D C 1
ATOM 2865 O O . PRO D 1 58 ? 43.262 -21.145 22.565 1.00 18.95 41 PRO D O 1
ATOM 2869 N N . LYS D 1 59 ? 43.800 -22.401 24.362 1.00 20.90 42 LYS D N 1
ATOM 2870 C CA . LYS D 1 59 ? 44.188 -21.239 25.159 1.00 23.52 42 LYS D CA 1
ATOM 2871 C C . LYS D 1 59 ? 45.245 -20.347 24.496 1.00 21.72 42 LYS D C 1
ATOM 2872 O O . LYS D 1 59 ? 45.219 -19.130 24.693 1.00 21.27 42 LYS D O 1
ATOM 2878 N N . ILE D 1 60 ? 46.161 -20.929 23.722 1.00 20.38 43 ILE D N 1
ATOM 2879 C CA . ILE D 1 60 ? 47.201 -20.117 23.099 1.00 23.92 43 ILE D CA 1
ATOM 2880 C C . ILE D 1 60 ? 46.577 -19.098 22.154 1.00 26.43 43 ILE D C 1
ATOM 2881 O O . ILE D 1 60 ? 47.098 -17.985 22.009 1.00 28.55 43 ILE D O 1
ATOM 2886 N N . VAL D 1 61 ? 45.435 -19.448 21.557 1.00 26.89 44 VAL D N 1
ATOM 2887 C CA . VAL D 1 61 ? 44.727 -18.492 20.709 1.00 21.48 44 VAL D CA 1
ATOM 2888 C C . VAL D 1 61 ? 43.847 -17.554 21.553 1.00 21.97 44 VAL D C 1
ATOM 2889 O O . VAL D 1 61 ? 43.749 -16.363 21.265 1.00 25.62 44 VAL D O 1
ATOM 2893 N N . GLN D 1 62 ? 43.242 -18.079 22.620 1.00 19.97 45 GLN D N 1
ATOM 2894 C CA . GLN D 1 62 ? 42.310 -17.274 23.410 1.00 21.64 45 GLN D CA 1
ATOM 2895 C C . GLN D 1 62 ? 42.945 -16.151 24.218 1.00 23.97 45 GLN D C 1
ATOM 2896 O O . GLN D 1 62 ? 42.318 -15.132 24.434 1.00 24.47 45 GLN D O 1
ATOM 2902 N N . GLU D 1 63 ? 44.143 -16.385 24.742 1.00 28.26 46 GLU D N 1
ATOM 2903 C CA . GLU D 1 63 ? 44.780 -15.456 25.683 1.00 30.60 46 GLU D CA 1
ATOM 2904 C C . GLU D 1 63 ? 45.907 -14.565 25.163 1.00 31.99 46 GLU D C 1
ATOM 2905 O O . GLU D 1 63 ? 46.489 -13.811 25.940 1.00 30.47 46 GLU D O 1
ATOM 2911 N N . GLY D 1 64 ? 46.198 -14.620 23.865 1.00 31.80 47 GLY D N 1
ATOM 2912 C CA . GLY D 1 64 ? 47.211 -13.747 23.291 1.00 33.25 47 GLY D CA 1
ATOM 2913 C C . GLY D 1 64 ? 47.225 -13.849 21.784 1.00 36.39 47 GLY D C 1
ATOM 2914 O O . GLY D 1 64 ? 46.523 -14.692 21.222 1.00 38.19 47 GLY D O 1
ATOM 2915 N N . ASN D 1 65 ? 47.970 -12.959 21.132 1.00 38.23 48 ASN D N 1
ATOM 2916 C CA . ASN D 1 65 ? 48.082 -12.941 19.668 1.00 43.37 48 ASN D CA 1
ATOM 2917 C C . ASN D 1 65 ? 49.338 -13.628 19.135 1.00 45.07 48 ASN D C 1
ATOM 2918 O O . ASN D 1 65 ? 49.674 -13.482 17.958 1.00 45.39 48 ASN D O 1
ATOM 2923 N N . LEU D 1 66 ? 50.055 -14.317 20.020 1.00 44.37 49 LEU D N 1
ATOM 2924 C CA . LEU D 1 66 ? 51.344 -14.930 19.689 1.00 44.67 49 LEU D CA 1
ATOM 2925 C C . LEU D 1 66 ? 51.198 -15.931 18.540 1.00 43.97 49 LEU D C 1
ATOM 2926 O O . LEU D 1 66 ? 50.216 -16.670 18.493 1.00 50.18 49 LEU D O 1
ATOM 2931 N N . GLU D 1 67 ? 52.142 -15.943 17.602 1.00 41.47 50 GLU D N 1
ATOM 2932 C CA . GLU D 1 67 ? 52.080 -16.917 16.508 1.00 46.93 50 GLU D CA 1
ATOM 2933 C C . GLU D 1 67 ? 52.615 -18.303 16.916 1.00 44.22 50 GLU D C 1
ATOM 2934 O O . GLU D 1 67 ? 53.667 -18.420 17.551 1.00 43.01 50 GLU D O 1
ATOM 2940 N N . VAL D 1 68 ? 51.863 -19.349 16.584 1.00 44.04 51 VAL D N 1
ATOM 2941 C CA . VAL D 1 68 ? 52.291 -20.712 16.882 1.00 39.03 51 VAL D CA 1
ATOM 2942 C C . VAL D 1 68 ? 53.170 -21.289 15.771 1.00 37.38 51 VAL D C 1
ATOM 2943 O O . VAL D 1 68 ? 52.716 -21.441 14.638 1.00 38.09 51 VAL D O 1
ATOM 2947 N N . THR D 1 69 ? 54.430 -21.585 16.104 1.00 37.17 52 THR D N 1
ATOM 2948 C CA . THR D 1 69 ? 55.378 -22.219 15.179 1.00 39.69 52 THR D CA 1
ATOM 2949 C C . THR D 1 69 ? 55.532 -23.715 15.426 1.00 37.30 52 THR D C 1
ATOM 2950 O O . THR D 1 69 ? 56.108 -24.442 14.610 1.00 45.47 52 THR D O 1
ATOM 2954 N N . GLY D 1 70 ? 54.957 -24.208 16.512 1.00 39.52 53 GLY D N 1
ATOM 2955 C CA . GLY D 1 70 ? 55.121 -25.619 16.795 1.00 37.44 53 GLY D CA 1
ATOM 2956 C C . GLY D 1 70 ? 54.286 -26.200 17.906 1.00 27.00 53 GLY D C 1
ATOM 2957 O O . GLY D 1 70 ? 53.714 -25.480 18.718 1.00 29.88 53 GLY D O 1
ATOM 2958 N N . MET D 1 71 ? 54.257 -27.527 17.935 1.00 22.95 54 MET D N 1
ATOM 2959 C CA . MET D 1 71 ? 53.582 -28.277 18.970 1.00 25.06 54 MET D CA 1
ATOM 2960 C C . MET D 1 71 ? 54.556 -29.213 19.662 1.00 23.17 54 MET D C 1
ATOM 2961 O O . MET D 1 71 ? 55.236 -30.012 19.017 1.00 23.99 54 MET D O 1
ATOM 2966 N N . TYR D 1 72 ? 54.586 -29.137 20.984 1.00 21.89 55 TYR D N 1
ATOM 2967 C CA . TYR D 1 72 ? 55.546 -29.889 21.763 1.00 22.37 55 TYR D CA 1
ATOM 2968 C C . TYR D 1 72 ? 54.858 -30.937 22.613 1.00 25.79 55 TYR D C 1
ATOM 2969 O O . TYR D 1 72 ? 54.037 -30.614 23.478 1.00 25.95 55 TYR D O 1
ATOM 2978 N N . MET D 1 73 ? 55.200 -32.198 22.358 1.00 26.67 56 MET D N 1
ATOM 2979 C CA . MET D 1 73 ? 54.665 -33.307 23.141 1.00 29.96 56 MET D CA 1
ATOM 2980 C C . MET D 1 73 ? 55.650 -33.677 24.248 1.00 26.85 56 MET D C 1
ATOM 2981 O O . MET D 1 73 ? 56.709 -34.229 23.989 1.00 26.28 56 MET D O 1
ATOM 2986 N N . VAL D 1 74 ? 55.266 -33.378 25.485 1.00 30.09 57 VAL D N 1
ATOM 2987 C CA . VAL D 1 74 ? 56.171 -33.416 26.634 1.00 29.53 57 VAL D CA 1
ATOM 2988 C C . VAL D 1 74 ? 55.715 -34.443 27.667 1.00 33.65 57 VAL D C 1
ATOM 2989 O O . VAL D 1 74 ? 54.559 -34.423 28.098 1.00 29.53 57 VAL D O 1
ATOM 2993 N N . ASP D 1 75 ? 56.621 -35.356 28.027 1.00 37.22 58 ASP D N 1
ATOM 2994 C CA . ASP D 1 75 ? 56.372 -36.330 29.095 1.00 39.84 58 ASP D CA 1
ATOM 2995 C C . ASP D 1 75 ? 57.665 -36.595 29.881 1.00 38.97 58 ASP D C 1
ATOM 2996 O O . ASP D 1 75 ? 58.660 -35.892 29.699 1.00 35.24 58 ASP D O 1
ATOM 3001 N N . GLU D 1 76 ? 57.643 -37.595 30.755 1.00 46.21 59 GLU D N 1
ATOM 3002 C CA . GLU D 1 76 ? 58.776 -37.897 31.642 1.00 46.27 59 GLU D CA 1
ATOM 3003 C C . GLU D 1 76 ? 60.014 -38.310 30.877 1.00 40.56 59 GLU D C 1
ATOM 3004 O O . GLU D 1 76 ? 61.128 -38.194 31.371 1.00 42.42 59 GLU D O 1
ATOM 3010 N N . GLU D 1 77 ? 59.785 -38.779 29.657 1.00 43.97 60 GLU D N 1
ATOM 3011 C CA . GLU D 1 77 ? 60.807 -39.333 28.780 1.00 38.65 60 GLU D CA 1
ATOM 3012 C C . GLU D 1 77 ? 61.430 -38.229 27.917 1.00 39.05 60 GLU D C 1
ATOM 3013 O O . GLU D 1 77 ? 62.350 -38.487 27.155 1.00 41.84 60 GLU D O 1
ATOM 3019 N N . GLY D 1 78 ? 60.941 -36.994 28.036 1.00 34.91 61 GLY D N 1
ATOM 3020 C CA . GLY D 1 78 ? 61.392 -35.943 27.137 1.00 32.44 61 GLY D CA 1
ATOM 3021 C C . GLY D 1 78 ? 60.323 -35.367 26.221 1.00 37.57 61 GLY D C 1
ATOM 3022 O O . GLY D 1 78 ? 59.117 -35.463 26.494 1.00 37.70 61 GLY D O 1
ATOM 3023 N N . GLU D 1 79 ? 60.767 -34.712 25.154 1.00 35.00 62 GLU D N 1
ATOM 3024 C CA . GLU D 1 79 ? 59.848 -34.104 24.203 1.00 28.75 62 GLU D CA 1
ATOM 3025 C C . GLU D 1 79 ? 59.865 -34.819 22.834 1.00 30.04 62 GLU D C 1
ATOM 3026 O O . GLU D 1 79 ? 60.860 -35.451 22.462 1.00 24.75 62 GLU D O 1
ATOM 3032 N N . ILE D 1 80 ? 58.719 -34.762 22.143 1.00 31.56 63 ILE D N 1
ATOM 3033 C CA . ILE D 1 80 ? 58.572 -35.023 20.702 1.00 21.28 63 ILE D CA 1
ATOM 3034 C C . ILE D 1 80 ? 57.983 -33.758 20.096 1.00 22.73 63 ILE D C 1
ATOM 3035 O O . ILE D 1 80 ? 57.077 -33.159 20.689 1.00 28.76 63 ILE D O 1
ATOM 3040 N N . VAL D 1 81 ? 58.490 -33.317 18.952 1.00 20.05 64 VAL D N 1
ATOM 3041 C CA . VAL D 1 81 ? 58.081 -32.015 18.391 1.00 23.52 64 VAL D CA 1
ATOM 3042 C C . VAL D 1 81 ? 57.683 -32.114 16.917 1.00 22.85 64 VAL D C 1
ATOM 3043 O O . VAL D 1 81 ? 58.304 -32.837 16.148 1.00 26.18 64 VAL D O 1
ATOM 3047 N N . THR D 1 82 ? 56.635 -31.390 16.538 1.00 25.66 65 THR D N 1
ATOM 3048 C CA . THR D 1 82 ? 56.316 -31.179 15.131 1.00 22.18 65 THR D CA 1
ATOM 3049 C C . THR D 1 82 ? 56.174 -29.700 14.850 1.00 23.67 65 THR D C 1
ATOM 3050 O O . THR D 1 82 ? 55.610 -28.953 15.657 1.00 22.81 65 THR D O 1
ATOM 3054 N N . ARG D 1 83 ? 56.749 -29.263 13.735 1.00 26.40 66 ARG D N 1
ATOM 3055 C CA . ARG D 1 83 ? 56.610 -27.870 13.336 1.00 30.46 66 ARG D CA 1
ATOM 3056 C C . ARG D 1 83 ? 55.522 -27.698 12.284 1.00 25.70 66 ARG D C 1
ATOM 3057 O O . ARG D 1 83 ? 55.245 -26.590 11.844 1.00 28.98 66 ARG D O 1
ATOM 3065 N N . ASP D 1 84 ? 54.869 -28.791 11.913 1.00 27.94 67 ASP D N 1
ATOM 3066 C CA . ASP D 1 84 ? 53.827 -28.695 10.912 1.00 29.24 67 ASP D CA 1
ATOM 3067 C C . ASP D 1 84 ? 52.541 -28.419 11.701 1.00 30.58 67 ASP D C 1
ATOM 3068 O O . ASP D 1 84 ? 51.868 -29.340 12.177 1.00 28.86 67 ASP D O 1
ATOM 3073 N N . VAL D 1 85 ? 52.191 -27.134 11.776 1.00 26.78 68 VAL D N 1
ATOM 3074 C CA . VAL D 1 85 ? 51.143 -26.601 12.651 1.00 24.69 68 VAL D CA 1
ATOM 3075 C C . VAL D 1 85 ? 50.568 -25.373 11.948 1.00 24.84 68 VAL D C 1
ATOM 3076 O O . VAL D 1 85 ? 51.307 -24.582 11.413 1.00 32.92 68 VAL D O 1
ATOM 3080 N N . ASN D 1 86 ? 49.264 -25.196 11.936 1.00 27.65 69 ASN D N 1
ATOM 3081 C CA . ASN D 1 86 ? 48.705 -24.060 11.219 1.00 28.98 69 ASN D CA 1
ATOM 3082 C C . ASN D 1 86 ? 47.434 -23.544 11.897 1.00 30.01 69 ASN D C 1
ATOM 3083 O O . ASN D 1 86 ? 46.717 -24.317 12.543 1.00 26.70 69 ASN D O 1
ATOM 3088 N N . ALA D 1 87 ? 47.176 -22.240 11.815 1.00 32.42 70 ALA D N 1
ATOM 3089 C CA . ALA D 1 87 ? 45.911 -21.726 12.329 1.00 26.72 70 ALA D CA 1
ATOM 3090 C C . ALA D 1 87 ? 44.817 -22.191 11.389 1.00 33.73 70 ALA D C 1
ATOM 3091 O O . ALA D 1 87 ? 45.030 -22.299 10.179 1.00 36.81 70 ALA D O 1
ATOM 3093 N N . LYS D 1 88 ? 43.655 -22.495 11.965 1.00 31.14 71 LYS D N 1
ATOM 3094 C CA . LYS D 1 88 ? 42.491 -22.932 11.214 1.00 27.70 71 LYS D CA 1
ATOM 3095 C C . LYS D 1 88 ? 41.424 -21.862 11.291 1.00 25.41 71 LYS D C 1
ATOM 3096 O O . LYS D 1 88 ? 41.033 -21.447 12.390 1.00 25.57 71 LYS D O 1
ATOM 3102 N N . PHE D 1 89 ? 40.905 -21.463 10.138 1.00 23.05 72 PHE D N 1
ATOM 3103 C CA . PHE D 1 89 ? 39.930 -20.384 10.075 1.00 24.70 72 PHE D CA 1
ATOM 3104 C C . PHE D 1 89 ? 38.507 -20.963 10.044 1.00 29.51 72 PHE D C 1
ATOM 3105 O O . PHE D 1 89 ? 38.239 -21.978 9.390 1.00 29.11 72 PHE D O 1
ATOM 3113 N N . ILE D 1 90 ? 37.605 -20.331 10.790 1.00 33.89 73 ILE D N 1
ATOM 3114 C CA . ILE D 1 90 ? 36.179 -20.674 10.759 1.00 32.90 73 ILE D CA 1
ATOM 3115 C C . ILE D 1 90 ? 35.384 -19.395 10.584 1.00 35.36 73 ILE D C 1
ATOM 3116 O O . ILE D 1 90 ? 35.474 -18.492 11.420 1.00 33.91 73 ILE D O 1
ATOM 3121 N N . ASN D 1 91 ? 34.612 -19.329 9.500 1.00 36.91 74 ASN D N 1
ATOM 3122 C CA . ASN D 1 91 ? 33.894 -18.116 9.120 1.00 34.05 74 ASN D CA 1
ATOM 3123 C C . ASN D 1 91 ? 34.790 -16.870 9.111 1.00 36.50 74 ASN D C 1
ATOM 3124 O O . ASN D 1 91 ? 34.390 -15.785 9.556 1.00 37.41 74 ASN D O 1
ATOM 3129 N N . GLY D 1 92 ? 36.008 -17.048 8.585 1.00 38.95 75 GLY D N 1
ATOM 3130 C CA . GLY D 1 92 ? 36.955 -15.956 8.400 1.00 32.52 75 GLY D CA 1
ATOM 3131 C C . GLY D 1 92 ? 37.855 -15.630 9.578 1.00 35.42 75 GLY D C 1
ATOM 3132 O O . GLY D 1 92 ? 38.642 -14.688 9.527 1.00 32.65 75 GLY D O 1
ATOM 3133 N N . GLN D 1 93 ? 37.707 -16.375 10.666 1.00 36.73 76 GLN D N 1
ATOM 3134 C CA . GLN D 1 93 ? 38.457 -16.083 11.877 1.00 31.98 76 GLN D CA 1
ATOM 3135 C C . GLN D 1 93 ? 39.320 -17.249 12.326 1.00 29.16 76 GLN D C 1
ATOM 3136 O O . GLN D 1 93 ? 38.858 -18.394 12.367 1.00 27.44 76 GLN D O 1
ATOM 3142 N N . PRO D 1 94 ? 40.587 -16.951 12.660 1.00 28.71 77 PRO D N 1
ATOM 3143 C CA . PRO D 1 94 ? 41.540 -17.975 13.118 1.00 25.41 77 PRO D CA 1
ATOM 3144 C C . PRO D 1 94 ? 41.237 -18.378 14.563 1.00 22.79 77 PRO D C 1
ATOM 3145 O O . PRO D 1 94 ? 41.949 -17.936 15.467 1.00 18.58 77 PRO D O 1
ATOM 3149 N N . VAL D 1 95 ? 40.233 -19.230 14.779 1.00 26.74 78 VAL D N 1
ATOM 3150 C CA . VAL D 1 95 ? 39.860 -19.608 16.137 1.00 21.37 78 VAL D CA 1
ATOM 3151 C C . VAL D 1 95 ? 40.483 -20.911 16.591 1.00 18.21 78 VAL D C 1
ATOM 3152 O O . VAL D 1 95 ? 40.506 -21.180 17.784 1.00 20.88 78 VAL D O 1
ATOM 3156 N N . ALA D 1 96 ? 41.099 -21.655 15.683 1.00 15.87 79 ALA D N 1
ATOM 3157 C CA . ALA D 1 96 ? 41.515 -23.027 15.984 1.00 16.47 79 ALA D CA 1
ATOM 3158 C C . ALA D 1 96 ? 42.912 -23.365 15.481 1.00 21.87 79 ALA D C 1
ATOM 3159 O O . ALA D 1 96 ? 43.522 -22.590 14.745 1.00 22.91 79 ALA D O 1
ATOM 3161 N N . ILE D 1 97 ? 43.428 -24.506 15.935 1.00 21.42 80 ILE D N 1
ATOM 3162 C CA . ILE D 1 97 ? 44.731 -25.007 15.503 1.00 22.82 80 ILE D CA 1
ATOM 3163 C C . ILE D 1 97 ? 44.738 -26.467 15.026 1.00 20.96 80 ILE D C 1
ATOM 3164 O O . ILE D 1 97 ? 44.108 -27.324 15.632 1.00 17.63 80 ILE D O 1
ATOM 3169 N N . GLU D 1 98 ? 45.441 -26.713 13.920 1.00 23.12 81 GLU D N 1
ATOM 3170 C CA . GLU D 1 98 ? 45.701 -28.051 13.379 1.00 26.86 81 GLU D CA 1
ATOM 3171 C C . GLU D 1 98 ? 47.195 -28.369 13.362 1.00 28.20 81 GLU D C 1
ATOM 3172 O O . GLU D 1 98 ? 48.020 -27.484 13.073 1.00 26.04 81 GLU D O 1
ATOM 3178 N N . ALA D 1 99 ? 47.538 -29.620 13.677 1.00 21.28 82 ALA D N 1
ATOM 3179 C CA . ALA D 1 99 ? 48.919 -30.081 13.634 1.00 19.16 82 ALA D CA 1
ATOM 3180 C C . ALA D 1 99 ? 49.005 -31.498 13.081 1.00 22.75 82 ALA D C 1
ATOM 3181 O O . ALA D 1 99 ? 48.117 -32.319 13.321 1.00 23.14 82 ALA D O 1
ATOM 3183 N N . THR D 1 100 ? 50.084 -31.773 12.353 1.00 21.32 83 THR D N 1
ATOM 3184 C CA . THR D 1 100 ? 50.373 -33.100 11.825 1.00 23.89 83 THR D CA 1
ATOM 3185 C C . THR D 1 100 ? 51.788 -33.557 12.210 1.00 23.96 83 THR D C 1
ATOM 3186 O O . THR D 1 100 ? 52.754 -32.828 12.030 1.00 27.14 83 THR D O 1
ATOM 3190 N N . TYR D 1 101 ? 51.902 -34.756 12.765 1.00 23.16 84 TYR D N 1
ATOM 3191 C CA . TYR D 1 101 ? 53.205 -35.331 13.088 1.00 23.01 84 TYR D CA 1
ATOM 3192 C C . TYR D 1 101 ? 53.400 -36.667 12.393 1.00 28.08 84 TYR D C 1
ATOM 3193 O O . TYR D 1 101 ? 52.666 -37.621 12.656 1.00 33.72 84 TYR D O 1
ATOM 3202 N N . THR D 1 102 ? 54.420 -36.744 11.540 1.00 31.45 85 THR D N 1
ATOM 3203 C CA . THR D 1 102 ? 54.667 -37.921 10.721 1.00 28.01 85 THR D CA 1
ATOM 3204 C C . THR D 1 102 ? 55.805 -38.765 11.252 1.00 32.36 85 THR D C 1
ATOM 3205 O O . THR D 1 102 ? 56.860 -38.252 11.585 1.00 40.46 85 THR D O 1
ATOM 3209 N N . MET D 1 103 ? 55.575 -40.064 11.348 1.00 30.57 86 MET D N 1
ATOM 3210 C CA . MET D 1 103 ? 56.567 -40.984 11.867 1.00 31.16 86 MET D CA 1
ATOM 3211 C C . MET D 1 103 ? 57.060 -41.915 10.780 1.00 37.06 86 MET D C 1
ATOM 3212 O O . MET D 1 103 ? 56.252 -42.540 10.090 1.00 38.28 86 MET D O 1
ATOM 3217 N N . ARG D 1 104 ? 58.371 -41.923 10.556 1.00 37.88 87 ARG D N 1
ATOM 3218 C CA . ARG D 1 104 ? 58.994 -42.835 9.591 1.00 35.81 87 ARG D CA 1
ATOM 3219 C C . ARG D 1 104 ? 59.760 -44.069 10.072 1.00 35.91 87 ARG D C 1
ATOM 3220 O O . ARG D 1 104 ? 60.345 -44.775 9.254 1.00 39.31 87 ARG D O 1
ATOM 3228 N N . SER D 1 105 ? 59.802 -44.324 11.371 1.00 32.00 88 SER D N 1
ATOM 3229 C CA . SER D 1 105 ? 60.540 -45.490 11.834 1.00 33.76 88 SER D CA 1
ATOM 3230 C C . SER D 1 105 ? 59.852 -46.147 13.012 1.00 33.09 88 SER D C 1
ATOM 3231 O O . SER D 1 105 ? 59.140 -45.499 13.764 1.00 35.30 88 SER D O 1
ATOM 3234 N N . PRO D 1 106 ? 60.104 -47.444 13.197 1.00 38.93 89 PRO D N 1
ATOM 3235 C CA . PRO D 1 106 ? 59.584 -48.189 14.348 1.00 42.08 89 PRO D CA 1
ATOM 3236 C C . PRO D 1 106 ? 59.885 -47.479 15.661 1.00 40.54 89 PRO D C 1
ATOM 3237 O O . PRO D 1 106 ? 59.041 -47.441 16.556 1.00 42.81 89 PRO D O 1
ATOM 3241 N N . GLN D 1 107 ? 61.083 -46.919 15.759 1.00 42.14 90 GLN D N 1
ATOM 3242 C CA . GLN D 1 107 ? 61.511 -46.195 16.948 1.00 40.61 90 GLN D CA 1
ATOM 3243 C C . GLN D 1 107 ? 60.687 -44.936 17.187 1.00 37.72 90 GLN D C 1
ATOM 3244 O O . GLN D 1 107 ? 60.369 -44.632 18.336 1.00 35.33 90 GLN D O 1
ATOM 3250 N N . GLU D 1 108 ? 60.387 -44.190 16.118 1.00 32.88 91 GLU D N 1
ATOM 3251 C CA . GLU D 1 108 ? 59.581 -42.978 16.241 1.00 33.73 91 GLU D CA 1
ATOM 3252 C C . GLU D 1 108 ? 58.122 -43.293 16.587 1.00 38.07 91 GLU D C 1
ATOM 3253 O O . GLU D 1 108 ? 57.521 -42.655 17.465 1.00 29.42 91 GLU D O 1
ATOM 3259 N N . TRP D 1 109 ? 57.588 -44.313 15.918 1.00 36.71 92 TRP D N 1
ATOM 3260 C CA . TRP D 1 109 ? 56.241 -44.796 16.178 1.00 34.19 92 TRP D CA 1
ATOM 3261 C C . TRP D 1 109 ? 56.099 -45.235 17.630 1.00 37.19 92 TRP D C 1
ATOM 3262 O O . TRP D 1 109 ? 55.179 -44.808 18.324 1.00 38.58 92 TRP D O 1
ATOM 3273 N N . ASP D 1 110 ? 57.033 -46.052 18.103 1.00 37.83 93 ASP D N 1
ATOM 3274 C CA . ASP D 1 110 ? 56.963 -46.551 19.468 1.00 34.80 93 ASP D CA 1
ATOM 3275 C C . ASP D 1 110 ? 57.090 -45.442 20.493 1.00 34.06 93 ASP D C 1
ATOM 3276 O O . ASP D 1 110 ? 56.418 -45.467 21.524 1.00 35.99 93 ASP D O 1
ATOM 3281 N N . ARG D 1 111 ? 57.951 -44.470 20.221 1.00 29.92 94 ARG D N 1
ATOM 3282 C CA . ARG D 1 111 ? 58.128 -43.366 21.157 1.00 35.65 94 ARG D CA 1
ATOM 3283 C C . ARG D 1 111 ? 56.834 -42.540 21.251 1.00 36.43 94 ARG D C 1
ATOM 3284 O O . ARG D 1 111 ? 56.440 -42.084 22.335 1.00 30.35 94 ARG D O 1
ATOM 3292 N N . PHE D 1 112 ? 56.159 -42.384 20.116 1.00 32.45 95 PHE D N 1
ATOM 3293 C CA . PHE D 1 112 ? 54.954 -41.581 20.093 1.00 34.21 95 PHE D CA 1
ATOM 3294 C C . PHE D 1 112 ? 53.806 -42.282 20.831 1.00 32.08 95 PHE D C 1
ATOM 3295 O O . PHE D 1 112 ? 53.036 -41.643 21.543 1.00 30.61 95 PHE D O 1
ATOM 3303 N N . ILE D 1 113 ? 53.722 -43.597 20.696 1.00 30.08 96 ILE D N 1
ATOM 3304 C CA . ILE D 1 113 ? 52.685 -44.355 21.376 1.00 31.64 96 ILE D CA 1
ATOM 3305 C C . ILE D 1 113 ? 52.845 -44.296 22.883 1.00 34.10 96 ILE D C 1
ATOM 3306 O O . ILE D 1 113 ? 51.857 -44.197 23.626 1.00 36.08 96 ILE D O 1
ATOM 3311 N N . ARG D 1 114 ? 54.089 -44.345 23.343 1.00 31.29 97 ARG D N 1
ATOM 3312 C CA . ARG D 1 114 ? 54.332 -44.222 24.772 1.00 33.24 97 ARG D CA 1
ATOM 3313 C C . ARG D 1 114 ? 53.783 -42.876 25.241 1.00 33.26 97 ARG D C 1
ATOM 3314 O O . ARG D 1 114 ? 53.124 -42.795 26.284 1.00 34.49 97 ARG D O 1
ATOM 3322 N N . PHE D 1 115 ? 54.012 -41.833 24.444 1.00 31.95 98 PHE D N 1
ATOM 3323 C CA . PHE D 1 115 ? 53.490 -40.515 24.777 1.00 32.36 98 PHE D CA 1
ATOM 3324 C C . PHE D 1 115 ? 51.963 -40.487 24.823 1.00 32.20 98 PHE D C 1
ATOM 3325 O O . PHE D 1 115 ? 51.383 -39.950 25.767 1.00 31.53 98 PHE D O 1
ATOM 3333 N N . MET D 1 116 ? 51.319 -41.034 23.795 1.00 32.00 99 MET D N 1
ATOM 3334 C CA . MET D 1 116 ? 49.863 -40.969 23.718 1.00 34.14 99 MET D CA 1
ATOM 3335 C C . MET D 1 116 ? 49.237 -41.702 24.881 1.00 31.31 99 MET D C 1
ATOM 3336 O O . MET D 1 116 ? 48.285 -41.197 25.464 1.00 27.78 99 MET D O 1
ATOM 3341 N N . ASP D 1 117 ? 49.841 -42.834 25.257 1.00 31.79 100 ASP D N 1
ATOM 3342 C CA . ASP D 1 117 ? 49.404 -43.646 26.394 1.00 34.81 100 ASP D CA 1
ATOM 3343 C C . ASP D 1 117 ? 49.409 -42.788 27.644 1.00 34.79 100 ASP D C 1
ATOM 3344 O O . ASP D 1 117 ? 48.408 -42.716 28.353 1.00 37.67 100 ASP D O 1
ATOM 3349 N N . ARG D 1 118 ? 50.525 -42.114 27.896 1.00 31.45 101 ARG D N 1
ATOM 3350 C CA . ARG D 1 118 ? 50.636 -41.258 29.071 1.00 34.07 101 ARG D CA 1
ATOM 3351 C C . ARG D 1 118 ? 49.704 -40.038 29.011 1.00 33.54 101 ARG D C 1
ATOM 3352 O O . ARG D 1 118 ? 49.098 -39.656 30.021 1.00 33.44 101 ARG D O 1
ATOM 3360 N N . TYR D 1 119 ? 49.570 -39.443 27.829 1.00 30.91 102 TYR D N 1
ATOM 3361 C CA . TYR D 1 119 ? 48.714 -38.269 27.67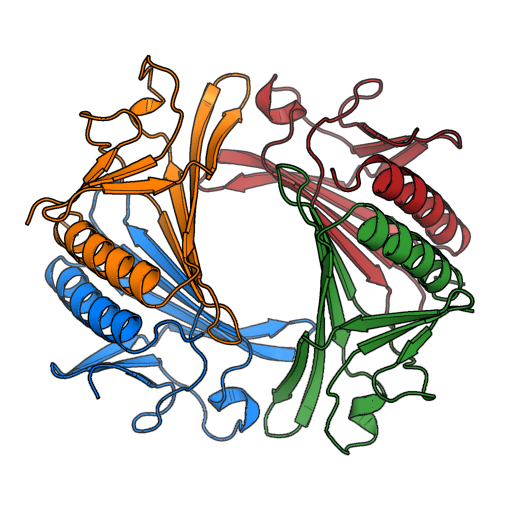8 1.00 26.95 102 TYR D CA 1
ATOM 3362 C C . TYR D 1 119 ? 47.240 -38.667 27.827 1.00 29.77 102 TYR D C 1
ATOM 3363 O O . TYR D 1 119 ? 46.500 -38.079 28.618 1.00 27.19 102 TYR D O 1
ATOM 3372 N N . ALA D 1 120 ? 46.835 -39.680 27.067 1.00 26.43 103 ALA D N 1
ATOM 3373 C CA . ALA D 1 120 ? 45.453 -40.121 27.050 1.00 28.80 103 ALA D CA 1
ATOM 3374 C C . ALA D 1 120 ? 45.010 -40.662 28.403 1.00 34.18 103 ALA D C 1
ATOM 3375 O O . ALA D 1 120 ? 43.843 -40.506 28.790 1.00 31.85 103 ALA D O 1
ATOM 3377 N N . ALA D 1 121 ? 45.936 -41.276 29.134 1.00 31.37 104 ALA D N 1
ATOM 3378 C CA . ALA D 1 121 ? 45.608 -41.780 30.463 1.00 30.81 104 ALA D CA 1
ATOM 3379 C C . ALA D 1 121 ? 45.398 -40.668 31.485 1.00 30.21 104 ALA D C 1
ATOM 3380 O O . ALA D 1 121 ? 44.576 -40.803 32.386 1.00 37.65 104 ALA D O 1
ATOM 3382 N N . SER D 1 122 ? 46.123 -39.564 31.342 1.00 29.56 105 SER D N 1
ATOM 3383 C CA . SER D 1 122 ? 45.989 -38.464 32.291 1.00 28.55 105 SER D CA 1
ATOM 3384 C C . SER D 1 122 ? 44.963 -37.424 31.841 1.00 29.60 105 SER D C 1
ATOM 3385 O O . SER D 1 122 ? 44.702 -36.452 32.542 1.00 28.11 105 SER D O 1
ATOM 3388 N N . HIS D 1 123 ? 44.480 -37.573 30.616 1.00 29.72 106 HIS D N 1
ATOM 3389 C CA . HIS D 1 123 ? 43.391 -36.746 30.093 1.00 29.27 106 HIS D CA 1
ATOM 3390 C C . HIS D 1 123 ? 42.016 -37.425 30.001 1.00 28.37 106 HIS D C 1
ATOM 3391 O O . HIS D 1 123 ? 41.166 -37.009 29.235 1.00 31.08 106 HIS D O 1
ATOM 3398 N N . GLY D 1 124 ? 41.855 -38.544 30.696 1.00 33.04 107 GLY D N 1
ATOM 3399 C CA . GLY D 1 124 ? 40.644 -39.333 30.607 1.00 28.49 107 GLY D CA 1
ATOM 3400 C C . GLY D 1 124 ? 39.414 -38.728 31.267 1.00 35.27 107 GLY D C 1
ATOM 3401 O O . GLY D 1 124 ? 39.330 -37.524 31.516 1.00 33.67 107 GLY D O 1
ATOM 3402 N N . LEU D 1 125 ? 38.431 -39.589 31.500 1.00 36.92 108 LEU D N 1
ATOM 3403 C CA . LEU D 1 125 ? 37.102 -39.194 31.941 1.00 36.09 108 LEU D CA 1
ATOM 3404 C C . LEU D 1 125 ? 36.924 -38.921 33.448 1.00 43.77 108 LEU D C 1
ATOM 3405 O O . LEU D 1 125 ? 37.651 -39.461 34.295 1.00 41.76 108 LEU D O 1
ATOM 3410 N N . GLY D 1 126 ? 35.938 -38.079 33.765 1.00 46.98 109 GLY D N 1
ATOM 3411 C CA . GLY D 1 126 ? 35.536 -37.817 35.137 1.00 45.37 109 GLY D CA 1
ATOM 3412 C C . GLY D 1 126 ? 34.129 -38.311 35.428 1.00 51.10 109 GLY D C 1
ATOM 3413 O O . GLY D 1 126 ? 33.707 -38.388 36.584 1.00 59.88 109 GLY D O 1
#

InterPro domains:
  IPR005610 Photosystem II Psb28, class 1 [MF_01370] (4-111)
  IPR005610 Photosystem II Psb28, class 1 [PF03912] (7-110)
  IPR005610 Photosystem II Psb28, class 1 [PTHR34963] (3-113)
  IPR005610 Photosystem II Psb28, class 1 [TIGR03047] (7-112)
  IPR038676 Photosystem II Psb28, class 1 superfamily [G3DSA:2.40.30.220] (4-116)

Secondary structure (DSSP, 8-state):
---EEESBTTB---SPPEEEEEE-TTSS-EEEEEEEES-HHHHH--S----EEEEETTEEEEE--EEEEEETTEEEEEEEEEEE-SHHHHHHHHHHHHHHHHHS----/---EEESSTT----SPPEEEEEE-TTSS-EEEEEEEES-GGGTT--SPP--EEEEETTEEEEE--EEEEEETTEEEEEEEEEEE-SHHHHHHHHHHHHHHHHHT---/-EEEESSTT----SPPEEEEEE-TTSS-EEEEEEEES-HHHHTT------EEEEETTEEEEE--EEEEEETTEEEEEEEEEEE-SHHHHHHHHHHHHHHHHHSS--/--EEEEETTEE--SPPEEEEEE-TTSS-EEEEEEESS-HHHHS--PPP--EEEEETTEEEEE--EEEEEETTEEEEEEEEEEE-SHHHHHHHHHHHHHHHHHT---

Radius of gyration: 23.26 Å; Cα contacts (8 Å, |Δi|>4): 969; chains: 4; bounding box: 59×60×48 Å

GO terms:
  GO:0031676 plasma membrane-derived thylakoid membrane (C, EXP)

Organism: Thermosynechococcus vestitus (strain NIES-2133 / IAM M-273 / BP-1) (NCBI:txid197221)

CATH classification: 2.40.30.220

Sequence (427 aa):
AMAEIQFIRGINEEVVPDVRLTRARDGSSGQAMFYFDNPKIVQEGNLEVTGMYMVDEEGEIVTRDVNAKFINGQPVAIEATYTMRSPQEWDRFIRFMDRYAASHGLGFAMAEIQFIRGINEEVVPDVRLTRARDGSSGQAMFYFDNPKIVQEGNLEVTGMYMVDEEGEIVTRDVNAKFINGQPVAIEATYTMRSPQEWDRFIRFMDRYAASHGLGMAEIQFIRGINEEVVPDVRLTRARDGSSGQAMFYFDNPKIVQEGNLEVTGMYMVDEEGEIVTRDVNAKFINGQPVAIEATYTMRSPQEWDRFIRFMDRYAASHGLGMAEIQFIRGINEEVVPDVRLTRARDGSSGQAMFYFDNPKIVQEGNLEVTGMYMVDEEGEIVTRDVNAKFINGQPVAIEATYTMRSPQEWDRFIRFMDRYAASHGLG

Nearest PDB structures (foldseek):
  3zpn-assembly2_D  TM=9.661E-01  e=9.047E-19  Thermosynechococcus vestitus
  7nhp-assembly1_2  TM=9.408E-01  e=1.377E-16  Thermosynechococcus vestitus BP-1
  2kvo-assembly1_A  TM=8.468E-01  e=1.944E-11  Synechocystis sp. PCC 6803
  7ux1-assembly1_A  TM=1.878E-01  e=3.921E+00  Escherichia coli K-12
  3zpn-assembly2_D  TM=1.010E+00  e=4.458E-19  Thermosynechococcus vestitus